Protein AF-A0A239P5R2-F1 (afdb_monomer_lite)

pLDDT: mean 80.02, std 17.62, range [26.92, 97.75]

Structure (mmCIF, N/CA/C/O backbone):
data_AF-A0A239P5R2-F1
#
_entry.id   AF-A0A239P5R2-F1
#
loop_
_atom_site.group_PDB
_atom_site.id
_atom_site.type_symbol
_atom_site.label_atom_id
_atom_site.label_alt_id
_atom_site.label_comp_id
_atom_site.label_asym_id
_atom_site.label_entity_id
_atom_site.label_seq_id
_atom_site.pdbx_PDB_ins_code
_atom_site.Cartn_x
_atom_site.Cartn_y
_atom_site.Cartn_z
_atom_site.occupancy
_atom_site.B_iso_or_equiv
_atom_site.auth_seq_id
_atom_site.auth_comp_id
_atom_site.auth_asym_id
_atom_site.auth_atom_id
_atom_site.pdbx_PDB_model_num
ATOM 1 N N . MET A 1 1 ? -36.000 -25.387 36.906 1.00 48.75 1 MET A N 1
ATOM 2 C CA . MET A 1 1 ? -35.315 -25.050 35.631 1.00 48.75 1 MET A CA 1
ATOM 3 C C . MET A 1 1 ? -33.902 -25.631 35.608 1.00 48.75 1 MET A C 1
ATOM 5 O O . MET A 1 1 ? -33.000 -25.116 36.278 1.00 48.75 1 MET A O 1
ATOM 9 N N . GLY A 1 2 ? -33.722 -26.730 34.872 1.00 41.94 2 GLY A N 1
ATOM 10 C CA . GLY A 1 2 ? -32.483 -27.517 34.853 1.00 41.94 2 GLY A CA 1
ATOM 11 C C . GLY A 1 2 ? -31.334 -26.842 34.094 1.00 41.94 2 GLY A C 1
ATOM 12 O O . GLY A 1 2 ? -31.547 -26.041 33.183 1.00 41.94 2 GLY A O 1
ATOM 13 N N . LYS A 1 3 ? -30.090 -27.168 34.463 1.00 40.59 3 LYS A N 1
ATOM 14 C CA . LYS A 1 3 ? -28.854 -26.634 33.850 1.00 40.59 3 LYS A CA 1
ATOM 15 C C . LYS A 1 3 ? -28.802 -26.893 32.331 1.00 40.59 3 LYS A C 1
ATOM 17 O O . LYS A 1 3 ? -28.368 -26.029 31.572 1.00 40.59 3 LYS A O 1
ATOM 22 N N . ALA A 1 4 ? -29.344 -28.029 31.884 1.00 36.28 4 ALA A N 1
ATOM 23 C CA . ALA A 1 4 ? -29.472 -28.394 30.471 1.00 36.28 4 ALA A CA 1
ATOM 24 C C . ALA A 1 4 ? -30.452 -27.492 29.697 1.00 36.28 4 ALA A C 1
ATOM 26 O O . ALA A 1 4 ? -30.184 -27.096 28.567 1.00 36.28 4 ALA A O 1
ATOM 27 N N . GLU A 1 5 ? -31.552 -27.091 30.330 1.00 30.48 5 GLU A N 1
ATOM 28 C CA . GLU A 1 5 ? -32.585 -26.240 29.736 1.00 30.48 5 GLU A CA 1
ATOM 29 C C . GLU A 1 5 ? -32.118 -24.779 29.621 1.00 30.48 5 GLU A C 1
ATOM 31 O O . GLU A 1 5 ? -32.356 -24.111 28.613 1.00 30.48 5 GLU A O 1
ATOM 36 N N . ARG A 1 6 ? -31.333 -24.315 30.607 1.00 48.47 6 ARG A N 1
ATOM 37 C CA . ARG A 1 6 ? -30.601 -23.040 30.540 1.00 48.47 6 ARG A CA 1
ATOM 38 C C . ARG A 1 6 ? -29.545 -23.039 29.433 1.00 48.47 6 ARG A C 1
ATOM 40 O O . ARG A 1 6 ? -29.465 -22.061 28.696 1.00 48.47 6 ARG A O 1
ATOM 47 N N . ASN A 1 7 ? -28.796 -24.128 29.252 1.00 42.75 7 ASN A N 1
ATOM 48 C CA . ASN A 1 7 ? -27.834 -24.245 28.151 1.00 42.75 7 ASN A CA 1
ATOM 49 C C . ASN A 1 7 ? -28.509 -24.352 26.777 1.00 42.75 7 ASN A C 1
ATOM 51 O O . ASN A 1 7 ? -27.998 -23.781 25.817 1.00 42.75 7 ASN A O 1
ATOM 55 N N . ARG A 1 8 ? -29.677 -24.998 26.672 1.00 36.03 8 ARG A N 1
ATOM 56 C CA . ARG A 1 8 ? -30.454 -25.064 25.425 1.00 36.03 8 ARG A CA 1
ATOM 57 C C . ARG A 1 8 ? -31.036 -23.700 25.045 1.00 36.03 8 ARG A C 1
ATOM 59 O O . ARG A 1 8 ? -30.869 -23.289 23.903 1.00 36.03 8 ARG A O 1
ATOM 66 N N . LYS A 1 9 ? -31.595 -22.947 26.004 1.00 40.72 9 LYS A N 1
ATOM 67 C CA . LYS A 1 9 ? -32.032 -21.552 25.787 1.00 40.72 9 LYS A CA 1
ATOM 68 C C . LYS A 1 9 ? -30.865 -20.605 25.490 1.00 40.72 9 LYS A C 1
ATOM 70 O O . LYS A 1 9 ? -31.022 -19.698 24.681 1.00 40.72 9 LYS A O 1
ATOM 75 N N . ARG A 1 10 ? -29.688 -20.813 26.095 1.00 44.66 10 ARG A N 1
ATOM 76 C CA . ARG A 1 10 ? -28.472 -20.029 25.806 1.00 44.66 10 ARG A CA 1
ATOM 77 C C . ARG A 1 10 ? -27.926 -20.329 24.409 1.00 44.66 10 ARG A C 1
ATOM 79 O O . ARG A 1 10 ? -27.598 -19.390 23.696 1.00 44.66 10 ARG A O 1
ATOM 86 N N . ARG A 1 11 ? -27.925 -21.598 23.983 1.00 42.69 11 ARG A N 1
ATOM 87 C CA . ARG A 1 11 ? -27.567 -21.995 22.613 1.00 42.69 11 ARG A CA 1
ATOM 88 C C . ARG A 1 11 ? -28.582 -21.497 21.588 1.00 42.69 11 ARG A C 1
ATOM 90 O O . ARG A 1 11 ? -28.150 -20.964 20.581 1.00 42.69 11 ARG A O 1
ATOM 97 N N . GLN A 1 12 ? -29.888 -21.560 21.858 1.00 36.34 12 GLN A N 1
ATOM 98 C CA . GLN A 1 12 ? -30.926 -20.988 20.983 1.00 36.34 12 GLN A CA 1
ATOM 99 C C . GLN A 1 12 ? -30.888 -19.454 20.921 1.00 36.34 12 GLN A C 1
ATOM 101 O O . GLN A 1 12 ? -31.183 -18.889 19.879 1.00 36.34 12 GLN A O 1
ATOM 106 N N . ARG A 1 13 ? -30.471 -18.762 21.991 1.00 41.53 13 ARG A N 1
ATOM 107 C CA . ARG A 1 13 ? -30.223 -17.308 21.952 1.00 41.53 13 ARG A CA 1
ATOM 108 C C . ARG A 1 13 ? -28.916 -16.937 21.243 1.00 41.53 13 ARG A C 1
ATOM 110 O O . ARG A 1 13 ? -28.865 -15.885 20.627 1.00 41.53 13 ARG A O 1
ATOM 117 N N . GLN A 1 14 ? -27.890 -17.791 21.291 1.00 40.47 14 GLN A N 1
ATOM 118 C CA . GLN A 1 14 ? -26.636 -17.600 20.546 1.00 40.47 14 GLN A CA 1
ATOM 119 C C . GLN A 1 14 ? -26.7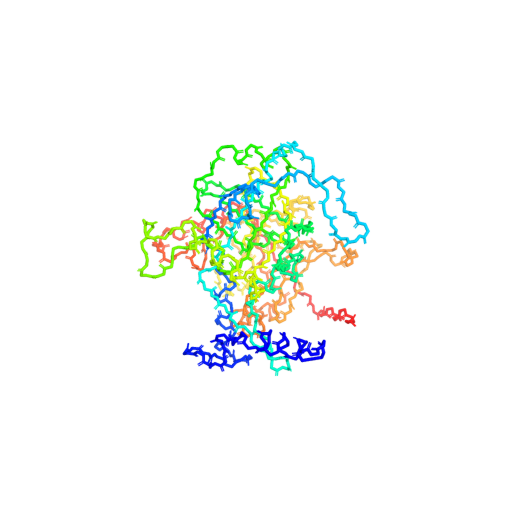46 -17.979 19.061 1.00 40.47 14 GLN A C 1
ATOM 121 O O . GLN A 1 14 ? -26.057 -17.383 18.248 1.00 40.47 14 GLN A O 1
ATOM 126 N N . SER A 1 15 ? -27.626 -18.918 18.701 1.00 35.97 15 SER A N 1
ATOM 127 C CA . SER A 1 15 ? -27.945 -19.265 17.302 1.00 35.97 15 SER A CA 1
ATOM 128 C C . SER A 1 15 ? -29.124 -18.465 16.728 1.00 35.97 15 SER A C 1
ATOM 130 O O . SER A 1 15 ? -29.351 -18.495 15.526 1.00 35.97 15 SER A O 1
ATOM 132 N N . GLY A 1 16 ? -29.860 -17.733 17.573 1.00 26.92 16 GLY A N 1
ATOM 133 C CA . GLY A 1 16 ? -31.013 -16.904 17.207 1.00 26.92 16 GLY A CA 1
ATOM 134 C C . GLY A 1 16 ? -30.714 -15.412 17.034 1.00 26.92 16 GLY A C 1
ATOM 135 O O . GLY A 1 16 ? -31.636 -14.645 16.768 1.00 26.92 16 GLY A O 1
ATOM 136 N N . HIS A 1 17 ? -29.456 -14.974 17.159 1.00 34.00 17 HIS A N 1
ATOM 137 C CA . HIS A 1 17 ? -29.049 -13.714 16.537 1.00 34.00 17 HIS A CA 1
ATOM 138 C C . HIS A 1 17 ? -28.941 -13.982 15.043 1.00 34.00 17 HIS A C 1
ATOM 140 O O . HIS A 1 17 ? -27.893 -14.395 14.556 1.00 34.00 17 HIS A O 1
ATOM 146 N N . GLY A 1 18 ? -30.079 -13.841 14.354 1.00 32.25 18 GLY A N 1
ATOM 147 C CA . GLY A 1 18 ? -30.162 -13.963 12.910 1.00 32.25 18 GLY A CA 1
ATOM 148 C C . GLY A 1 18 ? -29.020 -13.183 12.282 1.00 32.25 18 GLY A C 1
ATOM 149 O O . GLY A 1 18 ? -28.922 -11.970 12.461 1.00 32.25 18 GLY A O 1
ATOM 150 N N . HIS A 1 19 ? -28.130 -13.895 11.595 1.00 40.91 19 HIS A N 1
ATOM 151 C CA . HIS A 1 19 ? -27.199 -13.258 10.685 1.00 40.91 19 HIS A CA 1
ATOM 152 C C . HIS A 1 19 ? -28.058 -12.445 9.702 1.00 40.91 19 HIS A C 1
ATOM 154 O O . HIS A 1 19 ? -28.872 -13.057 9.001 1.00 40.91 19 HIS A O 1
ATOM 160 N N . PRO A 1 20 ? -27.913 -11.106 9.629 1.00 41.28 20 PRO A N 1
ATOM 161 C CA . PRO A 1 20 ? -28.743 -10.258 8.762 1.00 41.28 20 PRO A CA 1
ATOM 162 C C . PRO A 1 20 ? -28.604 -10.592 7.268 1.00 41.28 20 PRO A C 1
ATOM 164 O O . PRO A 1 20 ? -29.319 -10.051 6.438 1.00 41.28 20 PRO A O 1
ATOM 167 N N . TRP A 1 21 ? -27.669 -11.480 6.928 1.00 46.22 21 TRP A N 1
ATOM 168 C CA . TRP A 1 21 ? -27.191 -11.772 5.583 1.00 46.22 21 TRP A CA 1
ATOM 169 C C . TRP A 1 21 ? -27.574 -13.187 5.122 1.00 46.22 21 TRP A C 1
ATOM 171 O O . TRP A 1 21 ? -26.806 -13.868 4.442 1.00 46.22 21 TRP A O 1
ATOM 181 N N . THR A 1 22 ? -28.736 -13.685 5.559 1.00 42.22 22 THR A N 1
ATOM 182 C CA . THR A 1 22 ? -29.292 -14.958 5.064 1.00 42.22 22 THR A CA 1
ATOM 183 C C . THR A 1 22 ? -29.936 -14.814 3.685 1.00 42.22 22 THR A C 1
ATOM 185 O O . THR A 1 22 ? -30.004 -15.800 2.952 1.00 42.22 22 THR A O 1
ATOM 188 N N . GLU A 1 23 ? -30.315 -13.597 3.296 1.00 41.59 23 GLU A N 1
ATOM 189 C CA . GLU A 1 23 ? -30.775 -13.270 1.947 1.00 41.59 23 GLU A CA 1
ATOM 190 C C . GLU A 1 23 ? -29.607 -12.835 1.056 1.00 41.59 23 GLU A C 1
ATOM 192 O O . GLU A 1 23 ? -28.685 -12.151 1.501 1.00 41.59 23 GLU A O 1
ATOM 197 N N . VAL A 1 24 ? -29.643 -13.261 -0.209 1.00 47.47 24 VAL A N 1
ATOM 198 C CA . VAL A 1 24 ? -28.695 -12.841 -1.246 1.00 47.47 24 VAL A CA 1
ATOM 199 C C . VAL A 1 24 ? -28.987 -11.371 -1.569 1.00 47.47 24 VAL A C 1
ATOM 201 O O . VAL A 1 24 ? -30.060 -11.091 -2.106 1.00 47.47 24 VAL A O 1
ATOM 204 N N . PRO A 1 25 ? -28.091 -10.420 -1.248 1.00 54.62 25 PRO A N 1
ATOM 205 C CA . PRO A 1 25 ? -28.357 -9.012 -1.501 1.00 54.62 25 PRO A CA 1
ATOM 206 C C . PRO A 1 25 ? -28.431 -8.724 -3.009 1.00 54.62 25 PRO A C 1
ATOM 208 O O . PRO A 1 25 ? -27.790 -9.424 -3.804 1.00 54.62 25 PRO A O 1
ATOM 211 N N . PRO A 1 26 ? -29.136 -7.658 -3.426 1.00 44.19 26 PRO A N 1
ATOM 212 C CA . PRO A 1 26 ? -28.997 -7.117 -4.773 1.00 44.19 26 PRO A CA 1
ATOM 213 C C . PRO A 1 26 ? -27.514 -6.843 -5.073 1.00 44.19 26 PRO A C 1
ATOM 215 O O . PRO A 1 26 ? -26.840 -6.184 -4.285 1.00 44.19 26 PRO A O 1
ATOM 218 N N . GLY A 1 27 ? -26.997 -7.369 -6.188 1.00 57.88 27 GLY A N 1
ATOM 219 C CA . GLY A 1 27 ? -25.582 -7.232 -6.568 1.00 57.88 27 GLY A CA 1
ATOM 220 C C . GLY A 1 27 ? -24.666 -8.381 -6.130 1.00 57.88 27 GLY A C 1
ATOM 221 O O . GLY A 1 27 ? -23.461 -8.306 -6.350 1.00 57.88 27 GLY A O 1
ATOM 222 N N . ALA A 1 28 ? -25.201 -9.459 -5.550 1.00 61.47 28 ALA A N 1
ATOM 223 C CA . ALA A 1 28 ? -24.412 -10.656 -5.287 1.00 61.47 28 ALA A CA 1
ATOM 224 C C . ALA A 1 28 ? -23.898 -11.280 -6.593 1.00 61.47 28 ALA A C 1
ATOM 226 O O . ALA A 1 28 ? -24.672 -11.691 -7.460 1.00 61.47 28 ALA A O 1
ATOM 227 N N . VAL A 1 29 ? -22.577 -11.389 -6.708 1.00 65.62 29 VAL A N 1
ATOM 228 C CA . VAL A 1 29 ? -21.918 -12.043 -7.836 1.00 65.62 29 VAL A CA 1
ATOM 229 C C . VAL A 1 29 ? -21.423 -13.413 -7.390 1.00 65.62 29 VAL A C 1
ATOM 231 O O . VAL A 1 29 ? -20.903 -13.579 -6.285 1.00 65.62 29 VAL A O 1
ATOM 234 N N . ARG A 1 30 ? -21.575 -14.426 -8.246 1.00 68.88 30 ARG A N 1
ATOM 235 C CA . ARG A 1 30 ? -20.996 -15.744 -7.980 1.00 68.88 30 ARG A CA 1
ATOM 236 C C . ARG A 1 30 ? -19.468 -15.634 -7.993 1.00 68.88 30 ARG A C 1
ATOM 238 O O . ARG A 1 30 ? -18.891 -15.131 -8.960 1.00 68.88 30 ARG A O 1
ATOM 245 N N . GLY A 1 31 ? -18.828 -16.131 -6.935 1.00 62.62 31 GLY A N 1
ATOM 246 C CA . GLY A 1 31 ? -17.368 -16.209 -6.851 1.00 62.62 31 GLY A CA 1
ATOM 247 C C . GLY A 1 31 ? -16.766 -16.976 -8.033 1.00 62.62 31 GLY A C 1
ATOM 248 O O . GLY A 1 31 ? -17.383 -17.911 -8.548 1.00 62.62 31 GLY A O 1
ATOM 249 N N . GLY A 1 32 ? -15.582 -16.552 -8.477 1.00 63.56 32 GLY A N 1
ATOM 250 C CA . GLY A 1 32 ? -14.872 -17.144 -9.618 1.00 63.56 32 GLY A CA 1
ATOM 251 C C . GLY A 1 32 ? -15.359 -16.689 -11.000 1.00 63.56 32 GLY A C 1
ATOM 252 O O . GLY A 1 32 ? -14.885 -17.200 -12.008 1.00 63.56 32 GLY A O 1
ATOM 253 N N . THR A 1 33 ? -16.294 -15.740 -11.074 1.00 72.38 33 THR A N 1
ATOM 254 C CA . THR A 1 33 ? -16.666 -15.086 -12.340 1.00 72.38 33 THR A CA 1
ATOM 255 C C . THR A 1 33 ? -15.783 -13.867 -12.602 1.00 72.38 33 THR A C 1
ATOM 257 O O . THR A 1 33 ? -15.339 -13.213 -11.662 1.00 72.38 33 THR A O 1
ATOM 260 N N . GLN A 1 34 ? -15.585 -13.501 -13.872 1.00 67.31 34 GLN A N 1
ATOM 261 C CA . GLN A 1 34 ? -14.817 -12.304 -14.247 1.00 67.31 34 GLN A CA 1
ATOM 262 C C . GLN A 1 34 ? -15.387 -11.021 -13.618 1.00 67.31 34 GLN A C 1
ATOM 264 O O . GLN A 1 34 ? -14.634 -10.156 -13.187 1.00 67.31 34 GLN A O 1
ATOM 269 N N . ALA A 1 35 ? -16.715 -10.925 -13.491 1.00 68.94 35 ALA A N 1
ATOM 270 C CA . ALA A 1 35 ? -17.369 -9.814 -12.803 1.00 68.94 35 ALA A CA 1
ATOM 271 C C . ALA A 1 35 ? -17.009 -9.755 -11.307 1.00 68.94 35 ALA A C 1
ATOM 273 O O . ALA A 1 35 ? -16.773 -8.671 -10.782 1.00 68.94 35 ALA A O 1
ATOM 274 N N . ALA A 1 36 ? -16.921 -10.905 -10.626 1.00 69.38 36 ALA A N 1
ATOM 275 C CA . ALA A 1 36 ? -16.500 -10.955 -9.226 1.00 69.38 36 ALA A CA 1
ATOM 276 C C . ALA A 1 36 ? -15.023 -10.577 -9.066 1.00 69.38 36 ALA A C 1
ATOM 278 O O . ALA A 1 36 ? -14.681 -9.890 -8.109 1.00 69.38 36 ALA A O 1
ATOM 279 N N . VAL A 1 37 ? -14.159 -10.990 -10.000 1.00 69.38 37 VAL A N 1
ATOM 280 C CA . VAL A 1 37 ? -12.735 -10.639 -9.933 1.00 69.38 37 VAL A CA 1
ATOM 281 C C . VAL A 1 37 ? -12.500 -9.162 -10.238 1.00 69.38 37 VAL A C 1
ATOM 283 O O . VAL A 1 37 ? -11.758 -8.516 -9.509 1.00 69.38 37 VAL A O 1
ATOM 286 N N . SER A 1 38 ? -13.181 -8.600 -11.240 1.00 71.31 38 SER A N 1
ATOM 287 C CA . SER A 1 38 ? -13.117 -7.160 -11.521 1.00 71.31 38 SER A CA 1
ATOM 288 C C . SER A 1 38 ? -13.601 -6.337 -10.327 1.00 71.31 38 SER A C 1
ATOM 290 O O . SER A 1 38 ? -12.947 -5.375 -9.946 1.00 71.31 38 SER A O 1
ATOM 292 N N . LEU A 1 39 ? -14.711 -6.740 -9.696 1.00 74.81 39 LEU A N 1
ATOM 293 C CA . LEU A 1 39 ? -15.222 -6.069 -8.500 1.00 74.81 39 LEU A CA 1
ATOM 294 C C . LEU A 1 39 ? -14.240 -6.167 -7.325 1.00 74.81 39 LEU A C 1
ATOM 296 O O . LEU A 1 39 ? -14.061 -5.195 -6.597 1.00 74.81 39 LEU A O 1
ATOM 300 N N . ALA A 1 40 ? -13.613 -7.330 -7.132 1.00 74.31 40 ALA A N 1
ATOM 301 C CA . ALA A 1 40 ? -12.587 -7.498 -6.113 1.00 74.31 40 ALA A CA 1
ATOM 302 C C . ALA A 1 40 ? -11.401 -6.562 -6.388 1.00 74.31 40 ALA A C 1
ATOM 304 O O . ALA A 1 40 ? -11.051 -5.785 -5.507 1.00 74.31 40 ALA A O 1
ATOM 305 N N . ALA A 1 41 ? -10.848 -6.568 -7.604 1.00 71.62 41 ALA A N 1
ATOM 306 C CA . ALA A 1 41 ? -9.749 -5.686 -7.994 1.00 71.62 41 ALA A CA 1
ATOM 307 C C . ALA A 1 41 ? -10.080 -4.213 -7.707 1.00 71.62 41 ALA A C 1
ATOM 309 O O . ALA A 1 41 ? -9.335 -3.555 -6.990 1.00 71.62 41 ALA A O 1
ATOM 310 N N . ASP A 1 42 ? -11.253 -3.737 -8.136 1.00 76.50 42 ASP A N 1
ATOM 311 C CA . ASP A 1 42 ? -11.697 -2.358 -7.892 1.00 76.50 42 ASP A CA 1
ATOM 312 C C . ASP A 1 42 ? -11.797 -2.009 -6.393 1.00 76.50 42 ASP A C 1
ATOM 314 O O . ASP A 1 42 ? -11.545 -0.871 -5.996 1.00 76.50 42 ASP A O 1
ATOM 318 N N . ILE A 1 43 ? -12.198 -2.964 -5.545 1.00 81.62 43 ILE A N 1
ATOM 319 C CA . ILE A 1 43 ? -12.327 -2.774 -4.090 1.00 81.62 43 ILE A CA 1
ATOM 320 C C . ILE A 1 43 ? -10.961 -2.810 -3.389 1.00 81.62 43 ILE A C 1
ATOM 322 O O . ILE A 1 43 ? -10.759 -2.080 -2.415 1.00 81.62 43 ILE A O 1
ATOM 326 N N . PHE A 1 44 ? -10.041 -3.658 -3.853 1.00 77.94 44 PHE A N 1
ATOM 327 C CA . PHE A 1 44 ? -8.690 -3.783 -3.299 1.00 77.94 44 PHE A CA 1
ATOM 328 C C . PHE A 1 44 ? -7.756 -2.659 -3.774 1.00 77.94 44 PHE A C 1
ATOM 330 O O . PHE A 1 44 ? -6.893 -2.248 -3.006 1.00 77.94 44 PHE A O 1
ATOM 337 N N . GLU A 1 45 ? -7.969 -2.104 -4.972 1.00 78.69 45 GLU A N 1
ATOM 338 C CA . GLU A 1 45 ? -7.262 -0.912 -5.470 1.00 78.69 45 GLU A CA 1
ATOM 339 C C . GLU A 1 45 ? -7.675 0.383 -4.740 1.00 78.69 45 GLU A C 1
ATOM 341 O O . GLU A 1 45 ? -6.980 1.396 -4.823 1.00 78.69 45 GLU A O 1
ATOM 346 N N . GLU A 1 46 ? -8.797 0.386 -4.011 1.00 84.81 46 GLU A N 1
ATOM 347 C CA . GLU A 1 46 ? -9.262 1.555 -3.260 1.00 84.81 46 GLU A CA 1
ATOM 348 C C . GLU A 1 46 ? -8.462 1.731 -1.958 1.00 84.81 46 GLU A C 1
ATOM 350 O O . GLU A 1 46 ? -8.786 1.163 -0.910 1.00 84.81 46 GLU A O 1
ATOM 355 N N . THR A 1 47 ? -7.404 2.534 -2.011 1.00 89.44 47 THR A N 1
ATOM 356 C CA . THR A 1 47 ? -6.571 2.865 -0.844 1.00 89.44 47 THR A CA 1
ATOM 357 C C . THR A 1 47 ? -7.169 3.996 -0.013 1.00 89.44 47 THR A C 1
ATOM 359 O O . THR A 1 47 ? -7.145 3.941 1.213 1.00 89.44 47 THR A O 1
ATOM 362 N N . GLN A 1 48 ? -7.752 5.004 -0.661 1.00 92.69 48 GLN A N 1
ATOM 363 C CA . GLN A 1 48 ? -8.350 6.160 0.005 1.00 92.69 48 GLN A CA 1
ATOM 364 C C . GLN A 1 48 ? -9.616 5.764 0.765 1.00 92.69 48 GLN A C 1
ATOM 366 O O . GLN A 1 48 ? -10.571 5.253 0.180 1.00 92.69 48 GLN A O 1
ATOM 371 N N . MET A 1 49 ? -9.651 6.033 2.068 1.00 94.25 49 MET A N 1
ATOM 372 C CA . MET A 1 49 ? -10.810 5.735 2.901 1.00 94.25 49 MET A CA 1
ATOM 373 C C . MET A 1 49 ? -10.941 6.683 4.101 1.00 94.25 49 MET A C 1
ATOM 375 O O . MET A 1 49 ? -9.952 7.264 4.556 1.00 94.25 49 MET A O 1
ATOM 379 N N . PRO A 1 50 ? -12.162 6.856 4.644 1.00 95.19 50 PRO A N 1
ATOM 380 C CA . PRO A 1 50 ? -12.374 7.576 5.886 1.00 95.19 50 PRO A CA 1
ATOM 381 C C . PRO A 1 50 ? -11.462 7.054 6.990 1.00 95.19 50 PRO A C 1
ATOM 383 O O . PRO A 1 50 ? -11.386 5.849 7.247 1.00 95.19 50 PRO A O 1
ATOM 386 N N . CYS A 1 51 ? -10.811 7.985 7.678 1.00 96.19 51 CYS A N 1
ATOM 387 C CA . CYS A 1 51 ? -9.965 7.671 8.812 1.00 96.19 51 CYS A CA 1
ATOM 388 C C . CYS A 1 51 ? -10.248 8.598 9.995 1.00 96.19 51 CYS A C 1
ATOM 390 O O . CYS A 1 51 ? -10.835 9.673 9.847 1.00 96.19 51 CYS A O 1
ATOM 392 N N . ARG A 1 52 ? -9.852 8.157 11.187 1.00 95.06 52 ARG A N 1
ATOM 393 C CA . ARG A 1 52 ? -9.954 8.938 12.422 1.00 95.06 52 ARG A CA 1
ATOM 394 C C . ARG A 1 52 ? -8.806 8.578 13.352 1.00 95.06 52 ARG A C 1
ATOM 396 O O . ARG A 1 52 ? -8.534 7.395 13.543 1.00 95.06 52 ARG A O 1
ATOM 403 N N . THR A 1 53 ? -8.191 9.576 13.976 1.00 96.12 53 THR A N 1
ATOM 404 C CA . THR A 1 53 ? -7.306 9.381 15.129 1.00 96.12 53 THR A CA 1
ATOM 405 C C . THR A 1 53 ? -8.089 9.436 16.438 1.00 96.12 53 THR A C 1
ATOM 407 O O . THR A 1 53 ? -9.118 10.108 16.558 1.00 96.12 53 THR A O 1
ATOM 410 N N . ALA A 1 54 ? -7.619 8.675 17.416 1.00 93.75 54 ALA A N 1
ATOM 411 C CA . ALA A 1 54 ? -8.139 8.626 18.771 1.00 93.75 54 ALA A CA 1
ATOM 412 C C . ALA A 1 54 ? -7.024 8.171 19.723 1.00 93.75 54 ALA A C 1
ATOM 414 O O . ALA A 1 54 ? -5.907 7.871 19.300 1.00 93.75 54 ALA A O 1
ATOM 415 N N . PHE A 1 55 ? -7.351 8.072 21.000 1.00 91.50 55 PHE A N 1
ATOM 416 C CA . PHE A 1 55 ? -6.501 7.477 22.020 1.00 91.50 55 PHE A CA 1
ATOM 417 C C . PHE A 1 55 ? -7.190 6.233 22.595 1.00 91.50 55 PHE A C 1
ATOM 419 O O . PHE A 1 55 ? -8.407 6.081 22.469 1.00 91.50 55 PHE A O 1
ATOM 426 N N . LEU A 1 56 ? -6.434 5.303 23.184 1.00 86.44 56 LEU A N 1
ATOM 427 C CA . LEU A 1 56 ? -6.991 4.052 23.728 1.00 86.44 56 LEU A CA 1
ATOM 428 C C . LEU A 1 56 ? -8.017 4.259 24.859 1.00 86.44 56 LEU A C 1
ATOM 430 O O . LEU A 1 56 ? -8.801 3.351 25.136 1.00 86.44 56 LEU A O 1
ATOM 434 N N . ASP A 1 57 ? -8.034 5.430 25.490 1.00 84.50 57 ASP A N 1
ATOM 435 C CA . ASP A 1 57 ? -9.023 5.843 26.487 1.00 84.50 57 ASP A CA 1
ATOM 436 C C . ASP A 1 57 ? -10.294 6.463 25.879 1.00 84.50 57 ASP A C 1
ATOM 438 O O . ASP A 1 57 ? -11.219 6.804 26.622 1.00 84.50 57 ASP A O 1
ATOM 442 N N . ASP A 1 58 ? -10.396 6.570 24.548 1.00 85.69 58 ASP A N 1
ATOM 443 C CA . ASP A 1 58 ? -11.611 7.038 23.882 1.00 85.69 58 ASP A CA 1
ATOM 444 C C . ASP A 1 58 ? -12.811 6.165 24.326 1.00 85.69 58 ASP A C 1
ATOM 446 O O . ASP A 1 58 ? -12.717 4.926 24.376 1.00 85.69 58 ASP A O 1
ATOM 450 N N . PRO A 1 59 ? -13.975 6.766 24.646 1.00 82.25 59 PRO A N 1
ATOM 451 C CA . PRO A 1 59 ? -15.194 6.031 24.989 1.00 82.25 59 PRO A CA 1
ATOM 452 C C . PRO A 1 59 ? -15.579 4.927 23.989 1.00 82.25 59 PRO A C 1
ATOM 454 O O . PRO A 1 59 ? -16.212 3.939 24.377 1.00 82.25 59 PRO A O 1
ATOM 457 N N . LEU A 1 60 ? -15.163 5.051 22.723 1.00 82.38 60 LEU A N 1
ATOM 458 C CA . LEU A 1 60 ? -15.264 4.026 21.684 1.00 82.38 60 LEU A CA 1
ATOM 459 C C . LEU A 1 60 ? -14.659 2.680 22.112 1.00 82.38 60 LEU A C 1
ATOM 461 O O . LEU A 1 60 ? -15.252 1.625 21.864 1.00 82.38 60 LEU A O 1
ATOM 465 N N . PHE A 1 61 ? -13.527 2.711 22.816 1.00 80.88 61 PHE A N 1
ATOM 466 C CA . PHE A 1 61 ? -12.780 1.535 23.277 1.00 80.88 61 PHE A CA 1
ATOM 467 C C . PHE A 1 61 ? -13.129 1.110 24.712 1.00 80.88 61 PHE A C 1
ATOM 469 O O . PHE A 1 61 ? -12.655 0.080 25.213 1.00 80.88 61 PHE A O 1
ATOM 476 N N . GLY A 1 62 ? -14.049 1.838 25.347 1.00 72.69 62 GLY A N 1
ATOM 477 C CA . GLY A 1 62 ? -14.527 1.576 26.700 1.00 72.69 62 GLY A CA 1
ATOM 478 C C . GLY A 1 62 ? -14.096 2.606 27.741 1.00 72.69 62 GLY A C 1
ATOM 479 O O . GLY A 1 62 ? -14.351 2.349 28.915 1.00 72.69 62 GLY A O 1
ATOM 480 N N . GLY A 1 63 ? -13.517 3.741 27.331 1.00 66.06 63 GLY A N 1
ATOM 481 C CA . GLY A 1 63 ? -13.108 4.818 28.235 1.00 66.06 63 GLY A CA 1
ATOM 482 C C . GLY A 1 63 ? -11.742 4.574 28.890 1.00 66.06 63 GLY A C 1
ATOM 483 O O . GLY A 1 63 ? -11.138 3.521 28.656 1.00 66.06 63 GLY A O 1
ATOM 484 N N . PRO A 1 64 ? -11.266 5.503 29.740 1.00 57.25 64 PRO A N 1
ATOM 485 C CA . PRO A 1 64 ? -10.046 5.312 30.515 1.00 57.25 64 PRO A CA 1
ATOM 486 C C . PRO A 1 64 ? -10.175 4.041 31.357 1.00 57.25 64 PRO A C 1
ATOM 488 O O . PRO A 1 64 ? -11.059 3.918 32.208 1.00 57.25 64 PRO A O 1
ATOM 491 N N . LYS A 1 65 ? -9.307 3.066 31.086 1.00 56.19 65 LYS A N 1
ATOM 492 C CA . LYS A 1 65 ? -9.177 1.858 31.899 1.00 56.19 65 LYS A CA 1
ATOM 493 C C . LYS A 1 65 ? -7.944 2.013 32.769 1.00 56.19 65 LYS A C 1
ATOM 495 O O . LYS A 1 65 ? -6.879 2.351 32.266 1.00 56.19 65 LYS A O 1
ATOM 500 N N . ALA A 1 66 ? -8.109 1.752 34.060 1.00 50.59 66 ALA A N 1
ATOM 501 C CA . ALA A 1 66 ? -7.000 1.606 34.991 1.00 50.59 66 ALA A CA 1
ATOM 502 C C . ALA A 1 66 ? -5.991 0.566 34.452 1.00 50.59 66 ALA A C 1
ATOM 504 O O . ALA A 1 66 ? -6.392 -0.420 33.820 1.00 50.59 66 ALA A O 1
ATOM 505 N N . ALA A 1 67 ? -4.695 0.816 34.655 1.00 48.81 67 ALA A N 1
ATOM 506 C CA . ALA A 1 67 ? -3.595 0.005 34.140 1.00 48.81 67 ALA A CA 1
ATOM 507 C C . ALA A 1 67 ? -3.747 -1.453 34.575 1.00 48.81 67 ALA A C 1
ATOM 509 O O . ALA A 1 67 ? -3.797 -1.702 35.770 1.00 48.81 67 ALA A O 1
ATOM 510 N N . VAL A 1 68 ? -3.802 -2.424 33.657 1.00 45.06 68 VAL A N 1
ATOM 511 C CA . VAL A 1 68 ? -3.842 -3.847 34.036 1.00 45.06 68 VAL A CA 1
ATOM 512 C C . VAL A 1 68 ? -2.503 -4.247 34.650 1.00 45.06 68 VAL A C 1
ATOM 514 O O . VAL A 1 68 ? -1.507 -4.343 33.940 1.00 45.06 68 VAL A O 1
ATOM 517 N N . THR A 1 69 ? -2.482 -4.503 35.954 1.00 48.31 69 THR A N 1
ATOM 518 C CA . THR A 1 69 ? -1.263 -4.857 36.693 1.00 48.31 69 THR A CA 1
ATOM 519 C C . THR A 1 69 ? -1.055 -6.354 36.826 1.00 48.31 69 THR A C 1
ATOM 521 O O . THR A 1 69 ? 0.083 -6.806 36.926 1.00 48.31 69 THR A O 1
ATOM 524 N N . ALA A 1 70 ? -2.126 -7.148 36.776 1.00 41.56 70 ALA A N 1
ATOM 525 C CA . ALA A 1 70 ? -2.029 -8.601 36.718 1.00 41.56 70 ALA A CA 1
ATOM 526 C C . ALA A 1 70 ? -3.306 -9.236 36.156 1.00 41.56 70 ALA A C 1
ATOM 528 O O . ALA A 1 70 ? -4.406 -8.699 36.290 1.00 41.56 70 ALA A O 1
ATOM 529 N N . ILE A 1 71 ? -3.162 -10.426 35.571 1.00 37.84 71 ILE A N 1
ATOM 530 C CA . ILE A 1 71 ? -4.279 -11.319 35.249 1.00 37.84 71 ILE A CA 1
ATOM 531 C C . ILE A 1 71 ? -4.216 -12.473 36.246 1.00 37.84 71 ILE A C 1
ATOM 533 O O . ILE A 1 71 ? -3.222 -13.197 36.305 1.00 37.84 71 ILE A O 1
ATOM 537 N N . GLN A 1 72 ? -5.253 -12.616 37.065 1.00 51.22 72 GLN A N 1
ATOM 538 C CA . GLN A 1 72 ? -5.347 -13.682 38.052 1.00 51.22 72 GLN A CA 1
ATOM 539 C C . GLN A 1 72 ? -5.596 -15.043 37.370 1.00 51.22 72 GLN A C 1
ATOM 541 O O . GLN A 1 72 ? -6.119 -15.093 36.254 1.00 51.22 72 GLN A O 1
ATOM 546 N N . PRO A 1 73 ? -5.277 -16.170 38.035 1.00 40.94 73 PRO A N 1
ATOM 547 C CA . PRO A 1 73 ? -5.480 -17.517 37.487 1.00 40.94 73 PRO A CA 1
ATOM 548 C C . PRO A 1 73 ? -6.931 -17.850 37.103 1.00 40.94 73 PRO A C 1
ATOM 550 O O . PRO A 1 73 ? -7.166 -18.765 36.317 1.00 40.94 73 PRO A O 1
ATOM 553 N N . ASP A 1 74 ? -7.907 -17.125 37.652 1.00 43.72 74 ASP A N 1
ATOM 554 C CA . ASP A 1 74 ? -9.333 -17.259 37.338 1.00 43.72 74 ASP A CA 1
ATOM 555 C C . ASP A 1 74 ? -9.781 -16.413 36.127 1.00 43.72 74 ASP A C 1
ATOM 557 O O . ASP A 1 74 ? -10.953 -16.438 35.743 1.00 43.72 74 ASP A O 1
ATOM 561 N N . GLY A 1 75 ? -8.848 -15.682 35.509 1.00 33.88 75 GLY A N 1
ATOM 562 C CA . GLY A 1 75 ? -9.085 -14.795 34.375 1.00 33.88 75 GLY A CA 1
ATOM 563 C C . GLY A 1 75 ? -9.582 -13.399 34.757 1.00 33.88 75 GLY A C 1
ATOM 564 O O . GLY A 1 75 ? -9.905 -12.617 33.860 1.00 33.88 75 GLY A O 1
ATOM 565 N N . SER A 1 76 ? -9.661 -13.067 36.049 1.00 36.44 76 SER A N 1
ATOM 566 C CA . SER A 1 76 ? -9.958 -11.707 36.498 1.00 36.44 76 SER A CA 1
ATOM 567 C C . SER A 1 76 ? -8.737 -10.790 36.361 1.00 36.44 76 SER A C 1
ATOM 569 O O . SER A 1 76 ? -7.587 -11.226 36.386 1.00 36.44 76 SER A O 1
ATOM 571 N N . VAL A 1 77 ? -8.990 -9.499 36.152 1.00 39.19 77 VAL A N 1
ATOM 572 C CA . VAL A 1 77 ? -7.973 -8.491 35.826 1.00 39.19 77 VAL A CA 1
ATOM 573 C C . VAL A 1 77 ? -7.816 -7.551 37.022 1.00 39.19 77 VAL A C 1
ATOM 575 O O . VAL A 1 77 ? -8.794 -6.939 37.446 1.00 39.19 77 VAL A O 1
ATOM 578 N N . LEU A 1 78 ? -6.601 -7.441 37.561 1.00 41.97 78 LEU A N 1
ATOM 579 C CA . LEU A 1 78 ? -6.214 -6.438 38.556 1.00 41.97 78 LEU A CA 1
ATOM 580 C C . LEU A 1 78 ? -5.782 -5.162 37.840 1.00 41.97 78 LEU A C 1
ATOM 582 O O . LEU A 1 78 ? -5.081 -5.244 36.830 1.00 41.97 78 LEU A O 1
ATOM 586 N N . THR A 1 79 ? -6.194 -4.002 38.353 1.00 50.97 79 THR A N 1
ATOM 587 C CA . THR A 1 79 ? -5.831 -2.713 37.762 1.00 50.97 79 THR A CA 1
ATOM 588 C C . THR A 1 79 ? -5.330 -1.700 38.790 1.00 50.97 79 THR A C 1
ATOM 590 O O . THR A 1 79 ? -6.027 -1.495 39.784 1.00 50.97 79 THR A O 1
ATOM 593 N N . ASP A 1 80 ? -4.203 -1.027 38.524 1.00 50.50 80 ASP A N 1
ATOM 594 C CA . ASP A 1 80 ? -3.728 0.129 39.306 1.00 50.50 80 ASP A CA 1
ATOM 595 C C . ASP A 1 80 ? -4.272 1.447 38.747 1.00 50.50 80 ASP A C 1
ATOM 597 O O . ASP A 1 80 ? -4.445 1.626 37.541 1.00 50.50 80 ASP A O 1
ATOM 601 N N . GLY A 1 81 ? -4.549 2.384 39.657 1.00 45.22 81 GLY A N 1
ATOM 602 C CA . GLY A 1 81 ? -5.145 3.692 39.373 1.00 45.22 81 GLY A CA 1
ATOM 603 C C . GLY A 1 81 ? -4.226 4.709 38.688 1.00 45.22 81 GLY A C 1
ATOM 604 O O . GLY A 1 81 ? -4.608 5.874 38.597 1.00 45.22 81 GLY A O 1
ATOM 605 N N . GLU A 1 82 ? -3.041 4.313 38.218 1.00 47.84 82 GLU A N 1
ATOM 606 C CA . GLU A 1 82 ? -2.219 5.176 37.370 1.00 47.84 82 GLU A CA 1
ATOM 607 C C . GLU A 1 82 ? -2.805 5.221 35.954 1.00 47.84 82 GLU A C 1
ATOM 609 O O . GLU A 1 82 ? -3.003 4.202 35.288 1.00 47.84 82 GLU A O 1
ATOM 614 N N . ILE A 1 83 ? -3.123 6.436 35.508 1.00 49.62 83 ILE A N 1
ATOM 615 C CA . ILE A 1 83 ? -3.567 6.712 34.145 1.00 49.62 83 ILE A CA 1
ATOM 616 C C . ILE A 1 83 ? -2.346 6.512 33.242 1.00 49.62 83 ILE A C 1
ATOM 618 O O . ILE A 1 83 ? -1.454 7.356 33.204 1.00 49.62 83 ILE A O 1
ATOM 622 N N . ILE A 1 84 ? -2.289 5.382 32.537 1.00 53.84 84 ILE A N 1
ATOM 623 C CA . ILE A 1 84 ? -1.329 5.182 31.446 1.00 53.84 84 ILE A CA 1
ATOM 624 C C . ILE A 1 84 ? -1.611 6.264 30.397 1.00 53.84 84 ILE A C 1
ATOM 626 O O . ILE A 1 84 ? -2.776 6.464 30.045 1.00 53.84 84 ILE A O 1
ATOM 630 N N . ASN A 1 85 ? -0.568 6.923 29.877 1.00 57.78 85 ASN A N 1
ATOM 631 C CA . ASN A 1 85 ? -0.692 7.733 28.663 1.00 57.78 85 ASN A CA 1
ATOM 632 C C . ASN A 1 85 ? -1.404 6.890 27.598 1.00 57.78 85 ASN A C 1
ATOM 634 O O . ASN A 1 85 ? -0.893 5.830 27.212 1.00 57.78 85 ASN A O 1
ATOM 638 N N . PRO A 1 86 ? -2.609 7.283 27.169 1.00 73.44 86 PRO A N 1
ATOM 639 C CA . PRO A 1 86 ? -3.413 6.405 26.353 1.00 73.44 86 PRO A CA 1
ATOM 640 C C . PRO A 1 86 ? -2.715 6.255 25.001 1.00 73.44 86 PRO A C 1
ATOM 642 O O . PRO A 1 86 ? -2.344 7.234 24.362 1.00 73.44 86 PRO A O 1
ATOM 645 N N . GLY A 1 87 ? -2.473 5.011 24.586 1.00 85.62 87 GLY A N 1
ATOM 646 C CA . GLY A 1 87 ? -1.762 4.740 23.338 1.00 85.62 87 GLY A CA 1
ATOM 647 C C . GLY A 1 87 ? -2.474 5.369 22.135 1.00 85.62 87 GLY A C 1
ATOM 648 O O . GLY A 1 87 ? -3.711 5.388 22.108 1.00 85.62 87 GLY A O 1
ATOM 649 N N . PRO A 1 88 ? -1.731 5.878 21.139 1.00 94.19 88 PRO A N 1
ATOM 650 C CA . PRO A 1 88 ? -2.310 6.486 19.955 1.00 94.19 88 PRO A CA 1
ATOM 651 C C . PRO A 1 88 ? -3.002 5.412 19.115 1.00 94.19 88 PRO A C 1
ATOM 653 O O . PRO A 1 88 ? -2.470 4.322 18.878 1.00 94.19 88 PRO A O 1
ATOM 656 N N . VAL A 1 89 ? -4.210 5.732 18.658 1.00 94.81 89 VAL A N 1
ATOM 657 C CA . VAL A 1 89 ? -5.050 4.864 17.832 1.00 94.81 89 VAL A CA 1
ATOM 658 C C . VAL A 1 89 ? -5.388 5.552 16.517 1.00 94.81 89 VAL A C 1
ATOM 660 O O . VAL A 1 89 ? -5.698 6.743 16.494 1.00 94.81 89 VAL A O 1
ATOM 663 N N . VAL A 1 90 ? -5.403 4.793 15.426 1.00 97.00 90 VAL A N 1
ATOM 664 C CA . VAL A 1 90 ? -6.013 5.199 14.156 1.00 97.00 90 VAL A CA 1
ATOM 665 C C . VAL A 1 90 ? -7.033 4.154 13.712 1.00 97.00 90 VAL A C 1
ATOM 667 O O . VAL A 1 90 ? -6.844 2.956 13.911 1.00 97.00 90 VAL A O 1
ATOM 670 N N . LEU A 1 91 ? -8.131 4.607 13.119 1.00 97.19 91 LEU A N 1
ATOM 671 C CA . LEU A 1 91 ? -9.169 3.769 12.532 1.00 97.19 91 LEU A CA 1
ATOM 672 C C . LEU A 1 91 ? -9.260 4.061 11.034 1.00 97.19 91 LEU A C 1
ATOM 674 O O . LEU A 1 91 ? -9.380 5.227 10.665 1.00 97.19 91 LEU A O 1
ATOM 678 N N . PHE A 1 92 ? -9.253 3.021 10.201 1.00 97.62 92 PHE A N 1
ATOM 679 C CA . PHE A 1 92 ? -9.455 3.083 8.752 1.00 97.62 92 PHE A CA 1
ATOM 680 C C . PHE A 1 92 ? -10.700 2.283 8.367 1.00 97.62 92 PHE A C 1
ATOM 682 O O . PHE A 1 92 ? -10.762 1.072 8.595 1.00 97.62 92 PHE A O 1
ATOM 689 N N . GLU A 1 93 ? -11.702 2.960 7.807 1.00 95.94 93 GLU A N 1
ATOM 690 C CA . GLU A 1 93 ? -12.998 2.360 7.489 1.00 95.94 93 GLU A CA 1
ATOM 691 C C . GLU A 1 93 ? -13.253 2.335 5.973 1.00 95.94 93 GLU A C 1
ATOM 693 O O . GLU A 1 93 ? -13.554 3.385 5.404 1.00 95.94 93 GLU A O 1
ATOM 698 N N . PRO A 1 94 ? -13.197 1.160 5.311 1.00 92.75 94 PRO A N 1
ATOM 699 C CA . PRO A 1 94 ? -13.469 1.038 3.880 1.00 92.75 94 PRO A CA 1
ATOM 700 C C . PRO A 1 94 ? -14.869 1.538 3.499 1.00 92.75 94 PRO A C 1
ATOM 702 O O . PRO A 1 94 ? -15.854 1.249 4.185 1.00 92.75 94 PRO A O 1
ATOM 705 N N . ILE A 1 95 ? -14.967 2.258 2.375 1.00 87.88 95 ILE A N 1
ATOM 706 C CA . ILE A 1 95 ? -16.248 2.747 1.834 1.00 87.88 95 ILE A CA 1
ATOM 707 C C . ILE A 1 95 ? -16.997 1.608 1.139 1.00 87.88 95 ILE A C 1
ATOM 709 O O . ILE A 1 95 ? -18.195 1.414 1.356 1.00 87.88 95 ILE A O 1
ATOM 713 N N . LYS A 1 96 ? -16.281 0.847 0.305 1.00 86.88 96 LYS A N 1
ATOM 714 C CA . LYS A 1 96 ? -16.798 -0.348 -0.361 1.00 86.88 96 LYS A CA 1
ATOM 715 C C . LYS A 1 96 ? -16.424 -1.588 0.432 1.00 86.88 96 LYS A C 1
ATOM 717 O O . LYS A 1 96 ? -15.289 -1.748 0.870 1.00 86.88 96 LYS A O 1
ATOM 722 N N . VAL A 1 97 ? -17.403 -2.466 0.595 1.00 87.44 97 VAL A N 1
ATOM 723 C CA . VAL A 1 97 ? -17.307 -3.662 1.428 1.00 87.44 97 VAL A CA 1
ATOM 724 C C . VAL A 1 97 ? -17.654 -4.863 0.563 1.00 87.44 97 VAL A C 1
ATOM 726 O O . VAL A 1 97 ? -18.721 -4.881 -0.054 1.00 87.44 97 VAL A O 1
ATOM 729 N N . MET A 1 98 ? -16.781 -5.871 0.529 1.00 86.75 98 MET A N 1
ATOM 730 C CA . MET A 1 98 ? -17.061 -7.129 -0.162 1.00 86.75 98 MET A CA 1
ATOM 731 C C . MET A 1 98 ? -17.293 -8.231 0.862 1.00 86.75 98 MET A C 1
ATOM 733 O O . MET A 1 98 ? -16.365 -8.689 1.526 1.00 86.75 98 MET A O 1
ATOM 737 N N . MET A 1 99 ? -18.543 -8.681 0.967 1.00 88.44 99 MET A N 1
ATOM 738 C CA . MET A 1 99 ? -18.896 -9.786 1.852 1.00 88.44 99 MET A CA 1
ATOM 739 C C . MET A 1 99 ? -18.717 -11.119 1.124 1.00 88.44 99 MET A C 1
ATOM 741 O O . MET A 1 99 ? -19.367 -11.382 0.113 1.00 88.44 99 MET A O 1
ATOM 745 N N . VAL A 1 100 ? -17.860 -11.980 1.661 1.00 84.56 100 VAL A N 1
ATOM 746 C CA . VAL A 1 100 ? -17.595 -13.328 1.159 1.00 84.56 100 VAL A CA 1
ATOM 747 C C . VAL A 1 100 ? -18.256 -14.331 2.088 1.00 84.56 100 VAL A C 1
ATOM 749 O O . VAL A 1 100 ? -17.993 -14.354 3.288 1.00 84.56 100 VAL A O 1
ATOM 752 N N . LYS A 1 101 ? -19.126 -15.173 1.533 1.00 84.12 101 LYS A N 1
ATOM 753 C CA . LYS A 1 101 ? -19.761 -16.266 2.268 1.00 84.12 101 LYS A CA 1
ATOM 754 C C . LYS A 1 101 ? -18.996 -17.563 2.024 1.00 84.12 101 LYS A C 1
ATOM 756 O O . LYS A 1 101 ? -18.976 -18.058 0.898 1.00 84.12 101 LYS A O 1
ATOM 761 N N . ASP A 1 102 ? -18.418 -18.130 3.076 1.00 77.75 102 ASP A N 1
ATOM 762 C CA . ASP A 1 102 ? -17.895 -19.493 3.053 1.00 77.75 102 ASP A CA 1
ATOM 763 C C . ASP A 1 102 ? -19.084 -20.453 2.877 1.00 77.75 102 ASP A C 1
ATOM 765 O O . ASP A 1 102 ? -20.017 -20.494 3.680 1.00 77.75 102 ASP A O 1
ATOM 769 N N . THR A 1 103 ? -19.086 -21.203 1.776 1.00 79.12 103 THR A N 1
ATOM 770 C CA . THR A 1 103 ? -20.185 -22.116 1.425 1.00 79.12 103 THR A CA 1
ATOM 771 C C . THR A 1 103 ? -20.207 -23.384 2.276 1.00 79.12 103 THR A C 1
ATOM 773 O O . THR A 1 103 ? -21.253 -24.023 2.379 1.00 79.12 103 THR A O 1
ATOM 776 N N . ARG A 1 104 ? -19.087 -23.738 2.913 1.00 78.25 104 ARG A N 1
ATOM 777 C CA . ARG A 1 104 ? -18.944 -24.917 3.770 1.00 78.25 104 ARG A CA 1
ATOM 778 C C . ARG A 1 104 ? -19.411 -24.634 5.193 1.00 78.25 104 ARG A C 1
ATOM 780 O O . ARG A 1 104 ? -20.092 -25.464 5.787 1.00 78.25 104 ARG A O 1
ATOM 787 N N . THR A 1 105 ? -19.036 -23.488 5.751 1.00 81.12 105 THR A N 1
ATOM 788 C CA . THR A 1 105 ? -19.385 -23.106 7.134 1.00 81.12 105 THR A CA 1
ATOM 789 C C . THR A 1 105 ? -20.621 -22.208 7.202 1.00 81.12 105 THR A C 1
ATOM 791 O O . THR A 1 105 ? -21.223 -22.065 8.265 1.00 81.12 105 THR A O 1
ATOM 794 N N . GLY A 1 106 ? -20.994 -21.579 6.084 1.00 81.31 106 GLY A N 1
ATOM 795 C CA . GLY A 1 106 ? -22.020 -20.543 6.022 1.00 81.31 106 GLY A CA 1
ATOM 796 C C . GLY A 1 106 ? -21.580 -19.199 6.607 1.00 81.31 106 GLY A C 1
ATOM 797 O O . GLY A 1 106 ? -22.399 -18.278 6.642 1.00 81.31 106 GLY A O 1
ATOM 798 N N . THR A 1 107 ? -20.333 -19.073 7.076 1.00 81.50 107 THR A N 1
ATOM 799 C CA . THR A 1 107 ? -19.834 -17.848 7.708 1.00 81.50 107 THR A CA 1
ATOM 800 C C . THR A 1 107 ? -19.616 -16.758 6.672 1.00 81.50 107 THR A C 1
ATOM 802 O O . THR A 1 107 ? -19.209 -17.020 5.542 1.00 81.50 107 THR A O 1
ATOM 805 N N . VAL A 1 108 ? -19.924 -15.521 7.053 1.00 84.06 108 VAL A N 1
ATOM 806 C CA . VAL A 1 108 ? -19.749 -14.350 6.194 1.00 84.06 108 VAL A CA 1
ATOM 807 C C . VAL A 1 108 ? -18.586 -13.533 6.730 1.00 84.06 108 VAL A C 1
ATOM 809 O O . VAL A 1 108 ? -18.524 -13.245 7.923 1.00 84.06 108 VAL A O 1
ATOM 812 N N . HIS A 1 109 ? -17.687 -13.172 5.830 1.00 87.12 109 HIS A N 1
ATOM 813 C CA . HIS A 1 109 ? -16.444 -12.469 6.093 1.00 87.12 109 HIS A CA 1
ATOM 814 C C . HIS A 1 109 ? -16.370 -11.219 5.227 1.00 87.12 109 HIS A C 1
ATOM 816 O O . HIS A 1 109 ? -16.949 -11.191 4.145 1.00 87.12 109 HIS A O 1
ATOM 822 N N . GLU A 1 110 ? -15.655 -10.195 5.677 1.00 91.69 110 GLU A N 1
ATOM 823 C CA . GLU A 1 110 ? -15.328 -9.051 4.828 1.00 91.69 110 GLU A CA 1
ATOM 824 C C . GLU A 1 110 ? -13.946 -9.271 4.215 1.00 91.69 110 GLU A C 1
ATOM 826 O O . GLU A 1 110 ? -12.981 -9.504 4.941 1.00 91.69 110 GLU A O 1
ATOM 831 N N . ALA A 1 111 ? -13.857 -9.244 2.886 1.00 88.00 111 ALA A N 1
ATOM 832 C CA . ALA A 1 111 ? -12.673 -9.688 2.161 1.00 88.00 111 ALA A CA 1
ATOM 833 C C . ALA A 1 111 ? -11.404 -8.899 2.510 1.00 88.00 111 ALA A C 1
ATOM 835 O O . ALA A 1 111 ? -10.341 -9.503 2.654 1.00 88.00 111 ALA A O 1
ATOM 836 N N . ARG A 1 112 ? -11.488 -7.571 2.666 1.00 90.38 112 ARG A N 1
ATOM 837 C CA . ARG A 1 112 ? -10.310 -6.751 2.991 1.00 90.38 112 ARG A CA 1
ATOM 838 C C . ARG A 1 112 ? -9.865 -6.943 4.438 1.00 90.38 112 ARG A C 1
ATOM 840 O O . ARG A 1 112 ? -8.664 -6.978 4.691 1.00 90.38 112 ARG A O 1
ATOM 847 N N . THR A 1 113 ? -10.802 -7.123 5.367 1.00 91.62 113 THR A N 1
ATOM 848 C CA . THR A 1 113 ? -10.542 -7.482 6.763 1.00 91.62 113 THR A CA 1
ATOM 849 C C . THR A 1 113 ? -9.843 -8.842 6.836 1.00 91.62 113 THR A C 1
ATOM 851 O O . THR A 1 113 ? -8.862 -8.973 7.562 1.00 91.62 113 THR A O 1
ATOM 854 N N . GLU A 1 114 ? -10.274 -9.847 6.063 1.00 88.94 114 GLU A N 1
ATOM 855 C CA . GLU A 1 114 ? -9.540 -11.122 5.979 1.00 88.94 114 GLU A CA 1
ATOM 856 C C . GLU A 1 114 ? -8.148 -10.948 5.353 1.00 88.94 114 GLU A C 1
ATOM 858 O O . GLU A 1 114 ? -7.195 -11.598 5.786 1.00 88.94 114 GLU A O 1
ATOM 863 N N . GLY A 1 115 ? -8.010 -10.040 4.380 1.00 87.19 115 GLY A N 1
ATOM 864 C CA . GLY A 1 115 ? -6.728 -9.669 3.779 1.00 87.19 115 GLY A CA 1
ATOM 865 C C . GLY A 1 115 ? -5.731 -9.121 4.803 1.00 87.19 115 GLY A C 1
ATOM 866 O O . GLY A 1 115 ? -4.638 -9.666 4.936 1.00 87.19 115 GLY A O 1
ATOM 867 N N . VAL A 1 116 ? -6.118 -8.111 5.596 1.00 90.44 116 VAL A N 1
ATOM 868 C CA . VAL A 1 116 ? -5.230 -7.569 6.647 1.00 90.44 116 VAL A CA 1
ATOM 869 C C . VAL A 1 116 ? -4.942 -8.591 7.742 1.00 90.44 116 VAL A C 1
ATOM 871 O O . VAL A 1 116 ? -3.824 -8.634 8.248 1.00 90.44 116 VAL A O 1
ATOM 874 N N . ILE A 1 117 ? -5.915 -9.443 8.098 1.00 89.44 117 ILE A N 1
ATOM 875 C CA . ILE A 1 117 ? -5.702 -10.515 9.082 1.00 89.44 117 ILE A CA 1
ATOM 876 C C . ILE A 1 117 ? -4.651 -11.502 8.569 1.00 89.44 117 ILE A C 1
ATOM 878 O O . ILE A 1 117 ? -3.739 -11.869 9.305 1.00 89.44 117 ILE A O 1
ATOM 882 N N . SER A 1 118 ? -4.741 -11.889 7.296 1.00 82.31 118 SER A N 1
ATOM 883 C CA . SER A 1 118 ? -3.751 -12.761 6.654 1.00 82.31 118 SER A CA 1
ATOM 884 C C . SER A 1 118 ? -2.370 -12.105 6.584 1.00 82.31 118 SER A C 1
ATOM 886 O O . SER A 1 118 ? -1.362 -12.801 6.641 1.00 82.31 118 SER A O 1
ATOM 888 N N . GLY A 1 119 ? -2.323 -10.772 6.512 1.00 80.38 119 GLY A N 1
ATOM 889 C CA . GLY A 1 119 ? -1.095 -9.985 6.578 1.00 80.38 119 GLY A CA 1
ATOM 890 C C . GLY A 1 119 ? -0.522 -9.790 7.985 1.00 80.38 119 GLY A C 1
ATOM 891 O O . GLY A 1 119 ? 0.541 -9.196 8.102 1.00 80.38 119 GLY A O 1
ATOM 892 N N . GLY A 1 120 ? -1.180 -10.264 9.049 1.00 82.56 120 GLY A N 1
ATOM 893 C CA . GLY A 1 120 ? -0.667 -10.184 10.424 1.00 82.56 120 GLY A CA 1
ATOM 894 C C . GLY A 1 120 ? -1.516 -9.358 11.389 1.00 82.56 120 GLY A C 1
ATOM 895 O O . GLY A 1 120 ? -1.168 -9.253 12.561 1.00 82.56 120 GLY A O 1
ATOM 896 N N . PHE A 1 121 ? -2.642 -8.787 10.949 1.00 91.62 121 PHE A N 1
ATOM 897 C CA . PHE A 1 121 ? -3.610 -8.212 11.884 1.00 91.62 121 PHE A CA 1
ATOM 898 C C . PHE A 1 121 ? -4.389 -9.303 12.622 1.00 91.62 121 PHE A C 1
ATOM 900 O O . PHE A 1 121 ? -4.508 -10.447 12.186 1.00 91.62 121 PHE A O 1
ATOM 907 N N . HIS A 1 122 ? -5.019 -8.925 13.733 1.00 87.81 122 HIS A N 1
ATOM 908 C CA . HIS A 1 122 ? -5.840 -9.839 14.515 1.00 87.81 122 HIS A CA 1
ATOM 909 C C . HIS A 1 122 ? -7.293 -9.407 14.512 1.00 87.81 122 HIS A C 1
ATOM 911 O O . HIS A 1 122 ? -7.621 -8.237 14.713 1.00 87.81 122 HIS A O 1
ATOM 917 N N . ARG A 1 123 ? -8.195 -10.375 14.339 1.00 89.19 123 ARG A N 1
ATOM 918 C CA . ARG A 1 123 ? -9.621 -10.123 14.542 1.00 89.19 123 ARG A CA 1
ATOM 919 C C . ARG A 1 123 ? -9.842 -9.682 15.983 1.00 89.19 123 ARG A C 1
ATOM 921 O O . ARG A 1 123 ? -9.274 -10.269 16.899 1.00 89.19 123 ARG A O 1
ATOM 928 N N . VAL A 1 124 ? -10.696 -8.685 16.187 1.00 82.00 124 VAL A N 1
ATOM 929 C CA . VAL A 1 124 ? -10.940 -8.106 17.513 1.00 82.00 124 VAL A CA 1
ATOM 930 C C . VAL A 1 124 ? -12.246 -8.656 18.098 1.00 82.00 124 VAL A C 1
ATOM 932 O O . VAL A 1 124 ? -13.308 -8.047 17.911 1.00 82.00 124 VAL A O 1
ATOM 935 N N . PRO A 1 125 ? -12.224 -9.789 18.832 1.00 67.31 125 PRO A N 1
ATOM 936 C CA . PRO A 1 125 ? -13.433 -10.348 19.413 1.00 67.31 125 PRO A CA 1
ATOM 937 C C . PRO A 1 125 ? -13.978 -9.447 20.523 1.00 67.31 125 PRO A C 1
ATOM 939 O O . PRO A 1 125 ? -13.336 -8.511 21.013 1.00 67.31 125 PRO A O 1
ATOM 942 N N . ARG A 1 126 ? -15.197 -9.745 20.967 1.00 61.06 126 ARG A N 1
ATOM 943 C CA . ARG A 1 126 ? -15.834 -9.053 22.088 1.00 61.06 126 ARG A CA 1
ATOM 944 C C . ARG A 1 126 ? -14.996 -9.203 23.368 1.00 61.06 126 ARG A C 1
ATOM 946 O O . ARG A 1 126 ? -14.716 -10.316 23.790 1.00 61.06 126 ARG A O 1
ATOM 953 N N . GLY A 1 127 ? -14.661 -8.083 24.012 1.00 51.75 127 GLY A N 1
ATOM 954 C CA . GLY A 1 127 ? -14.043 -8.058 25.347 1.00 51.75 127 GLY A CA 1
ATOM 955 C C . GLY A 1 127 ? -12.511 -8.057 25.383 1.00 51.75 127 GLY A C 1
ATOM 956 O O . GLY A 1 127 ? -11.961 -7.705 26.418 1.00 51.75 127 GLY A O 1
ATOM 957 N N . ILE A 1 128 ? -11.830 -8.350 24.270 1.00 57.78 128 ILE A N 1
ATOM 958 C CA . ILE A 1 128 ? -10.363 -8.283 24.171 1.00 57.78 128 ILE A CA 1
ATOM 959 C C . ILE A 1 128 ? -9.985 -7.073 23.310 1.00 57.78 128 ILE A C 1
ATOM 961 O O . ILE A 1 128 ? -10.545 -6.867 22.233 1.00 57.78 128 ILE A O 1
ATOM 965 N N . MET A 1 129 ? -9.088 -6.235 23.824 1.00 61.44 129 MET A N 1
ATOM 966 C CA . MET A 1 129 ? -8.464 -5.106 23.122 1.00 61.44 129 MET A CA 1
ATOM 967 C C . MET A 1 129 ? -6.949 -5.292 23.232 1.00 61.44 129 MET A C 1
ATOM 969 O O . MET A 1 129 ? -6.270 -4.498 23.866 1.00 61.44 129 MET A O 1
ATOM 973 N N . ALA A 1 130 ? -6.446 -6.417 22.730 1.00 57.12 130 ALA A N 1
ATOM 974 C CA . ALA A 1 130 ? -5.016 -6.679 22.656 1.00 57.12 130 ALA A CA 1
ATOM 975 C C . ALA A 1 130 ? -4.621 -6.588 21.182 1.00 57.12 130 ALA A C 1
ATOM 977 O O . ALA A 1 130 ? -5.006 -7.446 20.387 1.00 57.12 130 ALA A O 1
ATOM 978 N N . SER A 1 131 ? -3.931 -5.514 20.813 1.00 63.00 131 SER A N 1
ATOM 979 C CA . SER A 1 131 ? -3.311 -5.357 19.502 1.00 63.00 131 SER A CA 1
ATOM 980 C C . SER A 1 131 ? -1.909 -5.952 19.566 1.00 63.00 131 SER A C 1
ATOM 982 O O . SER A 1 131 ? -0.958 -5.313 20.017 1.00 63.00 131 SER A O 1
ATOM 984 N N . LEU A 1 132 ? -1.779 -7.206 19.139 1.00 77.88 132 LEU A N 1
ATOM 985 C CA . LEU A 1 132 ? -0.457 -7.787 18.930 1.00 77.88 132 LEU A CA 1
ATOM 986 C C . LEU A 1 132 ? 0.265 -7.015 17.802 1.00 77.88 132 LEU A C 1
ATOM 988 O O . LEU A 1 132 ? -0.401 -6.404 16.955 1.00 77.88 132 LEU A O 1
ATOM 992 N N . PRO A 1 133 ? 1.607 -6.991 17.801 1.00 82.56 133 PRO A N 1
ATOM 993 C CA . PRO A 1 133 ? 2.370 -6.387 16.715 1.00 82.56 133 PRO A CA 1
ATOM 994 C C . PRO A 1 133 ? 2.090 -7.077 15.374 1.00 82.56 133 PRO A C 1
ATOM 996 O O . PRO A 1 133 ? 2.101 -8.304 15.312 1.00 82.56 133 PRO A O 1
ATOM 999 N N . ALA A 1 134 ? 1.898 -6.294 14.310 1.00 84.00 134 ALA A N 1
ATOM 1000 C CA . ALA A 1 134 ? 1.935 -6.792 12.935 1.00 84.00 134 ALA A CA 1
ATOM 1001 C C . ALA A 1 134 ? 3.311 -6.473 12.337 1.00 84.00 134 ALA A C 1
ATOM 1003 O O . ALA A 1 134 ? 3.585 -5.336 11.948 1.00 84.00 134 ALA A O 1
ATOM 1004 N N . GLU A 1 135 ? 4.204 -7.463 12.330 1.00 79.88 135 GLU A N 1
ATOM 1005 C CA . GLU A 1 135 ? 5.574 -7.293 11.841 1.00 79.88 135 GLU A CA 1
ATOM 1006 C C . GLU A 1 135 ? 5.592 -6.861 10.368 1.00 79.88 135 GLU A C 1
ATOM 1008 O O . GLU A 1 135 ? 4.786 -7.320 9.566 1.00 79.88 135 GLU A O 1
ATOM 1013 N N . GLY A 1 136 ? 6.488 -5.930 10.031 1.00 76.62 136 GLY A N 1
ATOM 1014 C CA . GLY A 1 136 ? 6.648 -5.378 8.684 1.00 76.62 136 GLY A CA 1
ATOM 1015 C C . GLY A 1 136 ? 5.588 -4.355 8.255 1.00 76.62 136 GLY A C 1
ATOM 1016 O O . GLY A 1 136 ? 5.838 -3.628 7.302 1.00 76.62 136 GLY A O 1
ATOM 1017 N N . TRP A 1 137 ? 4.461 -4.222 8.962 1.00 90.50 137 TRP A N 1
ATOM 1018 C CA . TRP A 1 137 ? 3.496 -3.154 8.689 1.00 90.50 137 TRP A CA 1
ATOM 1019 C C . TRP A 1 137 ? 4.002 -1.805 9.187 1.00 90.50 137 TRP A C 1
ATOM 1021 O O . TRP A 1 137 ? 4.610 -1.693 10.258 1.00 90.50 137 TRP A O 1
ATOM 1031 N N . ASN A 1 138 ? 3.678 -0.755 8.439 1.00 92.44 138 ASN A N 1
ATOM 1032 C CA . ASN A 1 138 ? 4.137 0.596 8.723 1.00 92.44 138 ASN A CA 1
ATOM 1033 C C . ASN A 1 138 ? 3.003 1.615 8.564 1.00 92.44 138 ASN A C 1
ATOM 1035 O O . ASN A 1 138 ? 2.218 1.550 7.621 1.00 92.44 138 ASN A O 1
ATOM 1039 N N . LEU A 1 139 ? 2.944 2.587 9.471 1.00 96.31 139 LEU A N 1
ATOM 1040 C CA . LEU A 1 139 ? 2.046 3.731 9.405 1.00 96.31 139 LEU A CA 1
ATOM 1041 C C . LEU A 1 139 ? 2.876 5.003 9.254 1.00 96.31 139 LEU A C 1
ATOM 1043 O O . LEU A 1 139 ? 3.698 5.321 10.113 1.00 96.31 139 LEU A O 1
ATOM 1047 N N . TYR A 1 140 ? 2.629 5.742 8.182 1.00 95.38 140 TYR A N 1
ATOM 1048 C CA . TYR A 1 140 ? 3.343 6.964 7.848 1.00 95.38 140 TYR A CA 1
ATOM 1049 C C . TYR A 1 140 ? 2.453 8.186 7.993 1.00 95.38 140 TYR A C 1
ATOM 1051 O O . TYR A 1 140 ? 1.287 8.174 7.593 1.00 95.38 140 TYR A O 1
ATOM 1059 N N . ARG A 1 141 ? 3.043 9.279 8.471 1.00 94.31 141 ARG A N 1
ATOM 1060 C CA . ARG A 1 141 ? 2.483 10.619 8.304 1.00 94.31 141 ARG A CA 1
ATOM 1061 C C . ARG A 1 141 ? 2.725 11.127 6.886 1.00 94.31 141 ARG A C 1
ATOM 1063 O O . ARG A 1 141 ? 3.870 11.216 6.453 1.00 94.31 141 ARG A O 1
ATOM 1070 N N . THR A 1 142 ? 1.676 11.529 6.186 1.00 90.62 142 THR A N 1
ATOM 1071 C CA . THR A 1 142 ? 1.784 12.206 4.887 1.00 90.62 142 THR A CA 1
ATOM 1072 C C . THR A 1 142 ? 1.573 13.715 5.052 1.00 90.62 142 THR A C 1
ATOM 1074 O O . THR A 1 142 ? 1.313 14.206 6.153 1.00 90.62 142 THR A O 1
ATOM 1077 N N . ALA A 1 143 ? 1.674 14.473 3.957 1.00 83.94 143 ALA A N 1
ATOM 1078 C CA . ALA A 1 143 ? 1.361 15.903 3.968 1.00 83.94 143 ALA A CA 1
ATOM 1079 C C . ALA A 1 143 ? -0.122 16.189 4.283 1.00 83.94 143 ALA A C 1
ATO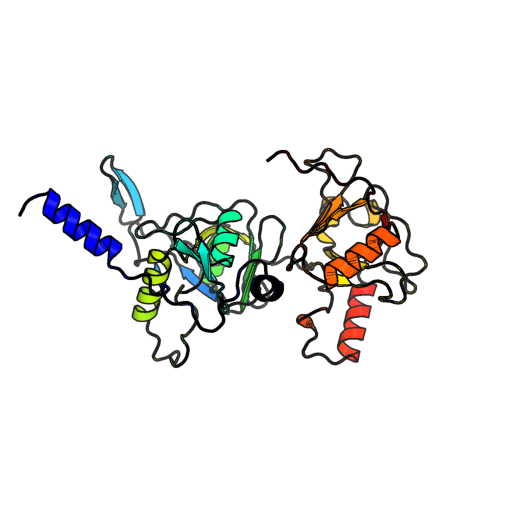M 1081 O O . ALA A 1 143 ? -0.441 17.256 4.800 1.00 83.94 143 ALA A O 1
ATOM 1082 N N . THR A 1 144 ? -1.018 15.246 3.978 1.00 86.75 144 THR A N 1
ATOM 1083 C CA . THR A 1 144 ? -2.478 15.414 4.072 1.00 86.75 144 THR A CA 1
ATOM 1084 C C . THR A 1 144 ? -3.137 14.500 5.107 1.00 86.75 144 THR A C 1
ATOM 1086 O O . THR A 1 144 ? -4.337 14.622 5.349 1.00 86.75 144 THR A O 1
ATOM 1089 N N . GLY A 1 145 ? -2.383 13.592 5.732 1.00 94.81 145 GLY A N 1
ATOM 1090 C CA . GLY A 1 145 ? -2.904 12.700 6.758 1.00 94.81 145 GLY A CA 1
ATOM 1091 C C . GLY A 1 145 ? -2.016 11.490 7.029 1.00 94.81 145 GLY A C 1
ATOM 1092 O O . GLY A 1 145 ? -0.880 11.639 7.485 1.00 94.81 145 GLY A O 1
ATOM 1093 N N . LEU A 1 146 ? -2.552 10.288 6.806 1.00 96.88 146 LEU A N 1
ATOM 1094 C CA . LEU A 1 146 ? -1.929 9.017 7.180 1.00 96.88 146 LEU A CA 1
ATOM 1095 C C . LEU A 1 146 ? -1.957 7.996 6.042 1.00 96.88 146 LEU A C 1
ATOM 1097 O O . LEU A 1 146 ? -2.910 7.945 5.267 1.00 96.88 146 LEU A O 1
ATOM 1101 N N . MET A 1 147 ? -0.934 7.143 6.000 1.00 95.38 147 MET A N 1
ATOM 1102 C CA . MET A 1 147 ? -0.797 6.049 5.038 1.00 95.38 147 MET A CA 1
ATOM 1103 C C . MET A 1 147 ? -0.358 4.769 5.754 1.00 95.38 147 MET A C 1
ATOM 1105 O O . MET A 1 147 ? 0.691 4.744 6.396 1.00 95.38 147 MET A O 1
ATOM 1109 N N . LEU A 1 148 ? -1.163 3.716 5.645 1.00 96.00 148 LEU A N 1
ATOM 1110 C CA . LEU A 1 148 ? -0.883 2.373 6.144 1.00 96.00 148 LEU A CA 1
ATOM 1111 C C . LEU A 1 148 ? -0.320 1.516 5.010 1.00 96.00 148 LEU A C 1
ATOM 1113 O O . LEU A 1 148 ? -0.961 1.372 3.966 1.00 96.00 148 LEU A O 1
ATOM 1117 N N . CYS A 1 149 ? 0.835 0.907 5.253 1.00 90.19 149 CYS A N 1
ATOM 1118 C CA . CYS A 1 149 ? 1.508 0.019 4.318 1.00 90.19 149 CYS A CA 1
ATOM 1119 C C . CYS A 1 149 ? 1.748 -1.360 4.925 1.00 90.19 149 CYS A C 1
ATOM 1121 O O . CYS A 1 149 ? 2.008 -1.480 6.127 1.00 90.19 149 CYS A O 1
ATOM 1123 N N . ASP A 1 150 ? 1.675 -2.375 4.071 1.00 85.31 150 ASP A N 1
ATOM 1124 C CA . ASP A 1 150 ? 2.000 -3.753 4.422 1.00 85.31 150 ASP A CA 1
ATOM 1125 C C . ASP A 1 150 ? 3.520 -4.008 4.452 1.00 85.31 150 ASP A C 1
ATOM 1127 O O . ASP A 1 150 ? 4.342 -3.098 4.296 1.00 85.31 150 ASP A O 1
ATOM 1131 N N . THR A 1 151 ? 3.893 -5.271 4.664 1.00 76.94 151 THR A N 1
ATOM 1132 C CA . THR A 1 151 ? 5.286 -5.739 4.734 1.00 76.94 151 THR A CA 1
ATOM 1133 C C . THR A 1 151 ? 6.068 -5.577 3.434 1.00 76.94 151 THR A C 1
ATOM 1135 O O . THR A 1 151 ? 7.297 -5.577 3.460 1.00 76.94 151 THR A O 1
ATOM 1138 N N . PHE A 1 152 ? 5.372 -5.448 2.306 1.00 72.56 152 PHE A N 1
ATOM 1139 C CA . PHE A 1 152 ? 5.942 -5.259 0.975 1.00 72.56 152 PHE A CA 1
ATOM 1140 C C . PHE A 1 152 ? 5.888 -3.788 0.544 1.00 72.56 152 PHE A C 1
ATOM 1142 O O . PHE A 1 152 ? 6.087 -3.480 -0.628 1.00 72.56 152 PHE A O 1
ATOM 1149 N N . GLU A 1 153 ? 5.628 -2.879 1.494 1.00 71.56 153 GLU A N 1
ATOM 1150 C CA . GLU A 1 153 ? 5.464 -1.438 1.278 1.00 71.56 153 GLU A CA 1
ATOM 1151 C C . GLU A 1 153 ? 4.258 -1.082 0.383 1.00 71.56 153 GLU A C 1
ATOM 1153 O O . GLU A 1 153 ? 4.109 0.073 -0.033 1.00 71.56 153 GLU A O 1
ATOM 1158 N N . GLY A 1 154 ? 3.362 -2.043 0.128 1.00 78.69 154 GLY A N 1
ATOM 1159 C CA . GLY A 1 154 ? 2.112 -1.842 -0.589 1.00 78.69 154 GLY A CA 1
ATOM 1160 C C . GLY A 1 154 ? 1.166 -0.961 0.221 1.00 78.69 154 GLY A C 1
ATOM 1161 O O . GLY A 1 154 ? 0.973 -1.168 1.420 1.00 78.69 154 GLY A O 1
ATOM 1162 N N . ILE A 1 155 ? 0.580 0.053 -0.418 1.00 86.56 155 ILE A N 1
ATOM 1163 C CA . ILE A 1 155 ? -0.362 0.963 0.241 1.00 86.56 155 ILE A CA 1
ATOM 1164 C C . ILE A 1 155 ? -1.692 0.239 0.439 1.00 86.56 155 ILE A C 1
ATOM 1166 O O . ILE A 1 155 ? -2.365 -0.113 -0.525 1.00 86.56 155 ILE A O 1
ATOM 1170 N N . TRP A 1 156 ? -2.087 0.056 1.698 1.00 90.25 156 TRP A N 1
ATOM 1171 C CA . TRP A 1 156 ? -3.320 -0.644 2.048 1.00 90.25 156 TRP A CA 1
ATOM 1172 C C . TRP A 1 156 ? -4.464 0.302 2.401 1.00 90.25 156 TRP A C 1
ATOM 1174 O O . TRP A 1 156 ? -5.629 0.024 2.102 1.00 90.25 156 TRP A O 1
ATOM 1184 N N . ALA A 1 157 ? -4.132 1.416 3.054 1.00 94.94 157 ALA A N 1
ATOM 1185 C CA . ALA A 1 157 ? -5.084 2.459 3.389 1.00 94.94 157 ALA A CA 1
ATOM 1186 C C . ALA A 1 157 ? -4.422 3.833 3.408 1.00 94.94 157 ALA A C 1
ATOM 1188 O O . ALA A 1 157 ? -3.309 4.002 3.898 1.00 94.94 157 ALA A O 1
ATOM 1189 N N . GLU A 1 158 ? -5.150 4.827 2.931 1.00 95.06 158 GLU A N 1
ATOM 1190 C CA . GLU A 1 158 ? -4.793 6.232 2.999 1.00 95.06 158 GLU A CA 1
ATOM 1191 C C . GLU A 1 158 ? -5.977 7.002 3.557 1.00 95.06 158 GLU A C 1
ATOM 1193 O O . GLU A 1 158 ? -7.132 6.742 3.220 1.00 95.06 158 GLU A O 1
ATOM 1198 N N . GLY A 1 159 ? -5.682 7.950 4.432 1.00 94.94 159 GLY A N 1
ATOM 1199 C CA . GLY A 1 159 ? -6.687 8.741 5.106 1.00 94.94 159 GLY A CA 1
ATOM 1200 C C . GLY A 1 159 ? -6.272 10.198 5.142 1.00 94.94 159 GLY A C 1
ATOM 1201 O O . GLY A 1 159 ? -5.191 10.523 5.627 1.00 94.94 159 GLY A O 1
ATOM 1202 N N . THR A 1 160 ? -7.139 11.073 4.637 1.00 93.81 160 THR A N 1
ATOM 1203 C CA . THR A 1 160 ? -6.943 12.525 4.697 1.00 93.81 160 THR A CA 1
ATOM 1204 C C . THR A 1 160 ? -7.595 13.071 5.964 1.00 93.81 160 THR A C 1
ATOM 1206 O O . THR A 1 160 ? -8.807 12.932 6.138 1.00 93.81 160 THR A O 1
ATOM 1209 N N . LEU A 1 161 ? -6.800 13.673 6.850 1.00 94.25 161 LEU A N 1
ATOM 1210 C CA . LEU A 1 161 ? -7.265 14.302 8.086 1.00 94.25 161 LEU A CA 1
ATOM 1211 C C . LEU A 1 161 ? -6.216 15.263 8.649 1.00 94.25 161 LEU A C 1
ATOM 1213 O O . LEU A 1 161 ? -5.012 15.058 8.497 1.00 94.25 161 LEU A O 1
ATOM 1217 N N . GLU A 1 162 ? -6.683 16.280 9.364 1.00 93.69 162 GLU A N 1
ATOM 1218 C CA . GLU A 1 162 ? -5.812 17.098 10.200 1.00 93.69 162 GLU A CA 1
ATOM 1219 C C . GLU A 1 162 ? -5.451 16.312 11.466 1.00 93.69 162 GLU A C 1
ATOM 1221 O O . GLU A 1 162 ? -6.327 15.853 12.203 1.00 93.69 162 GLU A O 1
ATOM 1226 N N . LEU A 1 163 ? -4.153 16.109 11.693 1.00 94.00 163 LEU A N 1
ATOM 1227 C CA . LEU A 1 163 ? -3.664 15.339 12.831 1.00 94.00 163 LEU A CA 1
ATOM 1228 C C . LEU A 1 163 ? -3.508 16.231 14.059 1.00 94.00 163 LEU A C 1
ATOM 1230 O O . LEU A 1 163 ? -2.772 17.216 14.021 1.00 94.00 163 LEU A O 1
ATOM 1234 N N . ASP A 1 164 ? -4.134 15.819 15.162 1.00 94.00 164 ASP A N 1
ATOM 1235 C CA . ASP A 1 164 ? -3.924 16.416 16.479 1.00 94.00 164 ASP A CA 1
ATOM 1236 C C . ASP A 1 164 ? -2.423 16.366 16.851 1.00 94.00 164 ASP A C 1
ATOM 1238 O O . ASP A 1 164 ? -1.842 15.272 16.901 1.00 94.00 164 ASP A O 1
ATOM 1242 N N . PRO A 1 165 ? -1.774 17.515 17.125 1.00 93.94 165 PRO A N 1
ATOM 1243 C CA . PRO A 1 165 ? -0.377 17.557 17.547 1.00 93.94 165 PRO A CA 1
ATOM 1244 C C . PRO A 1 165 ? -0.069 16.675 18.763 1.00 93.94 165 PRO A C 1
ATOM 1246 O O . PRO A 1 165 ? 1.013 16.089 18.819 1.00 93.94 165 PRO A O 1
ATOM 1249 N N . ALA A 1 166 ? -1.006 16.535 19.708 1.00 93.31 166 ALA A N 1
ATOM 1250 C CA . ALA A 1 166 ? -0.832 15.667 20.871 1.00 93.31 166 ALA A CA 1
ATOM 1251 C C . ALA A 1 166 ? -0.762 14.190 20.458 1.00 93.31 166 ALA A C 1
ATOM 1253 O O . ALA A 1 166 ? 0.112 13.455 20.916 1.00 93.31 166 ALA A O 1
ATOM 1254 N N . TRP A 1 167 ? -1.618 13.773 19.522 1.00 95.75 167 TRP A N 1
ATOM 1255 C CA . TRP A 1 167 ? -1.602 12.419 18.969 1.00 95.75 167 TRP A CA 1
ATOM 1256 C C . TRP A 1 167 ? -0.292 12.124 18.231 1.00 95.75 167 TRP A C 1
ATOM 1258 O O . TRP A 1 167 ? 0.301 11.064 18.421 1.00 95.75 167 TRP A O 1
ATOM 1268 N N . VAL A 1 168 ? 0.202 13.077 17.430 1.00 95.06 168 VAL A N 1
ATOM 1269 C CA . VAL A 1 168 ? 1.479 12.936 16.705 1.00 95.06 168 VAL A CA 1
ATOM 1270 C C . VAL A 1 168 ? 2.659 12.841 17.668 1.00 95.06 168 VAL A C 1
ATOM 1272 O O . VAL A 1 168 ? 3.567 12.034 17.448 1.00 95.06 168 VAL A O 1
ATOM 1275 N N . SER A 1 169 ? 2.658 13.658 18.724 1.00 91.94 169 SER A N 1
ATOM 1276 C CA . SER A 1 169 ? 3.681 13.616 19.769 1.00 91.94 169 SER A CA 1
ATOM 1277 C C . SER A 1 169 ? 3.715 12.245 20.440 1.00 91.94 169 SER A C 1
ATOM 1279 O O . SER A 1 169 ? 4.788 11.662 20.577 1.00 91.94 169 SER A O 1
ATOM 1281 N N . GLU A 1 170 ? 2.550 11.695 20.788 1.00 91.69 170 GLU A N 1
ATOM 1282 C CA . GLU A 1 170 ? 2.462 10.384 21.429 1.00 91.69 170 GLU A CA 1
ATOM 1283 C C . GLU A 1 170 ? 2.878 9.249 20.479 1.00 91.69 170 GLU A C 1
ATOM 1285 O O . GLU A 1 170 ? 3.680 8.399 20.855 1.00 91.69 170 GLU A O 1
ATOM 1290 N N . ALA A 1 171 ? 2.431 9.270 19.219 1.00 93.31 171 ALA A N 1
ATOM 1291 C CA . ALA A 1 171 ? 2.860 8.304 18.202 1.00 93.31 171 ALA A CA 1
ATOM 1292 C C . ALA A 1 171 ? 4.381 8.320 17.995 1.00 93.31 171 ALA A C 1
ATOM 1294 O O . ALA A 1 171 ? 5.014 7.270 17.882 1.00 93.31 171 ALA A O 1
ATOM 1295 N N . THR A 1 172 ? 4.985 9.510 18.000 1.00 91.94 172 THR A N 1
ATOM 1296 C CA . THR A 1 172 ? 6.437 9.681 17.848 1.00 91.94 172 THR A CA 1
ATOM 1297 C C . THR A 1 172 ? 7.201 9.207 19.082 1.00 91.94 172 THR A C 1
ATOM 1299 O O . THR A 1 172 ? 8.223 8.545 18.937 1.00 91.94 172 THR A O 1
ATOM 1302 N N . SER A 1 173 ? 6.685 9.506 20.275 1.00 86.81 173 SER A N 1
ATOM 1303 C CA . SER A 1 173 ? 7.208 9.037 21.564 1.00 86.81 173 SER A CA 1
ATOM 1304 C C . SER A 1 173 ? 7.214 7.507 21.656 1.00 86.81 173 SER A C 1
ATOM 1306 O O . SER A 1 173 ? 8.232 6.911 22.004 1.00 86.81 173 SER A O 1
ATOM 1308 N N . GLN A 1 174 ? 6.096 6.865 21.299 1.00 86.62 174 GLN A N 1
ATOM 1309 C CA . GLN A 1 174 ? 5.941 5.414 21.411 1.00 86.62 174 GLN A CA 1
ATOM 1310 C C . GLN A 1 174 ? 6.607 4.641 20.265 1.00 86.62 174 GLN A C 1
ATOM 1312 O O . GLN A 1 174 ? 7.002 3.493 20.446 1.00 86.62 174 GLN A O 1
ATOM 1317 N N . GLY A 1 175 ? 6.716 5.233 19.072 1.00 85.25 175 GLY A N 1
ATOM 1318 C CA . GLY A 1 175 ? 7.246 4.560 17.880 1.00 85.25 175 GLY A CA 1
ATOM 1319 C C . GLY A 1 175 ? 6.292 3.530 17.255 1.00 85.25 175 GLY A C 1
ATOM 1320 O O . GLY A 1 175 ? 6.638 2.895 16.255 1.00 85.25 175 GLY A O 1
ATOM 1321 N N . TRP A 1 176 ? 5.079 3.385 17.790 1.00 89.50 176 TRP A N 1
ATOM 1322 C CA . TRP A 1 176 ? 4.011 2.542 17.254 1.00 89.50 176 TRP A CA 1
ATOM 1323 C C . TRP A 1 176 ? 2.634 3.179 17.460 1.00 89.50 176 TRP A C 1
ATOM 1325 O O . TRP A 1 176 ? 2.443 4.045 18.312 1.00 89.50 176 TRP A O 1
ATOM 1335 N N . VAL A 1 177 ? 1.656 2.716 16.685 1.00 93.12 177 VAL A N 1
ATOM 1336 C CA . VAL A 1 177 ? 0.249 3.129 16.745 1.00 93.12 177 VAL A CA 1
ATOM 1337 C C . VAL A 1 177 ? -0.635 1.887 16.687 1.00 93.12 177 VAL A C 1
ATOM 1339 O O . VAL A 1 177 ? -0.369 0.963 15.918 1.00 93.12 177 VAL A O 1
ATOM 1342 N N . THR A 1 178 ? -1.716 1.860 17.469 1.00 93.81 178 THR A N 1
ATOM 1343 C CA . THR A 1 178 ? -2.748 0.827 17.311 1.00 93.81 178 THR A CA 1
ATOM 1344 C C . THR A 1 178 ? -3.637 1.173 16.121 1.00 93.81 178 THR A C 1
ATOM 1346 O O . THR A 1 178 ? -4.295 2.211 16.105 1.00 93.81 178 THR A O 1
ATOM 1349 N N . VAL A 1 179 ? -3.688 0.299 15.125 1.00 95.88 179 VAL A N 1
ATOM 1350 C CA . VAL A 1 179 ? -4.499 0.477 13.919 1.00 95.88 179 VAL A CA 1
ATOM 1351 C C . VAL A 1 179 ? -5.726 -0.418 14.008 1.00 95.88 179 VAL A C 1
ATOM 1353 O O . VAL A 1 179 ? -5.587 -1.619 14.217 1.00 95.88 179 VAL A O 1
ATOM 1356 N N . PHE A 1 180 ? -6.916 0.147 13.807 1.00 95.88 180 PHE A N 1
ATOM 1357 C CA . PHE A 1 180 ? -8.147 -0.593 13.534 1.00 95.88 180 PHE A CA 1
ATOM 1358 C C . PHE A 1 180 ? -8.491 -0.501 12.054 1.00 95.88 180 PHE A C 1
ATOM 1360 O O . PHE A 1 180 ? -8.487 0.587 11.481 1.00 95.88 180 PHE A O 1
ATOM 1367 N N . PHE A 1 181 ? -8.846 -1.633 11.458 1.00 95.81 181 PHE A N 1
ATOM 1368 C CA . PHE A 1 181 ? -9.235 -1.729 10.057 1.00 95.81 181 PHE A CA 1
ATOM 1369 C C . PHE A 1 181 ? -10.517 -2.552 9.908 1.00 95.81 181 PHE A C 1
ATOM 1371 O O . PHE A 1 181 ? -10.686 -3.586 10.561 1.00 95.81 181 PHE A O 1
ATOM 1378 N N . GLY A 1 182 ? -11.417 -2.095 9.041 1.00 95.00 182 GLY A N 1
ATOM 1379 C CA . GLY A 1 182 ? -12.625 -2.825 8.652 1.00 95.00 182 GLY A CA 1
ATOM 1380 C C . GLY A 1 182 ? -13.861 -1.932 8.589 1.00 95.00 182 GLY A C 1
ATOM 1381 O O . GLY A 1 182 ? -13.797 -0.749 8.928 1.00 95.00 182 GLY A O 1
ATOM 1382 N N . PRO A 1 183 ? -15.011 -2.455 8.140 1.00 93.94 183 PRO A N 1
ATOM 1383 C CA . PRO A 1 183 ? -16.247 -1.691 8.147 1.00 93.94 183 PRO A CA 1
ATOM 1384 C C . PRO A 1 183 ? -16.784 -1.522 9.574 1.00 93.94 183 PRO A C 1
ATOM 1386 O O . PRO A 1 183 ? -16.475 -2.297 10.483 1.00 93.94 183 PRO A O 1
ATOM 1389 N N . ARG A 1 184 ? -17.678 -0.542 9.742 1.00 92.31 184 ARG A N 1
ATOM 1390 C CA . ARG A 1 184 ? -18.415 -0.274 10.985 1.00 92.31 184 ARG A CA 1
ATOM 1391 C C . ARG A 1 184 ? -17.501 0.114 12.145 1.00 92.31 184 ARG A C 1
ATOM 1393 O O . ARG A 1 184 ? -17.756 -0.263 13.282 1.00 92.31 184 ARG A O 1
ATOM 1400 N N . LEU A 1 185 ? -16.449 0.887 11.877 1.00 93.12 185 LEU A N 1
ATOM 1401 C CA . LEU A 1 185 ? -15.584 1.439 12.928 1.00 93.12 185 LEU A CA 1
ATOM 1402 C C . LEU A 1 185 ? -16.166 2.696 13.582 1.00 93.12 185 LEU A C 1
ATOM 1404 O O . LEU A 1 185 ? -15.648 3.173 14.591 1.00 93.12 185 LEU A O 1
ATOM 1408 N N . GLY A 1 186 ? -17.252 3.225 13.019 1.00 91.19 186 GLY A N 1
ATOM 1409 C CA . GLY A 1 186 ? -17.856 4.472 13.462 1.00 91.19 186 GLY A CA 1
ATOM 1410 C C . GLY A 1 186 ? -17.021 5.686 13.064 1.00 91.19 186 GLY A C 1
ATOM 1411 O O . GLY A 1 186 ? -17.011 6.690 13.781 1.00 91.19 186 GLY A O 1
ATOM 1412 N N . VAL A 1 187 ? -16.292 5.584 11.949 1.00 93.12 187 VAL A N 1
ATOM 1413 C CA . VAL A 1 187 ? -15.527 6.673 11.337 1.00 93.12 187 VAL A CA 1
ATOM 1414 C C . VAL A 1 187 ? -16.422 7.415 10.352 1.00 93.12 187 VAL A C 1
ATOM 1416 O O . VAL A 1 187 ? -16.625 8.624 10.509 1.00 93.12 187 VAL A O 1
ATOM 1419 N N . ARG A 1 188 ? -17.008 6.690 9.388 1.00 90.81 188 ARG A N 1
ATOM 1420 C CA . ARG A 1 188 ? -17.882 7.282 8.365 1.00 90.81 188 ARG A CA 1
ATOM 1421 C C . ARG A 1 188 ? -19.223 7.709 8.950 1.00 90.81 188 ARG A C 1
ATOM 1423 O O . ARG A 1 188 ? -19.759 7.071 9.851 1.00 90.81 188 ARG A O 1
ATOM 1430 N N . ILE A 1 189 ? -19.792 8.769 8.387 1.00 86.69 189 ILE A N 1
ATOM 1431 C CA . ILE A 1 189 ? -21.177 9.150 8.663 1.00 86.69 189 ILE A CA 1
ATOM 1432 C C . ILE A 1 189 ? -22.078 8.248 7.806 1.00 86.69 189 ILE A C 1
ATOM 1434 O O . ILE A 1 189 ? -21.878 8.193 6.589 1.00 86.69 189 ILE A O 1
ATOM 1438 N N . PRO A 1 190 ? -23.048 7.525 8.394 1.00 85.31 190 PRO A N 1
ATOM 1439 C CA . PRO A 1 190 ? -23.957 6.688 7.624 1.00 85.31 190 PRO A CA 1
ATOM 1440 C C . PRO A 1 190 ? -24.762 7.498 6.594 1.00 85.31 190 PRO A C 1
ATOM 1442 O O . PRO A 1 190 ? -25.112 8.653 6.862 1.00 85.31 190 PRO A O 1
ATOM 1445 N N . PRO A 1 191 ? -25.124 6.900 5.442 1.00 80.56 191 PRO A N 1
ATOM 1446 C CA . PRO A 1 191 ? -26.026 7.532 4.485 1.00 80.56 191 PRO A CA 1
ATOM 1447 C C . PRO A 1 191 ? -27.312 8.012 5.166 1.00 80.56 191 PRO A C 1
ATOM 1449 O O . PRO A 1 191 ? -27.808 7.374 6.096 1.00 80.56 191 PRO A O 1
ATOM 1452 N N . HIS A 1 192 ? -27.855 9.138 4.704 1.00 83.56 192 HIS A N 1
ATOM 1453 C CA . HIS A 1 192 ? -29.073 9.759 5.250 1.00 83.56 192 HIS A CA 1
ATOM 1454 C C . HIS A 1 192 ? -28.969 10.252 6.704 1.00 83.56 192 HIS A C 1
ATOM 1456 O O . HIS A 1 192 ? -29.974 10.646 7.290 1.00 83.56 192 HIS A O 1
ATOM 1462 N N . THR A 1 193 ? -27.765 10.274 7.279 1.00 85.06 193 THR A N 1
ATOM 1463 C CA . THR A 1 193 ? -27.482 10.870 8.589 1.00 85.06 193 THR A CA 1
ATOM 1464 C C . THR A 1 193 ? -26.588 12.096 8.393 1.00 85.06 193 THR A C 1
ATOM 1466 O O . THR A 1 193 ? -25.724 12.107 7.518 1.00 85.06 193 THR A O 1
ATOM 1469 N N . SER A 1 194 ? -26.777 13.150 9.187 1.00 85.56 194 SER A N 1
ATOM 1470 C CA . SER A 1 194 ? -25.858 14.296 9.223 1.00 85.56 194 SER A CA 1
ATOM 1471 C C . SER A 1 194 ? -24.806 14.124 10.319 1.00 85.56 194 SER A C 1
ATOM 1473 O O . SER A 1 194 ? -25.049 13.434 11.313 1.00 85.56 194 SER A O 1
ATOM 1475 N N . ALA A 1 195 ? -23.671 14.819 10.198 1.00 81.38 195 ALA A N 1
ATOM 1476 C CA . ALA A 1 195 ? -22.634 14.848 11.236 1.00 81.38 195 ALA A CA 1
ATOM 1477 C C . ALA A 1 195 ? -23.187 15.240 12.621 1.00 81.38 195 ALA A C 1
ATOM 1479 O O . ALA A 1 195 ? -22.743 14.713 13.634 1.00 81.38 195 ALA A O 1
ATOM 1480 N N . GLN A 1 196 ? -24.187 16.128 12.653 1.00 79.94 196 GLN A N 1
ATOM 1481 C CA . GLN A 1 196 ? -24.838 16.608 13.877 1.00 79.94 196 GLN A CA 1
ATOM 1482 C C . GLN A 1 196 ? -25.728 15.535 14.518 1.00 79.94 196 GLN A C 1
ATOM 1484 O O . GLN A 1 196 ? -25.833 15.458 15.738 1.00 79.94 196 GLN A O 1
ATOM 1489 N N . SER A 1 197 ? -26.367 14.702 13.694 1.00 82.25 197 SER A N 1
ATOM 1490 C CA . SER A 1 197 ? -27.248 13.624 14.154 1.00 82.25 197 SER A CA 1
ATOM 1491 C C . SER A 1 197 ? -26.524 12.304 14.437 1.00 82.25 197 SER A C 1
ATOM 1493 O O . SER A 1 197 ? -27.094 11.450 15.112 1.00 82.25 197 SER A O 1
ATOM 1495 N N . TYR A 1 198 ? -25.286 12.135 13.951 1.00 88.00 198 TYR A N 1
ATOM 1496 C CA . TYR A 1 198 ? -24.487 10.928 14.155 1.00 88.00 198 TYR A CA 1
ATOM 1497 C C . TYR A 1 198 ? -23.685 10.994 15.461 1.00 88.00 198 TYR A C 1
ATOM 1499 O O . TYR A 1 198 ? -22.531 11.426 15.516 1.00 88.00 198 TYR A O 1
ATOM 1507 N N . THR A 1 199 ? -24.341 10.578 16.539 1.00 86.88 199 THR A N 1
ATOM 1508 C CA . THR A 1 199 ? -23.855 10.707 17.916 1.00 86.88 199 THR A CA 1
ATOM 1509 C C . THR A 1 199 ? -22.719 9.734 18.249 1.00 86.88 199 THR A C 1
ATOM 1511 O O . THR A 1 199 ? -22.580 8.661 17.658 1.00 86.88 199 THR A O 1
ATOM 1514 N N . LEU A 1 200 ? -21.944 10.054 19.292 1.00 82.75 200 LEU A N 1
ATOM 1515 C CA . LEU A 1 200 ? -20.929 9.151 19.848 1.00 82.75 200 LEU A CA 1
ATOM 1516 C C . LEU A 1 200 ? -21.519 7.791 20.263 1.00 82.75 200 LEU A C 1
ATOM 1518 O O . LEU A 1 200 ? -20.897 6.754 20.050 1.00 82.75 200 LEU A O 1
ATOM 1522 N N . GLN A 1 201 ? -22.738 7.769 20.807 1.00 83.50 201 GLN A N 1
ATOM 1523 C CA . GLN A 1 201 ? -23.403 6.524 21.195 1.00 83.50 201 GLN A CA 1
ATOM 1524 C C . GLN A 1 201 ? -23.699 5.628 19.984 1.00 83.50 201 GLN A C 1
ATOM 1526 O O . GLN A 1 201 ? -23.545 4.410 20.077 1.00 83.50 201 GLN A O 1
ATOM 1531 N N . GLN A 1 202 ? -24.082 6.218 18.848 1.00 85.62 202 GLN A N 1
ATOM 1532 C CA . GLN A 1 202 ? -24.282 5.480 17.600 1.00 85.62 202 GLN A CA 1
ATOM 1533 C C . GLN A 1 202 ? -22.956 4.944 17.051 1.00 85.62 202 GLN A C 1
ATOM 1535 O O . GLN A 1 202 ? -22.902 3.772 16.690 1.00 85.62 202 GLN A O 1
ATOM 1540 N N . ARG A 1 203 ? -21.872 5.734 17.093 1.00 89.75 203 ARG A N 1
ATOM 1541 C CA . ARG A 1 203 ? -20.515 5.267 16.737 1.00 89.75 203 ARG A CA 1
ATOM 1542 C C . ARG A 1 203 ? -20.077 4.077 17.591 1.00 89.75 203 ARG A C 1
ATOM 1544 O O . ARG A 1 203 ? -19.621 3.067 17.067 1.00 89.75 203 ARG A O 1
ATOM 1551 N N . ILE A 1 204 ? -20.278 4.163 18.909 1.00 86.56 204 ILE A N 1
ATOM 1552 C CA . ILE A 1 204 ? -19.993 3.070 19.851 1.00 86.56 204 ILE A CA 1
ATOM 1553 C C . ILE A 1 204 ? -20.821 1.825 19.520 1.00 86.56 204 ILE A C 1
ATOM 1555 O O . ILE A 1 204 ? -20.302 0.708 19.570 1.00 86.56 204 ILE A O 1
ATOM 1559 N N . ALA A 1 205 ? -22.110 1.993 19.216 1.00 86.56 205 ALA A N 1
ATOM 1560 C CA . ALA A 1 205 ? -22.985 0.883 18.859 1.00 86.56 205 ALA A CA 1
ATOM 1561 C C . ALA A 1 205 ? -22.530 0.205 17.558 1.00 86.56 205 ALA A C 1
ATOM 1563 O O . ALA A 1 205 ? -22.430 -1.021 17.525 1.00 86.56 205 ALA A O 1
ATOM 1564 N N . GLU A 1 206 ? -22.184 0.994 16.541 1.00 90.75 206 GLU A N 1
ATOM 1565 C CA . GLU A 1 206 ? -21.673 0.514 15.257 1.00 90.75 206 GLU A CA 1
ATOM 1566 C C . GLU A 1 206 ? -20.350 -0.247 15.424 1.00 90.75 206 GLU A C 1
ATOM 1568 O O . GLU A 1 206 ? -20.259 -1.402 15.009 1.00 90.75 206 GLU A O 1
ATOM 1573 N N . PHE A 1 207 ? -19.383 0.319 16.153 1.00 90.62 207 PHE A N 1
ATOM 1574 C CA . PHE A 1 207 ? -18.109 -0.343 16.454 1.00 90.62 207 PHE A CA 1
ATOM 1575 C C . PHE A 1 207 ? -18.284 -1.662 17.210 1.00 90.62 207 PHE A C 1
ATOM 1577 O O . PHE A 1 207 ? -17.672 -2.683 16.884 1.00 90.62 207 PHE A O 1
ATOM 1584 N N . ARG A 1 208 ? -19.161 -1.686 18.220 1.00 88.31 208 ARG A N 1
ATOM 1585 C CA . ARG A 1 208 ? -19.476 -2.917 18.961 1.00 88.31 208 ARG A CA 1
ATOM 1586 C C . ARG A 1 208 ? -20.135 -3.960 18.067 1.00 88.31 208 ARG A C 1
ATOM 1588 O O . ARG A 1 208 ? -19.830 -5.145 18.218 1.00 88.31 208 ARG A O 1
ATOM 1595 N N . GLN A 1 209 ? -21.012 -3.532 17.163 1.00 88.75 209 GLN A N 1
ATOM 1596 C CA . GLN A 1 209 ? -21.650 -4.416 16.199 1.00 88.75 209 GLN A CA 1
ATOM 1597 C C . GLN A 1 209 ? -20.613 -5.015 15.243 1.00 88.75 209 GLN A C 1
ATOM 1599 O O . GLN A 1 209 ? -20.521 -6.242 15.180 1.00 88.75 209 GLN A O 1
ATOM 1604 N N . GLY A 1 210 ? -19.776 -4.189 14.603 1.00 89.69 210 GLY A N 1
ATOM 1605 C CA . GLY A 1 210 ? -18.713 -4.640 13.697 1.00 89.69 210 GLY A CA 1
ATOM 1606 C C . GLY A 1 210 ? -17.775 -5.657 14.351 1.00 89.69 210 GLY A C 1
ATOM 1607 O O . GLY A 1 210 ? -17.525 -6.727 13.798 1.00 89.69 210 GLY A O 1
ATOM 1608 N N . ARG A 1 211 ? -17.358 -5.407 15.598 1.00 88.62 211 ARG A N 1
ATOM 1609 C CA . ARG A 1 211 ? -16.571 -6.370 16.387 1.00 88.62 211 ARG A CA 1
ATOM 1610 C C . ARG A 1 211 ? -17.307 -7.676 16.663 1.00 88.62 211 ARG A C 1
ATOM 1612 O O . ARG A 1 211 ? -16.715 -8.747 16.569 1.00 88.62 211 ARG A O 1
ATOM 1619 N N . SER A 1 212 ? -18.585 -7.608 17.039 1.00 85.44 212 SER A N 1
ATOM 1620 C CA . SER A 1 212 ? -19.379 -8.808 17.335 1.00 85.44 212 SER A CA 1
ATOM 1621 C C . SER A 1 212 ? -19.638 -9.675 16.103 1.00 85.44 212 SER A C 1
ATOM 1623 O O . SER A 1 212 ? -19.768 -10.889 16.233 1.00 85.44 212 SER A O 1
ATOM 1625 N N . GLU A 1 213 ? -19.658 -9.053 14.925 1.00 86.50 213 GLU A N 1
ATOM 1626 C CA . GLU A 1 213 ? -19.790 -9.704 13.620 1.00 86.50 213 GLU A CA 1
ATOM 1627 C C . GLU A 1 213 ? -18.427 -10.143 13.053 1.00 86.50 213 GLU A C 1
ATOM 1629 O O . GLU A 1 213 ? -18.374 -10.775 12.004 1.00 86.50 213 GLU A O 1
ATOM 1634 N N . GLY A 1 214 ? -17.321 -9.847 13.749 1.00 87.69 214 GLY A N 1
ATOM 1635 C CA . GLY A 1 214 ? -15.974 -10.227 13.330 1.00 87.69 214 GLY A CA 1
ATOM 1636 C C . GLY A 1 214 ? -15.431 -9.418 12.152 1.00 87.69 214 GLY A C 1
ATOM 1637 O O . GLY A 1 214 ? -14.527 -9.900 11.476 1.00 87.69 214 GLY A O 1
ATOM 1638 N N . LEU A 1 215 ? -15.964 -8.221 11.906 1.00 90.94 215 LEU A N 1
ATOM 1639 C CA . LEU A 1 215 ? -15.615 -7.369 10.764 1.00 90.94 215 LEU A CA 1
ATOM 1640 C C . LEU A 1 215 ? -14.437 -6.427 11.039 1.00 90.94 215 LEU A C 1
ATOM 1642 O O . LEU A 1 215 ? -13.920 -5.807 10.116 1.00 90.94 215 LEU A O 1
ATOM 1646 N N . CYS A 1 216 ? -14.005 -6.325 12.295 1.00 91.31 216 CYS A N 1
ATOM 1647 C CA . CYS A 1 216 ? -12.909 -5.456 12.708 1.00 91.31 216 CYS A CA 1
ATOM 1648 C C . CYS A 1 216 ? -11.632 -6.263 12.959 1.00 91.31 216 CYS A C 1
ATOM 1650 O O . CYS A 1 216 ? -11.641 -7.240 13.720 1.00 91.31 216 CYS A O 1
ATOM 1652 N N . ALA A 1 217 ? -10.532 -5.786 12.390 1.00 93.25 217 ALA A N 1
ATOM 1653 C CA . ALA A 1 217 ? -9.182 -6.233 12.682 1.00 93.25 217 ALA A CA 1
ATOM 1654 C C . ALA A 1 217 ? -8.389 -5.113 13.368 1.00 93.25 217 ALA A C 1
ATOM 1656 O O . ALA A 1 217 ? -8.684 -3.932 13.175 1.00 93.25 217 ALA A O 1
ATOM 1657 N N . ALA A 1 218 ? -7.401 -5.477 14.182 1.00 93.50 218 ALA A N 1
ATOM 1658 C CA . ALA A 1 218 ? -6.469 -4.527 14.765 1.00 93.50 218 ALA A CA 1
ATOM 1659 C C . ALA A 1 218 ? -5.064 -5.104 14.933 1.00 93.50 218 ALA A C 1
ATOM 1661 O O . ALA A 1 218 ? -4.897 -6.315 15.096 1.00 93.50 218 ALA A O 1
ATOM 1662 N N . ALA A 1 219 ? -4.078 -4.213 14.936 1.00 90.25 219 ALA A N 1
ATOM 1663 C CA . ALA A 1 219 ? -2.680 -4.520 15.212 1.00 90.25 219 ALA A CA 1
ATOM 1664 C C . ALA A 1 219 ? -1.941 -3.297 15.759 1.00 90.25 219 ALA A C 1
ATOM 1666 O O . ALA A 1 219 ? -2.383 -2.162 15.580 1.00 90.25 219 ALA A O 1
ATOM 1667 N N . SER A 1 220 ? -0.807 -3.537 16.412 1.00 89.56 220 SER A N 1
ATOM 1668 C CA . SER A 1 220 ? 0.171 -2.491 16.711 1.00 89.56 220 SER A CA 1
ATOM 1669 C C . SER A 1 220 ? 1.138 -2.392 15.531 1.00 89.56 220 SER A C 1
ATOM 1671 O O . SER A 1 220 ? 1.746 -3.391 15.147 1.00 89.56 220 SER A O 1
ATOM 1673 N N . VAL A 1 221 ? 1.241 -1.207 14.934 1.00 91.38 221 VAL A N 1
ATOM 1674 C CA . VAL A 1 221 ? 1.971 -0.951 13.684 1.00 91.38 221 VAL A CA 1
ATOM 1675 C C . VAL A 1 221 ? 3.059 0.087 13.930 1.00 91.38 221 VAL A C 1
ATOM 1677 O O . VAL A 1 221 ? 2.843 1.043 14.677 1.00 91.38 221 VAL A O 1
ATOM 1680 N N . LYS A 1 222 ? 4.229 -0.079 13.302 1.00 90.25 222 LYS A N 1
ATOM 1681 C CA . LYS A 1 222 ? 5.352 0.852 13.456 1.00 90.25 222 LYS A CA 1
ATOM 1682 C C . LYS A 1 222 ? 4.994 2.239 12.922 1.00 90.25 222 LYS A C 1
ATOM 1684 O O . LYS A 1 222 ? 4.490 2.364 11.808 1.00 90.25 222 LYS A O 1
ATOM 1689 N N . TRP A 1 223 ? 5.282 3.274 13.703 1.00 93.69 223 TRP A N 1
ATOM 1690 C CA . TRP A 1 223 ? 5.042 4.666 13.333 1.00 93.69 223 TRP A CA 1
ATOM 1691 C C . TRP A 1 223 ? 6.246 5.290 12.629 1.00 93.69 223 TRP A C 1
ATOM 1693 O O . TRP A 1 223 ? 7.389 5.101 13.046 1.00 93.69 223 TRP A O 1
ATOM 1703 N N . HIS A 1 224 ? 5.967 6.106 11.613 1.00 92.00 224 HIS A N 1
ATOM 1704 C CA . HIS A 1 224 ? 6.952 6.921 10.914 1.00 92.00 224 HIS A CA 1
ATOM 1705 C C . HIS A 1 224 ? 6.451 8.367 10.782 1.00 92.00 224 HIS A C 1
ATOM 1707 O O . HIS A 1 224 ? 5.408 8.608 10.165 1.00 92.00 224 HIS A O 1
ATOM 1713 N N . PRO A 1 225 ? 7.195 9.359 11.303 1.00 88.38 225 PRO A N 1
ATOM 1714 C CA . PRO A 1 225 ? 6.754 10.756 11.344 1.00 88.38 225 PRO A CA 1
ATOM 1715 C C . PRO A 1 225 ? 6.743 11.441 9.972 1.00 88.38 225 PRO A C 1
ATOM 1717 O O . PRO A 1 225 ? 6.250 12.564 9.861 1.00 88.38 225 PRO A O 1
ATOM 1720 N N . VAL A 1 226 ? 7.304 10.792 8.951 1.00 83.38 226 VAL A N 1
ATOM 1721 C CA . VAL A 1 226 ? 7.389 11.275 7.574 1.00 83.38 226 VAL A CA 1
ATOM 1722 C C . VAL A 1 226 ? 7.241 10.068 6.648 1.00 83.38 226 VAL A C 1
ATOM 1724 O O . VAL A 1 226 ? 7.971 9.087 6.786 1.00 83.38 226 VAL A O 1
ATOM 1727 N N . ALA A 1 227 ? 6.286 10.125 5.722 1.00 76.75 227 ALA A N 1
ATOM 1728 C CA . ALA A 1 227 ? 6.199 9.198 4.601 1.00 76.75 227 ALA A CA 1
ATOM 1729 C C . ALA A 1 227 ? 7.453 9.332 3.736 1.00 76.75 227 ALA A C 1
ATOM 1731 O O . ALA A 1 227 ? 7.969 10.445 3.597 1.00 76.75 227 ALA A O 1
ATOM 1732 N N . PRO A 1 228 ? 7.962 8.249 3.131 1.00 66.44 228 PRO A N 1
ATOM 1733 C CA . PRO A 1 228 ? 9.078 8.394 2.216 1.00 66.44 228 PRO A CA 1
ATOM 1734 C C . PRO A 1 228 ? 8.709 9.372 1.110 1.00 66.44 228 PRO A C 1
ATOM 1736 O O . PRO A 1 228 ? 7.590 9.365 0.605 1.00 66.44 228 PRO A O 1
ATOM 1739 N N . GLN A 1 229 ? 9.669 10.213 0.741 1.00 62.91 229 GLN A N 1
ATOM 1740 C CA . GLN A 1 229 ? 9.504 11.171 -0.352 1.00 62.91 229 GLN A CA 1
ATOM 1741 C C . GLN A 1 229 ? 9.476 10.485 -1.726 1.00 62.91 229 GLN A C 1
ATOM 1743 O O . GLN A 1 229 ? 9.204 11.136 -2.729 1.00 62.91 229 GLN A O 1
ATOM 1748 N N . GLU A 1 230 ? 9.766 9.184 -1.764 1.00 66.81 230 GLU A N 1
ATOM 1749 C CA . GLU A 1 230 ? 9.839 8.376 -2.971 1.00 66.81 230 GLU A CA 1
ATOM 1750 C C . GLU A 1 230 ? 8.525 7.618 -3.204 1.00 66.81 230 GLU A C 1
ATOM 1752 O O . GLU A 1 230 ? 7.949 7.054 -2.270 1.00 66.81 230 GLU A O 1
ATOM 1757 N N . THR A 1 231 ? 8.067 7.578 -4.458 1.00 68.81 231 THR A N 1
ATOM 1758 C CA . THR A 1 231 ? 6.936 6.749 -4.892 1.00 68.81 231 THR A CA 1
ATOM 1759 C C . THR A 1 231 ? 7.096 5.302 -4.448 1.00 68.81 231 THR A C 1
ATOM 1761 O O . THR A 1 231 ? 8.193 4.751 -4.435 1.00 68.81 231 THR A O 1
ATOM 1764 N N . ARG A 1 232 ? 5.966 4.680 -4.119 1.00 72.31 232 ARG A N 1
ATOM 1765 C CA . ARG A 1 232 ? 5.841 3.246 -3.821 1.00 72.31 232 ARG A CA 1
ATOM 1766 C C . ARG A 1 232 ? 4.981 2.516 -4.850 1.00 72.31 232 ARG A C 1
ATOM 1768 O O . ARG A 1 232 ? 4.742 1.319 -4.734 1.00 72.31 232 ARG A O 1
ATOM 1775 N N . SER A 1 233 ? 4.503 3.249 -5.853 1.00 77.50 233 SER A N 1
ATOM 1776 C CA . SER A 1 233 ? 3.549 2.740 -6.824 1.00 77.50 233 SER A CA 1
ATOM 1777 C C . SER A 1 233 ? 4.282 2.024 -7.950 1.00 77.50 233 SER A C 1
ATOM 1779 O O . SER A 1 233 ? 5.150 2.600 -8.603 1.00 77.50 233 SER A O 1
ATOM 1781 N N . TRP A 1 234 ? 3.876 0.791 -8.219 1.00 88.69 234 TRP A N 1
ATOM 1782 C CA . TRP A 1 234 ? 4.186 0.124 -9.475 1.00 88.69 234 TRP A CA 1
ATOM 1783 C C . TRP A 1 234 ? 3.134 0.475 -10.521 1.00 88.69 234 TRP A C 1
ATOM 1785 O O . TRP A 1 234 ? 1.941 0.541 -10.215 1.00 88.69 234 TRP A O 1
ATOM 1795 N N . VAL A 1 235 ? 3.565 0.668 -11.763 1.00 90.31 235 VAL A N 1
ATOM 1796 C CA . VAL A 1 235 ? 2.669 0.858 -12.906 1.00 90.31 235 VAL A CA 1
ATOM 1797 C C . VAL A 1 235 ? 3.155 -0.000 -14.060 1.00 90.31 235 VAL A C 1
ATOM 1799 O O . VAL A 1 235 ? 4.272 0.164 -14.540 1.00 90.31 235 VAL A O 1
ATOM 1802 N N . LEU A 1 236 ? 2.294 -0.894 -14.538 1.00 92.81 236 LEU A N 1
ATOM 1803 C CA . LEU A 1 236 ? 2.546 -1.651 -15.756 1.00 92.81 236 LEU A CA 1
ATOM 1804 C C . LEU A 1 236 ? 1.916 -0.928 -16.944 1.00 92.81 236 LEU A C 1
ATOM 1806 O O . LEU A 1 236 ? 0.719 -0.633 -16.937 1.00 92.81 236 LEU A O 1
ATOM 1810 N N . LEU A 1 237 ? 2.721 -0.645 -17.966 1.00 92.19 237 LEU A N 1
ATOM 1811 C CA . LEU A 1 237 ? 2.278 -0.003 -19.200 1.00 92.19 237 LEU A CA 1
ATOM 1812 C C . LEU A 1 237 ? 2.450 -0.981 -20.369 1.00 92.19 237 LEU A C 1
ATOM 1814 O O . LEU A 1 237 ? 3.435 -1.724 -20.411 1.00 92.19 237 LEU A O 1
ATOM 1818 N N . PRO A 1 238 ? 1.501 -1.013 -21.31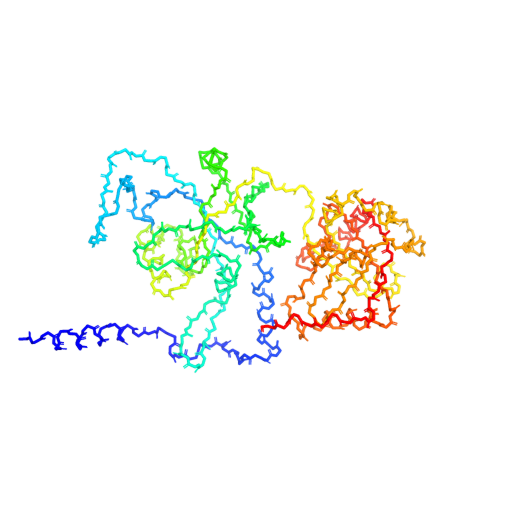8 1.00 92.62 238 PRO A N 1
ATOM 1819 C CA . PRO A 1 238 ? 1.531 -1.969 -22.418 1.00 92.62 238 PRO A CA 1
ATOM 1820 C C . PRO A 1 238 ? 2.741 -1.758 -23.338 1.00 92.62 238 PRO A C 1
ATOM 1822 O O . PRO A 1 238 ? 3.342 -0.681 -23.374 1.00 92.62 238 PRO A O 1
ATOM 1825 N N . ALA A 1 239 ? 3.061 -2.776 -24.135 1.00 91.50 239 ALA A N 1
ATOM 1826 C CA . ALA A 1 239 ? 3.994 -2.629 -25.248 1.00 91.50 239 ALA A CA 1
ATOM 1827 C C . ALA A 1 239 ? 3.545 -1.500 -26.199 1.00 91.50 239 ALA A C 1
ATOM 1829 O O . ALA A 1 239 ? 2.350 -1.245 -26.366 1.00 91.50 239 ALA A O 1
ATOM 1830 N N . GLY A 1 240 ? 4.502 -0.802 -26.806 1.00 89.38 240 GLY A N 1
ATOM 1831 C CA . GLY A 1 240 ? 4.281 0.398 -27.623 1.00 89.38 240 GLY A CA 1
ATOM 1832 C C . GLY A 1 240 ? 4.289 1.708 -26.831 1.00 89.38 240 GLY A C 1
ATOM 1833 O O . GLY A 1 240 ? 4.392 2.784 -27.427 1.00 89.38 240 GLY A O 1
ATOM 1834 N N . THR A 1 241 ? 4.215 1.650 -25.498 1.00 88.69 241 THR A N 1
ATOM 1835 C CA . THR A 1 241 ? 4.270 2.856 -24.664 1.00 88.69 241 THR A CA 1
ATOM 1836 C C . THR A 1 241 ? 5.606 3.578 -24.845 1.00 88.69 241 THR A C 1
ATOM 1838 O O . THR A 1 241 ? 6.659 2.951 -24.921 1.00 88.69 241 THR A O 1
ATOM 1841 N N . PHE A 1 242 ? 5.562 4.909 -24.963 1.00 87.94 242 PHE A N 1
ATOM 1842 C CA . PHE A 1 242 ? 6.726 5.761 -25.264 1.00 87.94 242 PHE A CA 1
ATOM 1843 C C . PHE A 1 242 ? 7.465 5.385 -26.562 1.00 87.94 242 PHE A C 1
ATOM 1845 O O . PHE A 1 242 ? 8.660 5.644 -26.705 1.00 87.94 242 PHE A O 1
ATOM 1852 N N . GLY A 1 243 ? 6.768 4.742 -27.506 1.00 85.69 243 GLY A N 1
ATOM 1853 C CA . GLY A 1 243 ? 7.371 4.238 -28.738 1.00 85.69 243 GLY A CA 1
ATOM 1854 C C . GLY A 1 243 ? 8.311 3.048 -28.524 1.00 85.69 243 GLY A C 1
ATOM 1855 O O . GLY A 1 243 ? 9.067 2.716 -29.434 1.00 85.69 243 GLY A O 1
ATOM 1856 N N . GLN A 1 244 ? 8.287 2.414 -27.346 1.00 88.06 244 GLN A N 1
ATOM 1857 C CA . GLN A 1 244 ? 9.087 1.231 -27.044 1.00 88.06 244 GLN A CA 1
ATOM 1858 C C . GLN A 1 244 ? 8.323 -0.046 -27.384 1.00 88.06 244 GLN A C 1
ATOM 1860 O O . GLN A 1 244 ? 7.172 -0.182 -26.981 1.00 88.06 244 GLN A O 1
ATOM 1865 N N . PRO A 1 245 ? 8.933 -1.011 -28.093 1.00 91.25 245 PRO A N 1
ATOM 1866 C CA . PRO A 1 245 ? 8.259 -2.263 -28.426 1.00 91.25 245 PRO A CA 1
ATOM 1867 C C . PRO A 1 245 ? 8.053 -3.158 -27.198 1.00 91.25 245 PRO A C 1
ATOM 1869 O O . PRO A 1 245 ? 7.175 -4.012 -27.214 1.00 91.25 245 PRO A O 1
ATOM 1872 N N . LEU A 1 246 ? 8.839 -2.964 -26.138 1.00 95.31 246 LEU A N 1
ATOM 1873 C CA . LEU A 1 246 ? 8.757 -3.756 -24.916 1.00 95.31 246 LEU A CA 1
ATOM 1874 C C . LEU A 1 246 ? 7.604 -3.282 -24.018 1.00 95.31 246 LEU A C 1
ATOM 1876 O O . LEU A 1 246 ? 7.342 -2.077 -23.943 1.00 95.31 246 LEU A O 1
ATOM 1880 N N . PRO A 1 247 ? 6.939 -4.194 -23.289 1.00 96.81 247 PRO A N 1
ATOM 1881 C CA . PRO A 1 247 ? 6.072 -3.797 -22.187 1.00 96.81 247 PRO A CA 1
ATOM 1882 C C . PRO A 1 247 ? 6.909 -3.156 -21.071 1.00 96.81 247 PRO A C 1
ATOM 1884 O O . PRO A 1 247 ? 8.061 -3.536 -20.841 1.00 96.81 247 PRO A O 1
ATOM 1887 N N . VAL A 1 248 ? 6.335 -2.168 -20.384 1.00 96.38 248 VAL A N 1
ATOM 1888 C CA . VAL A 1 248 ? 7.059 -1.345 -19.407 1.00 96.38 248 VAL A CA 1
ATOM 1889 C C . VAL A 1 248 ? 6.575 -1.650 -17.994 1.00 96.38 248 VAL A C 1
ATOM 1891 O O . VAL A 1 248 ? 5.369 -1.722 -17.755 1.00 96.38 248 VAL A O 1
ATOM 1894 N N . ALA A 1 249 ? 7.507 -1.789 -17.057 1.00 96.19 249 ALA A N 1
ATOM 1895 C CA . ALA A 1 249 ? 7.253 -1.775 -15.623 1.00 96.19 249 ALA A CA 1
ATOM 1896 C C . ALA A 1 249 ? 7.887 -0.518 -15.018 1.00 96.19 249 ALA A C 1
ATOM 1898 O O . ALA A 1 249 ? 9.110 -0.401 -14.953 1.00 96.19 249 ALA A O 1
ATOM 1899 N N . TYR A 1 250 ? 7.057 0.431 -14.590 1.00 95.06 250 TYR A N 1
ATOM 1900 C CA . TYR A 1 250 ? 7.491 1.519 -13.726 1.00 95.06 250 TYR A CA 1
ATOM 1901 C C . TYR A 1 250 ? 7.457 1.058 -12.270 1.00 95.06 250 TYR A C 1
ATOM 1903 O O . TYR A 1 250 ? 6.442 0.508 -11.836 1.00 95.06 250 TYR A O 1
ATOM 1911 N N . MET A 1 251 ? 8.522 1.306 -11.513 1.00 93.12 251 MET A N 1
ATOM 1912 C CA . MET A 1 251 ? 8.626 0.878 -10.121 1.00 93.12 251 MET A CA 1
ATOM 1913 C C . MET A 1 251 ? 9.348 1.887 -9.211 1.00 93.12 251 MET A C 1
ATOM 1915 O O . MET A 1 251 ? 10.088 2.755 -9.686 1.00 93.12 251 MET A O 1
ATOM 1919 N N . PRO A 1 252 ? 9.181 1.757 -7.885 1.00 90.62 252 PRO A N 1
ATOM 1920 C CA . PRO A 1 252 ? 9.915 2.540 -6.895 1.00 90.62 252 PRO A CA 1
ATOM 1921 C C . PRO A 1 252 ? 11.431 2.365 -6.971 1.00 90.62 252 PRO A C 1
ATOM 1923 O O . PRO A 1 252 ? 11.939 1.250 -6.853 1.00 90.62 252 PRO A O 1
ATOM 1926 N N . GLN A 1 253 ? 12.167 3.476 -7.037 1.00 90.81 253 GLN A N 1
ATOM 1927 C CA . GLN A 1 253 ? 13.631 3.475 -6.920 1.00 90.81 253 GLN A CA 1
ATOM 1928 C C . GLN A 1 253 ? 14.134 2.979 -5.564 1.00 90.81 253 GLN A C 1
ATOM 1930 O O . GLN A 1 253 ? 15.209 2.380 -5.500 1.00 90.81 253 GLN A O 1
ATOM 1935 N N . LEU A 1 254 ? 13.329 3.115 -4.508 1.00 84.62 254 LEU A N 1
ATOM 1936 C CA . LEU A 1 254 ? 13.639 2.598 -3.177 1.00 84.62 254 LEU A CA 1
ATOM 1937 C C . LEU A 1 254 ? 14.016 1.103 -3.174 1.00 84.62 254 LEU A C 1
ATOM 1939 O O . LEU A 1 254 ? 14.856 0.697 -2.367 1.00 84.62 254 LEU A O 1
ATOM 1943 N N . ASN A 1 255 ? 13.447 0.312 -4.092 1.00 85.69 255 ASN A N 1
ATOM 1944 C CA . ASN A 1 255 ? 13.741 -1.118 -4.251 1.00 85.69 255 ASN A CA 1
ATOM 1945 C C . ASN A 1 255 ? 15.212 -1.374 -4.622 1.00 85.69 255 ASN A C 1
ATOM 1947 O O . ASN A 1 255 ? 15.797 -2.369 -4.206 1.00 85.69 255 ASN A O 1
ATOM 1951 N N . PHE A 1 256 ? 15.845 -0.436 -5.330 1.00 89.94 256 PHE A N 1
ATOM 1952 C CA . PHE A 1 256 ? 17.266 -0.492 -5.671 1.00 89.94 256 PHE A CA 1
ATOM 1953 C C . PHE A 1 256 ? 18.148 0.260 -4.672 1.00 89.94 256 PHE A C 1
ATOM 1955 O O . PHE A 1 256 ? 19.298 -0.124 -4.467 1.00 89.94 256 PHE A O 1
ATOM 1962 N N . THR A 1 257 ? 17.642 1.312 -4.019 1.00 84.31 257 THR A N 1
ATOM 1963 C CA . THR A 1 257 ? 18.425 2.151 -3.090 1.00 84.31 257 THR A CA 1
ATOM 1964 C C . THR A 1 257 ? 19.093 1.330 -1.983 1.00 84.31 257 THR A C 1
ATOM 1966 O O . THR A 1 257 ? 20.263 1.547 -1.672 1.00 84.31 257 THR A O 1
ATOM 1969 N N . ARG A 1 258 ? 18.390 0.337 -1.419 1.00 77.88 258 ARG A N 1
ATOM 1970 C CA . ARG A 1 258 ? 18.937 -0.548 -0.369 1.00 77.88 258 ARG A CA 1
ATOM 1971 C C . ARG A 1 258 ? 20.026 -1.505 -0.878 1.00 77.88 258 ARG A C 1
ATOM 1973 O O . ARG A 1 258 ? 20.759 -2.062 -0.069 1.00 77.88 258 ARG A O 1
ATOM 1980 N N . LEU A 1 259 ? 20.143 -1.664 -2.195 1.00 84.88 259 LEU A N 1
ATOM 1981 C CA . LEU A 1 259 ? 21.054 -2.582 -2.884 1.00 84.88 259 LEU A CA 1
ATOM 1982 C C . LEU A 1 259 ? 22.192 -1.847 -3.619 1.00 84.88 259 LEU A C 1
ATOM 1984 O O . LEU A 1 259 ? 22.841 -2.418 -4.489 1.00 84.88 259 LEU A O 1
ATOM 1988 N N . GLY A 1 260 ? 22.441 -0.577 -3.282 1.00 87.94 260 GLY A N 1
ATOM 1989 C CA . GLY A 1 260 ? 23.493 0.237 -3.905 1.00 87.94 260 GLY A CA 1
ATOM 1990 C C . GLY A 1 260 ? 23.017 1.149 -5.041 1.00 87.94 260 GLY A C 1
ATOM 1991 O O . GLY A 1 260 ? 23.844 1.820 -5.652 1.00 87.94 260 GLY A O 1
ATOM 1992 N N . GLY A 1 261 ? 21.706 1.222 -5.284 1.00 92.94 261 GLY A N 1
ATOM 1993 C CA . GLY A 1 261 ? 21.082 2.102 -6.275 1.00 92.94 261 GLY A CA 1
ATOM 1994 C C . GLY A 1 261 ? 20.896 1.455 -7.656 1.00 92.94 261 GLY A C 1
ATOM 1995 O O . GLY A 1 261 ? 21.486 0.409 -7.932 1.00 92.94 261 GLY A O 1
ATOM 1996 N N . PRO A 1 262 ? 20.065 2.046 -8.538 1.00 95.75 262 PRO A N 1
ATOM 1997 C CA . PRO A 1 262 ? 19.797 1.504 -9.875 1.00 95.75 262 PRO A CA 1
ATOM 1998 C C . PRO A 1 262 ? 21.059 1.315 -10.728 1.00 95.75 262 PRO A C 1
ATOM 2000 O O . PRO A 1 262 ? 21.173 0.351 -11.486 1.00 95.75 262 PRO A O 1
ATOM 2003 N N . GLU A 1 263 ? 22.035 2.211 -10.590 1.00 96.38 263 GLU A N 1
ATOM 2004 C CA . GLU A 1 263 ? 23.281 2.186 -11.354 1.00 96.38 263 GLU A CA 1
ATOM 2005 C C . GLU A 1 263 ? 24.112 0.923 -11.080 1.00 96.38 263 GLU A C 1
ATOM 2007 O O . GLU A 1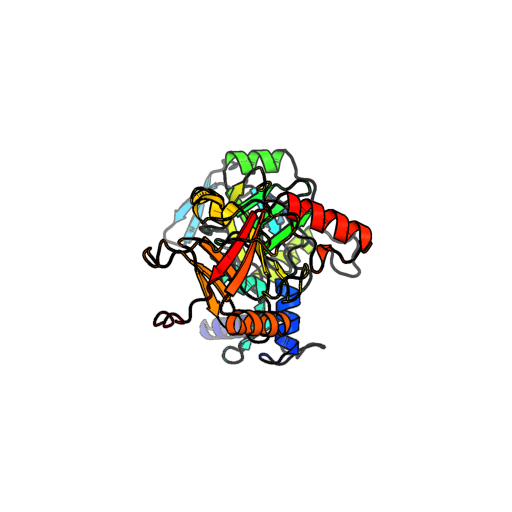 263 ? 24.780 0.425 -11.986 1.00 96.38 263 GLU A O 1
ATOM 2012 N N . ALA A 1 264 ? 24.025 0.353 -9.870 1.00 95.31 264 ALA A N 1
ATOM 2013 C CA . ALA A 1 264 ? 24.690 -0.908 -9.524 1.00 95.31 264 ALA A CA 1
ATOM 2014 C C . ALA A 1 264 ? 24.196 -2.091 -10.380 1.00 95.31 264 ALA A C 1
ATOM 2016 O O . ALA A 1 264 ? 24.920 -3.067 -10.570 1.00 95.31 264 ALA A O 1
ATOM 2017 N N . PHE A 1 265 ? 22.991 -1.971 -10.942 1.00 96.31 265 PHE A N 1
ATOM 2018 C CA . PHE A 1 265 ? 22.362 -2.943 -11.834 1.00 96.31 265 PHE A CA 1
ATOM 2019 C C . PHE A 1 265 ? 22.433 -2.514 -13.306 1.00 96.31 265 PHE A C 1
ATOM 2021 O O . PHE A 1 265 ? 21.749 -3.086 -14.149 1.00 96.31 265 PHE A O 1
ATOM 2028 N N . GLY A 1 266 ? 23.235 -1.500 -13.644 1.00 95.88 266 GLY A N 1
ATOM 2029 C CA . GLY A 1 266 ? 23.397 -1.023 -15.020 1.00 95.88 266 GLY A CA 1
ATOM 2030 C C . GLY A 1 266 ? 22.258 -0.139 -15.534 1.00 95.88 266 GLY A C 1
ATOM 2031 O O . GLY A 1 266 ? 22.201 0.126 -16.734 1.00 95.88 266 GLY A O 1
ATOM 2032 N N . PHE A 1 267 ? 21.365 0.339 -14.663 1.00 97.06 267 PHE A N 1
ATOM 2033 C CA . PHE A 1 267 ? 20.360 1.319 -15.064 1.00 97.06 267 PHE A CA 1
ATOM 2034 C C . PHE A 1 267 ? 21.012 2.674 -15.333 1.00 97.06 267 PHE A C 1
ATOM 2036 O O . PHE A 1 267 ? 21.905 3.115 -14.609 1.00 97.06 267 PHE A O 1
ATOM 2043 N N . VAL A 1 268 ? 20.520 3.367 -16.358 1.00 96.06 268 VAL A N 1
ATOM 2044 C CA . VAL A 1 268 ? 20.972 4.717 -16.724 1.00 96.06 268 VAL A CA 1
ATOM 2045 C C . VAL A 1 268 ? 19.850 5.716 -16.528 1.00 96.06 268 VAL A C 1
ATOM 2047 O O . VAL A 1 268 ? 18.680 5.352 -16.594 1.00 96.06 268 VAL A O 1
ATOM 2050 N N . ARG A 1 269 ? 20.192 6.991 -16.315 1.00 95.31 269 ARG A N 1
ATOM 2051 C CA . ARG A 1 269 ? 19.217 8.091 -16.381 1.00 95.31 269 ARG A CA 1
ATOM 2052 C C . ARG A 1 269 ? 18.415 7.959 -17.672 1.00 95.31 269 ARG A C 1
ATOM 2054 O O . ARG A 1 269 ? 19.010 7.771 -18.731 1.00 95.31 269 ARG A O 1
ATOM 2061 N N . THR A 1 270 ? 17.094 8.048 -17.565 1.00 90.94 270 THR A N 1
ATOM 2062 C CA . THR A 1 270 ? 16.189 7.859 -18.700 1.00 90.94 270 THR A CA 1
ATOM 2063 C C . THR A 1 270 ? 16.589 8.812 -19.831 1.00 90.94 270 THR A C 1
ATOM 2065 O O . THR A 1 270 ? 16.523 10.030 -19.644 1.00 90.94 270 THR A O 1
ATOM 2068 N N . PRO A 1 271 ? 17.047 8.292 -20.981 1.00 82.50 271 PRO A N 1
ATOM 2069 C CA . PRO A 1 271 ? 17.490 9.132 -22.082 1.00 82.50 271 PRO A CA 1
ATOM 2070 C C . PRO A 1 271 ? 16.295 9.814 -22.756 1.00 82.50 271 PRO A C 1
ATOM 2072 O O . PRO A 1 271 ? 15.166 9.331 -22.688 1.00 82.50 271 PRO A O 1
ATOM 2075 N N . GLU A 1 272 ? 16.554 10.892 -23.502 1.00 77.19 272 GLU A N 1
ATOM 2076 C CA . GLU A 1 272 ? 15.536 11.517 -24.366 1.00 77.19 272 GLU A CA 1
ATOM 2077 C C . GLU A 1 272 ? 14.966 10.526 -25.395 1.00 77.19 272 GLU A C 1
ATOM 2079 O O . GLU A 1 272 ? 13.823 10.653 -25.833 1.00 77.19 272 GLU A O 1
ATOM 2084 N N . ARG A 1 273 ? 15.764 9.518 -25.775 1.00 77.12 273 ARG A N 1
ATOM 2085 C CA . ARG A 1 273 ? 15.374 8.428 -26.670 1.00 77.12 273 ARG A CA 1
ATOM 2086 C C . ARG A 1 273 ? 15.525 7.090 -25.969 1.00 77.12 273 ARG A C 1
ATOM 2088 O O . ARG A 1 273 ? 16.631 6.592 -25.796 1.00 77.12 273 ARG A O 1
ATOM 2095 N N . LEU A 1 274 ? 14.400 6.460 -25.652 1.00 80.75 274 LEU A N 1
ATOM 2096 C CA . LEU A 1 274 ? 14.367 5.160 -24.974 1.00 80.75 274 LEU A CA 1
ATOM 2097 C C . LEU A 1 274 ? 14.897 3.985 -25.827 1.00 80.75 274 LEU A C 1
ATOM 2099 O O . LEU A 1 274 ? 14.994 2.871 -25.332 1.00 80.75 274 LEU A O 1
ATOM 2103 N N . ALA A 1 275 ? 15.241 4.206 -27.101 1.00 76.88 275 ALA A N 1
ATOM 2104 C CA . ALA A 1 275 ? 15.819 3.173 -27.965 1.00 76.88 275 ALA A CA 1
ATOM 2105 C C . ALA A 1 275 ? 17.241 2.751 -27.542 1.00 76.88 275 ALA A C 1
ATOM 2107 O O . ALA A 1 275 ? 17.668 1.654 -27.886 1.00 76.88 275 ALA A O 1
ATOM 2108 N N . ASP A 1 276 ? 17.942 3.594 -26.777 1.00 83.38 276 ASP A N 1
ATOM 2109 C CA . ASP A 1 276 ? 19.344 3.392 -26.387 1.00 83.38 276 ASP A CA 1
ATOM 2110 C C . ASP A 1 276 ? 19.490 2.874 -24.940 1.00 83.38 276 ASP A C 1
ATOM 2112 O O . ASP A 1 276 ? 20.496 3.114 -24.271 1.00 83.38 276 ASP A O 1
ATOM 2116 N N . ILE A 1 277 ? 18.463 2.200 -24.415 1.00 91.62 277 ILE A N 1
ATOM 2117 C CA . ILE A 1 277 ? 18.449 1.721 -23.028 1.00 91.62 277 ILE A CA 1
ATOM 2118 C C . ILE A 1 277 ? 19.295 0.441 -22.895 1.00 91.62 277 ILE A C 1
ATOM 2120 O O . ILE A 1 277 ? 19.083 -0.511 -23.648 1.00 91.62 277 ILE A O 1
ATOM 2124 N N . PRO A 1 278 ? 20.235 0.377 -21.933 1.00 95.06 278 PRO A N 1
ATOM 2125 C CA . PRO A 1 278 ? 21.095 -0.784 -21.737 1.00 95.06 278 PRO A CA 1
ATOM 2126 C C . PRO A 1 278 ? 20.330 -1.980 -21.163 1.00 95.06 278 PRO A C 1
ATOM 2128 O O . PRO A 1 278 ? 19.209 -1.857 -20.669 1.00 95.06 278 PRO A O 1
ATOM 2131 N N . ILE A 1 279 ? 20.969 -3.148 -21.192 1.00 96.06 279 ILE A N 1
ATOM 2132 C CA . ILE A 1 279 ? 20.500 -4.344 -20.488 1.00 96.06 279 ILE A CA 1
ATOM 2133 C C . ILE A 1 279 ? 20.989 -4.283 -19.041 1.00 96.06 279 ILE A C 1
ATOM 2135 O O . ILE A 1 279 ? 22.164 -4.007 -18.790 1.00 96.06 279 ILE A O 1
ATOM 2139 N N . ALA A 1 280 ? 20.090 -4.546 -18.097 1.00 96.38 280 ALA A N 1
ATOM 2140 C CA . ALA A 1 280 ? 20.410 -4.592 -16.682 1.00 96.38 280 ALA A CA 1
ATOM 2141 C C . ALA A 1 280 ? 21.351 -5.763 -16.354 1.00 96.38 280 ALA A C 1
ATOM 2143 O O . ALA A 1 280 ? 21.287 -6.838 -16.954 1.00 96.38 280 ALA A O 1
ATOM 2144 N N . VAL A 1 281 ? 22.211 -5.571 -15.359 1.00 94.69 281 VAL A N 1
ATOM 2145 C CA . VAL A 1 281 ? 23.194 -6.557 -14.902 1.00 94.69 281 VAL A CA 1
ATOM 2146 C C . VAL A 1 281 ? 22.752 -7.139 -13.566 1.00 94.69 281 VAL A C 1
ATOM 2148 O O . VAL A 1 281 ? 22.384 -6.411 -12.649 1.00 94.69 281 VAL A O 1
ATOM 2151 N N . GLY A 1 282 ? 22.816 -8.466 -13.439 1.00 93.06 282 GLY A N 1
ATOM 2152 C CA . GLY A 1 282 ? 22.609 -9.151 -12.160 1.00 93.06 282 GLY A CA 1
ATOM 2153 C C . GLY A 1 282 ? 21.166 -9.165 -11.649 1.00 93.06 282 GLY A C 1
ATOM 2154 O O . GLY A 1 282 ? 20.958 -9.619 -10.527 1.00 93.06 282 GLY A O 1
ATOM 2155 N N . VAL A 1 283 ? 20.196 -8.724 -12.456 1.00 95.94 283 VAL A N 1
ATOM 2156 C CA . VAL A 1 283 ? 18.755 -8.756 -12.168 1.00 95.94 283 VAL A CA 1
ATOM 2157 C C . VAL A 1 283 ? 17.991 -9.419 -13.318 1.00 95.94 283 VAL A C 1
ATOM 2159 O O . VAL A 1 283 ? 18.386 -9.336 -14.481 1.00 95.94 283 VAL A O 1
ATOM 2162 N N . THR A 1 284 ? 16.909 -10.119 -13.005 1.00 96.75 284 THR A N 1
ATOM 2163 C CA . THR A 1 284 ? 16.026 -10.800 -13.963 1.00 96.75 284 THR A CA 1
ATOM 2164 C C . THR A 1 284 ? 14.582 -10.638 -13.506 1.00 96.75 284 THR A C 1
ATOM 2166 O O . THR A 1 284 ? 14.326 -10.527 -12.309 1.00 96.75 284 THR A O 1
ATOM 2169 N N . ALA A 1 285 ? 13.647 -10.603 -14.453 1.00 96.75 285 ALA A N 1
ATOM 2170 C CA . ALA A 1 285 ? 12.221 -10.577 -14.171 1.00 96.75 285 ALA A CA 1
ATOM 2171 C C . ALA A 1 285 ? 11.660 -12.006 -14.157 1.00 96.75 285 ALA A C 1
ATOM 2173 O O . ALA A 1 285 ? 11.674 -12.702 -15.174 1.00 96.75 285 ALA A O 1
ATOM 2174 N N . GLU A 1 286 ? 11.148 -12.446 -13.016 1.00 94.31 286 GLU A N 1
ATOM 2175 C CA . GLU A 1 286 ? 10.286 -13.617 -12.910 1.00 94.31 286 GLU A CA 1
ATOM 2176 C C . GLU A 1 286 ? 8.841 -13.161 -13.136 1.00 94.31 286 GLU A C 1
ATOM 2178 O O . GLU A 1 286 ? 8.285 -12.385 -12.362 1.00 94.31 286 GLU A O 1
ATOM 2183 N N . VAL A 1 287 ? 8.241 -13.604 -14.240 1.00 93.56 287 VAL A N 1
ATOM 2184 C CA . VAL A 1 287 ? 6.882 -13.223 -14.635 1.00 93.56 287 VAL A CA 1
ATOM 2185 C C . VAL A 1 287 ? 5.990 -14.455 -14.518 1.00 93.56 287 VAL A C 1
ATOM 2187 O O . VAL A 1 287 ? 6.246 -15.483 -15.143 1.00 93.56 287 VAL A O 1
ATOM 2190 N N . THR A 1 288 ? 4.962 -14.368 -13.679 1.00 90.25 288 THR A N 1
ATOM 2191 C CA . THR A 1 288 ? 3.978 -15.431 -13.449 1.00 90.25 288 THR A CA 1
ATOM 2192 C C . THR A 1 288 ? 2.599 -14.982 -13.939 1.00 90.25 288 THR A C 1
ATOM 2194 O O . THR A 1 288 ? 2.414 -13.816 -14.266 1.00 90.25 288 THR A O 1
ATOM 2197 N N . PRO A 1 289 ? 1.568 -15.846 -13.952 1.00 87.81 289 PRO A N 1
ATOM 2198 C CA . PRO A 1 289 ? 0.217 -15.420 -14.322 1.00 87.81 289 PRO A CA 1
ATOM 2199 C C . PRO A 1 289 ? -0.392 -14.326 -13.428 1.00 87.81 289 PRO A C 1
ATOM 2201 O O . PRO A 1 289 ? -1.450 -13.798 -13.775 1.00 87.81 289 PRO A O 1
ATOM 2204 N N . THR A 1 290 ? 0.218 -14.013 -12.281 1.00 82.06 290 THR A N 1
ATOM 2205 C CA . THR A 1 290 ? -0.308 -13.051 -11.302 1.00 82.06 290 THR A CA 1
ATOM 2206 C C . THR A 1 290 ? 0.702 -12.035 -10.793 1.00 82.06 290 THR A C 1
ATOM 2208 O O . THR A 1 290 ? 0.279 -11.044 -10.202 1.00 82.06 290 THR A O 1
ATOM 2211 N N . ASP A 1 291 ? 1.999 -12.250 -10.993 1.00 88.25 291 ASP A N 1
ATOM 2212 C CA . ASP A 1 291 ? 3.048 -11.476 -10.334 1.00 88.25 291 ASP A CA 1
ATOM 2213 C C . ASP A 1 291 ? 4.227 -11.204 -11.282 1.00 88.25 291 ASP A C 1
ATOM 2215 O O . ASP A 1 291 ? 4.529 -11.992 -12.179 1.00 88.25 291 ASP A O 1
ATOM 2219 N N . VAL A 1 292 ? 4.896 -10.071 -11.086 1.00 92.94 292 VAL A N 1
ATOM 2220 C CA . VAL A 1 292 ? 6.174 -9.723 -11.717 1.00 92.94 292 VAL A CA 1
ATOM 2221 C C . VAL A 1 292 ? 7.156 -9.433 -10.603 1.00 92.94 292 VAL A C 1
ATOM 2223 O O . VAL A 1 292 ? 7.004 -8.423 -9.923 1.00 92.94 292 VAL A O 1
ATOM 2226 N N . ASP A 1 293 ? 8.171 -10.271 -10.459 1.00 93.56 293 ASP A N 1
ATOM 2227 C CA . ASP A 1 293 ? 9.202 -10.120 -9.441 1.00 93.56 293 ASP A CA 1
ATOM 2228 C C . ASP A 1 293 ? 10.548 -9.838 -10.104 1.00 93.56 293 ASP A C 1
ATOM 2230 O O . ASP A 1 293 ? 10.969 -10.537 -11.023 1.00 93.56 293 ASP A O 1
ATOM 2234 N N . LEU A 1 294 ? 11.247 -8.805 -9.644 1.00 95.06 294 LEU A N 1
ATOM 2235 C CA . LEU A 1 294 ? 12.647 -8.593 -9.984 1.00 95.06 294 LEU A CA 1
ATOM 2236 C C . LEU A 1 294 ? 13.518 -9.288 -8.947 1.00 95.06 294 LEU A C 1
ATOM 2238 O O . LEU A 1 294 ? 13.420 -9.006 -7.750 1.00 95.06 294 LEU A O 1
ATOM 2242 N N . VAL A 1 295 ? 14.391 -10.174 -9.419 1.00 94.19 295 VAL A N 1
ATOM 2243 C CA . VAL A 1 295 ? 15.263 -10.984 -8.568 1.00 94.19 295 VAL A CA 1
ATOM 2244 C C . VAL A 1 295 ? 16.714 -10.948 -9.033 1.00 94.19 295 VAL A C 1
ATOM 2246 O O . VAL A 1 295 ? 17.004 -10.755 -10.212 1.00 94.19 295 VAL A O 1
ATOM 2249 N N . GLN A 1 296 ? 17.637 -11.178 -8.105 1.00 93.31 296 GLN A N 1
ATOM 2250 C CA . GLN A 1 296 ? 19.058 -11.386 -8.348 1.00 93.31 296 GLN A CA 1
ATOM 2251 C C . GLN A 1 296 ? 19.343 -12.891 -8.445 1.00 93.31 296 GLN A C 1
ATOM 2253 O O . GLN A 1 296 ? 19.571 -13.533 -7.421 1.00 93.31 296 GLN A O 1
ATOM 2258 N N . PRO A 1 297 ? 19.376 -13.494 -9.648 1.00 90.25 297 PRO A N 1
ATOM 2259 C CA . PRO A 1 297 ? 19.392 -14.956 -9.802 1.00 90.25 297 PRO A CA 1
ATOM 2260 C C . PRO A 1 297 ? 20.653 -15.647 -9.254 1.00 90.25 297 PRO A C 1
ATOM 2262 O O . PRO A 1 297 ? 20.699 -16.869 -9.175 1.00 90.25 297 PRO A O 1
ATOM 2265 N N . HIS A 1 298 ? 21.689 -14.881 -8.908 1.00 89.25 298 HIS A N 1
ATOM 2266 C CA . HIS A 1 298 ? 22.943 -15.376 -8.338 1.00 89.25 298 HIS A CA 1
ATOM 2267 C C . HIS A 1 298 ? 22.947 -15.411 -6.801 1.00 89.25 298 HIS A C 1
ATOM 2269 O O . HIS A 1 298 ? 23.924 -15.878 -6.219 1.00 89.25 298 HIS A O 1
ATOM 2275 N N . LEU A 1 299 ? 21.906 -14.880 -6.153 1.00 85.88 299 LEU A N 1
ATOM 2276 C CA . LEU A 1 299 ? 21.741 -14.898 -4.702 1.00 85.88 299 LEU A CA 1
ATOM 2277 C C . LEU A 1 299 ? 20.767 -16.000 -4.279 1.00 85.88 299 LEU A C 1
ATOM 2279 O O . LEU A 1 299 ? 19.920 -16.434 -5.061 1.00 85.88 299 LEU A O 1
ATOM 2283 N N . ASP A 1 300 ? 20.873 -16.409 -3.015 1.00 81.69 300 ASP A N 1
ATOM 2284 C CA . ASP A 1 300 ? 19.937 -17.344 -2.395 1.00 81.69 300 ASP A CA 1
ATOM 2285 C C . ASP A 1 300 ? 18.504 -16.787 -2.383 1.00 81.69 300 ASP A C 1
ATOM 2287 O O . ASP A 1 300 ? 18.282 -15.579 -2.283 1.00 81.69 300 ASP A O 1
ATOM 2291 N N . ASP A 1 301 ? 17.522 -17.689 -2.399 1.00 73.31 301 ASP A N 1
ATOM 2292 C CA . ASP A 1 301 ? 16.087 -17.376 -2.480 1.00 73.31 301 ASP A CA 1
ATOM 2293 C C . ASP A 1 301 ? 15.561 -16.444 -1.382 1.00 73.31 301 ASP A C 1
ATOM 2295 O O . ASP A 1 301 ? 14.545 -15.782 -1.562 1.00 73.31 301 ASP A O 1
ATOM 2299 N N . SER A 1 302 ? 16.227 -16.392 -0.229 1.00 70.31 302 SER A N 1
ATOM 2300 C CA . SER A 1 302 ? 15.851 -15.508 0.877 1.00 70.31 302 SER A CA 1
ATOM 2301 C C . SER A 1 302 ? 16.384 -14.080 0.732 1.00 70.31 302 SER A C 1
ATOM 2303 O O . SER A 1 302 ? 15.940 -13.197 1.463 1.00 70.31 302 SER A O 1
ATOM 2305 N N . LEU A 1 303 ? 17.341 -13.847 -0.172 1.00 74.75 303 LEU A N 1
ATOM 2306 C CA . LEU A 1 303 ? 18.062 -12.579 -0.333 1.00 74.75 303 LEU A CA 1
ATOM 2307 C C . LEU A 1 303 ? 17.996 -12.022 -1.755 1.00 74.75 303 LEU A C 1
ATOM 2309 O O . LEU A 1 303 ? 18.479 -10.921 -2.003 1.00 74.75 303 LEU A O 1
ATOM 2313 N N . ASN A 1 304 ? 17.436 -12.774 -2.698 1.00 85.50 304 ASN A N 1
ATOM 2314 C CA . ASN A 1 304 ? 17.465 -12.407 -4.103 1.00 85.50 304 ASN A CA 1
ATOM 2315 C C . ASN A 1 304 ? 16.380 -11.409 -4.522 1.00 85.50 304 ASN A C 1
ATOM 2317 O O . ASN A 1 304 ? 16.433 -10.930 -5.648 1.00 85.50 304 ASN A O 1
ATOM 2321 N N . PHE A 1 305 ? 15.403 -11.097 -3.673 1.00 86.88 305 PHE A N 1
ATOM 2322 C CA . PHE A 1 305 ? 14.271 -10.253 -4.044 1.00 86.88 305 PHE A CA 1
ATOM 2323 C C . PHE A 1 305 ? 14.643 -8.764 -4.078 1.00 86.88 305 PHE A C 1
ATOM 2325 O O . PHE A 1 305 ? 15.076 -8.200 -3.073 1.00 86.88 305 PHE A O 1
ATOM 2332 N N . VAL A 1 306 ? 14.424 -8.115 -5.225 1.00 89.38 306 VAL A N 1
ATOM 2333 C CA . VAL A 1 306 ? 14.605 -6.664 -5.399 1.00 89.38 306 VAL A CA 1
ATOM 2334 C C . VAL A 1 306 ? 13.285 -5.933 -5.166 1.00 89.38 306 VAL A C 1
ATOM 2336 O O . VAL A 1 306 ? 13.226 -4.939 -4.448 1.00 89.38 306 VAL A O 1
ATOM 2339 N N . GLY A 1 307 ? 12.208 -6.424 -5.772 1.00 87.19 307 GLY A N 1
ATOM 2340 C CA . GLY A 1 307 ? 10.878 -5.839 -5.668 1.00 87.19 307 GLY A CA 1
ATOM 2341 C C . GLY A 1 307 ? 9.900 -6.562 -6.581 1.00 87.19 307 GLY A C 1
ATOM 2342 O O . GLY A 1 307 ? 10.317 -7.188 -7.551 1.00 87.19 307 GLY A O 1
ATOM 2343 N N . GLY A 1 308 ? 8.607 -6.451 -6.291 1.00 88.56 308 GLY A N 1
ATOM 2344 C CA . GLY A 1 308 ? 7.588 -7.182 -7.030 1.00 88.56 308 GLY A CA 1
ATOM 2345 C C . GLY A 1 308 ? 6.275 -6.430 -7.159 1.00 88.56 308 GLY A C 1
ATOM 2346 O O . GLY A 1 308 ? 5.966 -5.526 -6.378 1.00 88.56 308 GLY A O 1
ATOM 2347 N N . TYR A 1 309 ? 5.508 -6.825 -8.165 1.00 86.38 309 TYR A N 1
ATOM 2348 C CA . TYR A 1 309 ? 4.167 -6.348 -8.453 1.00 86.38 309 TYR A CA 1
ATOM 2349 C C . TYR A 1 309 ? 3.213 -7.531 -8.531 1.00 86.38 309 TYR A C 1
ATOM 2351 O O . TYR A 1 309 ? 3.414 -8.432 -9.340 1.00 86.38 309 TYR A O 1
ATOM 2359 N N . ARG A 1 310 ? 2.125 -7.473 -7.763 1.00 83.00 310 ARG A N 1
ATOM 2360 C CA . ARG A 1 310 ? 1.006 -8.410 -7.873 1.00 83.00 310 ARG A CA 1
ATOM 2361 C C . ARG A 1 310 ? -0.143 -7.768 -8.640 1.00 83.00 310 ARG A C 1
ATOM 2363 O O . ARG A 1 310 ? -0.638 -6.714 -8.241 1.00 83.00 310 ARG A O 1
ATOM 2370 N N . ALA A 1 311 ? -0.605 -8.429 -9.696 1.00 78.00 311 ALA A N 1
ATOM 2371 C CA . ALA A 1 311 ? -1.757 -8.003 -10.478 1.00 78.00 311 ALA A CA 1
ATOM 2372 C C . ALA A 1 311 ? -3.029 -7.979 -9.598 1.00 78.00 311 ALA A C 1
ATOM 2374 O O . ALA A 1 311 ? -3.424 -9.030 -9.080 1.00 78.00 311 ALA A O 1
ATOM 2375 N N . PRO A 1 312 ? -3.714 -6.827 -9.442 1.00 65.50 312 PRO A N 1
ATOM 2376 C CA . PRO A 1 312 ? -4.880 -6.696 -8.562 1.00 65.50 312 PRO A CA 1
ATOM 2377 C C . PRO A 1 312 ? -6.036 -7.636 -8.926 1.00 65.50 312 PRO A C 1
ATOM 2379 O O . PRO A 1 312 ? -6.725 -8.149 -8.046 1.00 65.50 312 PRO A O 1
ATOM 2382 N N . GLY A 1 313 ? -6.236 -7.905 -10.222 1.00 63.47 313 GLY A N 1
ATOM 2383 C CA . GLY A 1 313 ? -7.238 -8.858 -10.717 1.00 63.47 313 GLY A CA 1
ATOM 2384 C C . GLY A 1 313 ? -6.750 -10.309 -10.821 1.00 63.47 313 GLY A C 1
ATOM 2385 O O . GLY A 1 313 ? -7.447 -11.150 -11.403 1.00 63.47 313 GLY A O 1
ATOM 2386 N N . GLY A 1 314 ? -5.558 -10.615 -10.296 1.00 72.81 314 GLY A N 1
ATOM 2387 C CA . GLY A 1 314 ? -4.929 -11.931 -10.386 1.00 72.81 314 GLY A CA 1
ATOM 2388 C C . GLY A 1 314 ? -4.912 -12.476 -11.819 1.00 72.81 314 GLY A C 1
ATOM 2389 O O . GLY A 1 314 ? -4.763 -11.732 -12.786 1.00 72.81 314 GLY A O 1
ATOM 2390 N N . ALA A 1 315 ? -5.139 -13.785 -11.965 1.00 69.31 315 ALA A N 1
ATOM 2391 C CA . ALA A 1 315 ? -5.015 -14.488 -13.246 1.00 69.31 315 ALA A CA 1
ATOM 2392 C C . ALA A 1 315 ? -6.084 -14.101 -14.291 1.00 69.31 315 ALA A C 1
ATOM 2394 O O . ALA A 1 315 ? -6.057 -14.597 -15.415 1.00 69.31 315 ALA A O 1
ATOM 2395 N N . THR A 1 316 ? -7.056 -13.259 -13.928 1.00 72.19 316 THR A N 1
ATOM 2396 C CA . THR A 1 316 ? -8.143 -12.834 -14.828 1.00 72.19 316 THR A CA 1
ATOM 2397 C C . THR A 1 316 ? -8.056 -11.364 -15.236 1.00 72.19 316 THR A C 1
ATOM 2399 O O . THR A 1 316 ? -8.926 -10.880 -15.963 1.00 72.19 316 THR A O 1
ATOM 2402 N N . ASP A 1 317 ? -7.021 -10.647 -14.792 1.00 79.06 317 ASP A N 1
ATOM 2403 C CA . ASP A 1 317 ? -6.774 -9.277 -15.227 1.00 79.06 317 ASP A CA 1
ATOM 2404 C C . ASP A 1 317 ? -6.332 -9.268 -16.697 1.00 79.06 317 ASP A C 1
ATOM 2406 O O . ASP A 1 317 ? -5.221 -9.668 -17.038 1.00 79.06 317 ASP A O 1
ATOM 2410 N N . LEU A 1 318 ? -7.211 -8.802 -17.588 1.00 84.00 318 LEU A N 1
ATOM 2411 C CA . LEU A 1 318 ? -6.937 -8.756 -19.027 1.00 84.00 318 LEU A CA 1
ATOM 2412 C C . LEU A 1 318 ? -5.800 -7.790 -19.390 1.00 84.00 318 LEU A C 1
ATOM 2414 O O . LEU A 1 318 ? -5.098 -8.028 -20.373 1.00 84.00 318 LEU A O 1
ATOM 2418 N N . ARG A 1 319 ? -5.612 -6.709 -18.618 1.00 84.75 319 ARG A N 1
ATOM 2419 C CA . ARG A 1 319 ? -4.517 -5.754 -18.848 1.00 84.75 319 ARG A CA 1
ATOM 2420 C C . ARG A 1 319 ? -3.192 -6.414 -18.501 1.00 84.75 319 ARG A C 1
ATOM 2422 O O . ARG A 1 319 ? -2.259 -6.358 -19.300 1.00 84.75 319 ARG A O 1
ATOM 2429 N N . TYR A 1 320 ? -3.150 -7.095 -17.357 1.00 89.94 320 TYR A N 1
ATOM 2430 C CA . TYR A 1 320 ? -1.988 -7.878 -16.965 1.00 89.94 320 TYR A CA 1
ATOM 2431 C C . TYR A 1 320 ? -1.718 -9.023 -17.942 1.00 89.94 320 TYR A C 1
ATOM 2433 O O . TYR A 1 320 ? -0.591 -9.176 -18.386 1.00 89.94 320 TYR A O 1
ATOM 2441 N N . ALA A 1 321 ? -2.739 -9.775 -18.359 1.00 88.56 321 ALA A N 1
ATOM 2442 C CA . ALA A 1 321 ? -2.582 -10.886 -19.297 1.00 88.56 321 ALA A CA 1
ATOM 2443 C C . ALA A 1 321 ? -1.975 -10.440 -20.639 1.00 88.56 321 ALA A C 1
ATOM 2445 O O . ALA A 1 321 ? -1.100 -11.120 -21.177 1.00 88.56 321 ALA A O 1
ATOM 2446 N N . ALA A 1 322 ? -2.397 -9.284 -21.166 1.00 91.19 322 ALA A N 1
ATOM 2447 C CA . ALA A 1 322 ? -1.813 -8.706 -22.375 1.00 91.19 322 ALA A CA 1
ATOM 2448 C C . ALA A 1 322 ? -0.353 -8.270 -22.160 1.00 91.19 322 ALA A C 1
ATOM 2450 O O . ALA A 1 322 ? 0.504 -8.551 -22.999 1.00 91.19 322 ALA A O 1
ATOM 2451 N N . TRP A 1 323 ? -0.060 -7.626 -21.027 1.00 95.31 323 TRP A N 1
ATOM 2452 C CA . TRP A 1 323 ? 1.299 -7.232 -20.644 1.00 95.31 323 TRP A CA 1
ATOM 2453 C C . TRP A 1 323 ? 2.221 -8.453 -20.479 1.00 95.31 323 TRP A C 1
ATOM 2455 O O . TRP A 1 323 ? 3.303 -8.495 -21.058 1.00 95.31 323 TRP A O 1
ATOM 2465 N N . HIS A 1 324 ? 1.753 -9.483 -19.773 1.00 94.69 324 HIS A N 1
ATOM 2466 C CA . HIS A 1 324 ? 2.422 -10.762 -19.537 1.00 94.69 324 HIS A CA 1
ATOM 2467 C C . HIS A 1 324 ? 2.733 -11.483 -20.853 1.00 94.69 324 HIS A C 1
ATOM 2469 O O . HIS A 1 324 ? 3.859 -11.921 -21.081 1.00 94.69 324 HIS A O 1
ATOM 2475 N N . ALA A 1 325 ? 1.752 -11.574 -21.757 1.00 93.62 325 ALA A N 1
ATOM 2476 C CA . ALA A 1 325 ? 1.953 -12.173 -23.073 1.00 93.62 325 ALA A CA 1
ATOM 2477 C C . ALA A 1 325 ? 3.024 -11.426 -23.883 1.00 93.62 325 ALA A C 1
ATOM 2479 O O . ALA A 1 325 ? 3.870 -12.067 -24.509 1.00 93.62 325 ALA A O 1
ATOM 2480 N N . ALA A 1 326 ? 3.028 -10.089 -23.841 1.00 95.44 326 ALA A N 1
ATOM 2481 C CA . ALA A 1 326 ? 4.069 -9.289 -24.478 1.00 95.44 326 ALA A CA 1
ATOM 2482 C C . ALA A 1 326 ? 5.448 -9.547 -23.844 1.00 95.44 326 ALA A C 1
ATOM 2484 O O . ALA A 1 326 ? 6.414 -9.756 -24.574 1.00 95.44 326 ALA A O 1
ATOM 2485 N N . ALA A 1 327 ? 5.535 -9.612 -22.512 1.00 96.06 327 ALA A N 1
ATOM 2486 C CA . ALA A 1 327 ? 6.790 -9.845 -21.796 1.00 96.06 327 ALA A CA 1
ATOM 2487 C C . ALA A 1 327 ? 7.434 -11.180 -22.204 1.00 96.06 327 ALA A C 1
ATOM 2489 O O . ALA A 1 327 ? 8.610 -11.213 -22.560 1.00 96.06 327 ALA A O 1
ATOM 2490 N N . HIS A 1 328 ? 6.649 -12.260 -22.257 1.00 94.75 328 HIS A N 1
ATOM 2491 C CA . HIS A 1 328 ? 7.132 -13.561 -22.731 1.00 94.75 328 HIS A CA 1
ATOM 2492 C C . HIS A 1 328 ? 7.434 -13.587 -24.231 1.00 94.75 328 HIS A C 1
ATOM 2494 O O . HIS A 1 328 ? 8.408 -14.208 -24.641 1.00 94.75 328 HIS A O 1
ATOM 2500 N N . THR A 1 329 ? 6.638 -12.901 -25.057 1.00 95.50 329 THR A N 1
ATOM 2501 C CA . THR A 1 329 ? 6.883 -12.829 -26.510 1.00 95.50 329 THR A CA 1
ATOM 2502 C C . THR A 1 329 ? 8.221 -12.159 -26.818 1.00 95.50 329 THR A C 1
ATOM 2504 O O . THR A 1 329 ? 8.930 -12.584 -27.728 1.00 95.50 329 THR A O 1
ATOM 2507 N N . HIS A 1 330 ? 8.573 -11.119 -26.062 1.00 94.62 330 HIS A N 1
ATOM 2508 C CA . HIS A 1 330 ? 9.825 -10.391 -26.239 1.00 94.62 330 HIS A CA 1
ATOM 2509 C C . HIS A 1 330 ? 10.999 -10.982 -25.443 1.00 94.62 330 HIS A C 1
ATOM 2511 O O . HIS A 1 330 ? 12.143 -10.635 -25.726 1.00 94.62 330 HIS A O 1
ATOM 2517 N N . GLY A 1 331 ? 10.740 -11.838 -24.447 1.00 96.44 331 GLY A N 1
ATOM 2518 C CA . GLY A 1 331 ? 11.753 -12.349 -23.513 1.00 96.44 331 GLY A CA 1
ATOM 2519 C C . GLY A 1 331 ? 12.391 -11.261 -22.639 1.00 96.44 331 GLY A C 1
ATOM 2520 O O . GLY A 1 331 ? 13.387 -11.507 -21.960 1.00 96.44 331 GLY A O 1
ATOM 2521 N N . GLN A 1 332 ? 11.853 -10.041 -22.679 1.00 96.81 332 GLN A N 1
ATOM 2522 C CA . GLN A 1 332 ? 12.394 -8.849 -22.038 1.00 96.81 332 GLN A CA 1
ATOM 2523 C C . GLN A 1 332 ? 11.269 -7.877 -21.692 1.00 96.81 332 GLN A C 1
ATOM 2525 O O . GLN A 1 332 ? 10.246 -7.805 -22.379 1.00 96.81 332 GLN A O 1
ATOM 2530 N N . ILE A 1 333 ? 11.505 -7.078 -20.657 1.00 97.44 333 ILE A N 1
ATOM 2531 C CA . ILE A 1 333 ? 10.671 -5.937 -20.284 1.00 97.44 333 ILE A CA 1
ATOM 2532 C C . ILE A 1 333 ? 11.539 -4.690 -20.154 1.00 97.44 333 ILE A C 1
ATOM 2534 O O . ILE A 1 333 ? 12.731 -4.775 -19.853 1.00 97.44 333 ILE A O 1
ATOM 2538 N N . LEU A 1 334 ? 10.943 -3.520 -20.357 1.00 97.31 334 LEU A N 1
ATOM 2539 C CA . LEU A 1 334 ? 11.582 -2.261 -20.002 1.00 97.31 334 LEU A CA 1
ATOM 2540 C C . LEU A 1 334 ? 11.248 -1.933 -18.545 1.00 97.31 334 LEU A C 1
ATOM 2542 O O . LEU A 1 334 ? 10.082 -1.725 -18.216 1.00 97.31 334 LEU A O 1
ATOM 2546 N N . VAL A 1 335 ? 12.253 -1.851 -17.678 1.00 97.44 335 VAL A N 1
ATOM 2547 C CA . VAL A 1 335 ? 12.066 -1.389 -16.301 1.00 97.44 335 VAL A CA 1
ATOM 2548 C C . VAL A 1 335 ? 12.478 0.068 -16.210 1.00 97.44 335 VAL A C 1
ATOM 2550 O O . VAL A 1 335 ? 13.589 0.439 -16.586 1.00 97.44 335 VAL A O 1
ATOM 2553 N N . ILE A 1 336 ? 11.572 0.889 -15.689 1.00 96.44 336 ILE A N 1
ATOM 2554 C CA . ILE A 1 336 ? 11.815 2.290 -15.366 1.00 96.44 336 ILE A CA 1
ATOM 2555 C C . ILE A 1 336 ? 11.649 2.430 -13.862 1.00 96.44 336 ILE A C 1
ATOM 2557 O O . ILE A 1 336 ? 10.637 2.026 -13.301 1.00 96.44 336 ILE A O 1
ATOM 2561 N N . THR A 1 337 ? 12.637 3.000 -13.194 1.00 95.12 337 THR A N 1
ATOM 2562 C CA . THR A 1 337 ? 12.618 3.161 -11.748 1.00 95.12 337 THR A CA 1
ATOM 2563 C C . THR A 1 337 ? 12.819 4.618 -11.378 1.00 95.12 337 THR A C 1
ATOM 2565 O O . THR A 1 337 ? 13.713 5.280 -11.901 1.00 95.12 337 THR A O 1
ATOM 2568 N N . GLY A 1 338 ? 11.989 5.142 -10.482 1.00 93.38 338 GLY A N 1
ATOM 2569 C CA . GLY A 1 338 ? 12.088 6.543 -10.085 1.00 93.38 338 GLY A CA 1
ATOM 2570 C C . GLY A 1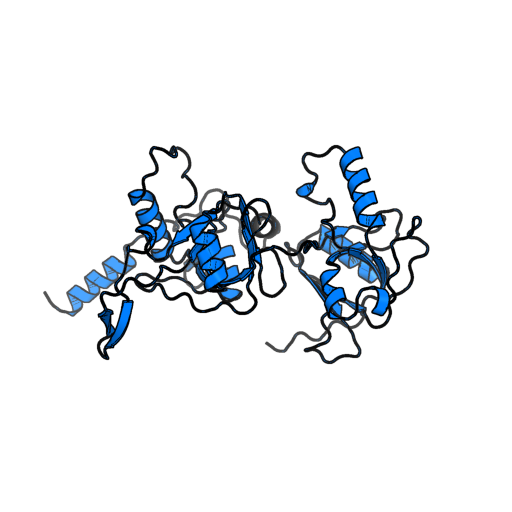 338 ? 11.517 6.826 -8.707 1.00 93.38 338 GLY A C 1
ATOM 2571 O O . GLY A 1 338 ? 11.025 5.937 -8.015 1.00 93.38 338 GLY A O 1
ATOM 2572 N N . HIS A 1 339 ? 11.621 8.089 -8.304 1.00 89.25 339 HIS A N 1
ATOM 2573 C CA . HIS A 1 339 ? 11.190 8.563 -6.989 1.00 89.25 339 HIS A CA 1
ATOM 2574 C C . HIS A 1 339 ? 9.815 9.248 -7.007 1.00 89.25 339 HIS A C 1
ATOM 2576 O O . HIS A 1 339 ? 9.316 9.625 -5.955 1.00 89.25 339 HIS A O 1
ATOM 2582 N N . GLN A 1 340 ? 9.189 9.449 -8.167 1.00 88.19 340 GLN A N 1
ATOM 2583 C CA . GLN A 1 340 ? 7.941 10.213 -8.288 1.00 88.19 340 GLN A CA 1
ATOM 2584 C C . GLN A 1 340 ? 6.788 9.316 -8.718 1.00 88.19 340 GLN A C 1
ATOM 2586 O O . GLN A 1 340 ? 6.978 8.387 -9.488 1.00 88.19 340 GLN A O 1
ATOM 2591 N N . ASP A 1 341 ? 5.576 9.592 -8.245 1.00 83.69 341 ASP A N 1
ATOM 2592 C CA . ASP A 1 341 ? 4.417 8.816 -8.673 1.00 83.69 341 ASP A CA 1
ATOM 2593 C C . ASP A 1 341 ? 4.207 8.936 -10.184 1.00 83.69 341 ASP A C 1
ATOM 2595 O O . ASP A 1 341 ? 4.070 10.036 -10.722 1.00 83.69 341 ASP A O 1
ATOM 2599 N N . PHE A 1 342 ? 4.133 7.791 -10.862 1.00 86.69 342 PHE A N 1
ATOM 2600 C CA . PHE A 1 342 ? 3.821 7.776 -12.281 1.00 86.69 342 PHE A CA 1
ATOM 2601 C C . PHE A 1 342 ? 2.341 8.139 -12.500 1.00 86.69 342 PHE A C 1
ATOM 2603 O O . PHE A 1 342 ? 1.464 7.528 -11.874 1.00 86.69 342 PHE A O 1
ATOM 2610 N N . PRO A 1 343 ? 2.021 9.114 -13.371 1.00 82.94 343 PRO A N 1
ATOM 2611 C CA . PRO A 1 343 ? 0.645 9.540 -13.605 1.00 82.94 343 PRO A CA 1
ATOM 2612 C C . PRO A 1 343 ? -0.103 8.485 -14.438 1.00 82.94 343 PRO A C 1
ATOM 2614 O O . PRO A 1 343 ? -0.102 8.516 -15.665 1.00 82.94 343 PRO A O 1
ATOM 2617 N N . ALA A 1 344 ? -0.750 7.531 -13.765 1.00 80.00 344 ALA A N 1
ATOM 2618 C CA . ALA A 1 344 ? -1.517 6.460 -14.399 1.00 80.00 344 ALA A CA 1
ATOM 2619 C C . ALA A 1 344 ? -2.816 6.123 -13.649 1.00 80.00 344 ALA A C 1
ATOM 2621 O O . ALA A 1 344 ? -3.003 6.449 -12.473 1.00 80.00 344 ALA A O 1
ATOM 2622 N N . GLY A 1 345 ? -3.729 5.435 -14.341 1.00 74.19 345 GLY A N 1
ATOM 2623 C CA . GLY A 1 345 ? -4.956 4.899 -13.752 1.00 74.19 345 GLY A CA 1
ATOM 2624 C C . GLY A 1 345 ? -5.897 5.983 -13.221 1.00 74.19 345 GLY A C 1
ATOM 2625 O O . GLY A 1 345 ? -6.276 6.906 -13.938 1.00 74.19 345 GLY A O 1
ATOM 2626 N N . HIS A 1 346 ? -6.317 5.865 -11.960 1.00 59.38 346 HIS A N 1
ATOM 2627 C CA . HIS A 1 346 ? -7.231 6.834 -11.351 1.00 59.38 346 HIS A CA 1
ATOM 2628 C C . HIS A 1 346 ? -6.579 8.207 -11.111 1.00 59.38 346 HIS A C 1
ATOM 2630 O O . HIS A 1 346 ? -7.300 9.203 -11.053 1.00 59.38 346 HIS A O 1
ATOM 2636 N N . LYS A 1 347 ? -5.239 8.273 -11.036 1.00 62.62 347 LYS A N 1
ATOM 2637 C CA . LYS A 1 347 ? -4.477 9.500 -10.743 1.00 62.62 347 LYS A CA 1
ATOM 2638 C C . LYS A 1 347 ? -4.530 10.550 -11.859 1.00 62.62 347 LYS A C 1
ATOM 2640 O O . LYS A 1 347 ? -4.122 11.675 -11.620 1.00 62.62 347 LYS A O 1
ATOM 2645 N N . ILE A 1 348 ? -5.041 10.199 -13.044 1.00 73.38 348 ILE A N 1
ATOM 2646 C CA . ILE A 1 348 ? -5.155 11.103 -14.204 1.00 73.38 348 ILE A CA 1
ATOM 2647 C C . ILE A 1 348 ? -6.605 11.444 -14.584 1.00 73.38 348 ILE A C 1
ATOM 2649 O O . ILE A 1 348 ? -6.836 12.116 -15.582 1.00 73.38 348 ILE A O 1
ATOM 2653 N N . ARG A 1 349 ? -7.609 10.989 -13.813 1.00 67.31 349 ARG A N 1
ATOM 2654 C CA . ARG A 1 349 ? -9.041 11.109 -14.180 1.00 67.31 349 ARG A CA 1
ATOM 2655 C C . ARG A 1 349 ? -9.551 12.545 -14.329 1.00 67.31 349 ARG A C 1
ATOM 2657 O O . ARG A 1 349 ? -10.590 12.742 -14.955 1.00 67.31 349 ARG A O 1
ATOM 2664 N N . HIS A 1 350 ? -8.869 13.514 -13.731 1.00 68.94 350 HIS A N 1
ATOM 2665 C CA . HIS A 1 350 ? -9.293 14.915 -13.703 1.00 68.94 350 HIS A CA 1
ATOM 2666 C C . HIS A 1 350 ? -8.325 15.852 -14.425 1.00 68.94 350 HIS A C 1
ATOM 2668 O O . HIS A 1 350 ? -8.555 17.058 -14.442 1.00 68.94 350 HIS A O 1
ATOM 2674 N N . ASP A 1 351 ? -7.277 15.301 -15.032 1.00 74.75 351 ASP A N 1
ATOM 2675 C CA . ASP A 1 351 ? -6.210 16.085 -15.633 1.00 74.75 351 ASP A CA 1
ATOM 2676 C C . ASP A 1 351 ? -6.398 16.199 -17.143 1.00 74.75 351 ASP A C 1
ATOM 2678 O O . ASP A 1 351 ? -6.950 15.307 -17.795 1.00 74.75 351 ASP A O 1
ATOM 2682 N N . THR A 1 352 ? -5.921 17.303 -17.716 1.00 84.94 352 THR A N 1
ATOM 2683 C CA . THR A 1 352 ? -5.868 17.430 -19.172 1.00 84.94 352 THR A CA 1
ATOM 2684 C C . THR A 1 352 ? -4.770 16.517 -19.732 1.00 84.94 352 THR A C 1
ATOM 2686 O O . THR A 1 352 ? -3.786 16.246 -19.036 1.00 84.94 352 THR A O 1
ATOM 2689 N N . PRO A 1 353 ? -4.883 16.048 -20.989 1.00 84.38 353 PRO A N 1
ATOM 2690 C CA . PRO A 1 353 ? -3.815 15.274 -21.624 1.00 84.38 353 PRO A CA 1
ATOM 2691 C C . PRO A 1 353 ? -2.452 15.980 -21.571 1.00 84.38 353 PRO A C 1
ATOM 2693 O O . PRO A 1 353 ? -1.447 15.346 -21.273 1.00 84.38 353 PRO A O 1
ATOM 2696 N N . GLU A 1 354 ? -2.429 17.303 -21.747 1.00 85.69 354 GLU A N 1
ATOM 2697 C CA . GLU A 1 354 ? -1.207 18.116 -21.684 1.00 85.69 354 GLU A CA 1
ATOM 2698 C C . GLU A 1 354 ? -0.564 18.098 -20.284 1.00 85.69 354 GLU A C 1
ATOM 2700 O O . GLU A 1 354 ? 0.657 17.971 -20.156 1.00 85.69 354 GLU A O 1
ATOM 2705 N N . ASP A 1 355 ? -1.372 18.164 -19.220 1.00 85.38 355 ASP A N 1
ATOM 2706 C CA . ASP A 1 355 ? -0.888 18.079 -17.836 1.00 85.38 355 ASP A CA 1
ATOM 2707 C C . ASP A 1 355 ? -0.371 16.677 -17.485 1.00 85.38 355 ASP A C 1
ATOM 2709 O O . ASP A 1 355 ? 0.568 16.520 -16.693 1.00 85.38 355 ASP A O 1
ATOM 2713 N N . VAL A 1 356 ? -0.990 15.634 -18.046 1.00 82.12 356 VAL A N 1
ATOM 2714 C CA . VAL A 1 356 ? -0.508 14.252 -17.925 1.00 82.12 356 VAL A CA 1
ATOM 2715 C C . VAL A 1 356 ? 0.834 14.110 -18.633 1.00 82.12 356 VAL A C 1
ATOM 2717 O O . VAL A 1 356 ? 1.793 13.691 -17.989 1.00 82.12 356 VAL A O 1
ATOM 2720 N N . ASP A 1 357 ? 0.942 14.537 -19.890 1.00 84.25 357 ASP A N 1
ATOM 2721 C CA . ASP A 1 357 ? 2.172 14.438 -20.681 1.00 84.25 357 ASP A CA 1
ATOM 2722 C C . ASP A 1 357 ? 3.332 15.190 -20.023 1.00 84.25 357 ASP A C 1
ATOM 2724 O O . ASP A 1 357 ? 4.435 14.656 -19.884 1.00 84.25 357 ASP A O 1
ATOM 2728 N N . LYS A 1 358 ? 3.084 16.407 -19.525 1.00 86.62 358 LYS A N 1
ATOM 2729 C CA . LYS A 1 358 ? 4.095 17.192 -18.809 1.00 86.62 358 LYS A CA 1
ATOM 2730 C C . LYS A 1 358 ? 4.608 16.473 -17.559 1.00 86.62 358 LYS A C 1
ATOM 2732 O O . LYS A 1 358 ? 5.815 16.468 -17.312 1.00 86.62 358 LYS A O 1
ATOM 2737 N N . ARG A 1 359 ? 3.718 15.854 -16.776 1.00 87.25 359 ARG A N 1
ATOM 2738 C CA . ARG A 1 359 ? 4.113 15.073 -15.592 1.00 87.25 359 ARG A CA 1
ATOM 2739 C C . ARG A 1 359 ? 4.820 13.782 -15.975 1.00 87.25 359 ARG A C 1
ATOM 2741 O O . ARG A 1 359 ? 5.813 13.460 -15.338 1.00 87.25 359 ARG A O 1
ATOM 2748 N N . VAL A 1 360 ? 4.380 13.083 -17.022 1.00 89.31 360 VAL A N 1
ATOM 2749 C CA . VAL A 1 360 ? 5.092 11.909 -17.552 1.00 89.31 360 VAL A CA 1
ATOM 2750 C C . VAL A 1 360 ? 6.526 12.293 -17.899 1.00 89.31 360 VAL A C 1
ATOM 2752 O O . VAL A 1 360 ? 7.451 11.654 -17.412 1.00 89.31 360 VAL A O 1
ATOM 2755 N N . LEU A 1 361 ? 6.733 13.367 -18.666 1.00 88.62 361 LEU A N 1
ATOM 2756 C CA . LEU A 1 361 ? 8.070 13.835 -19.038 1.00 88.62 361 LEU A CA 1
ATOM 2757 C C . LEU A 1 361 ? 8.917 14.209 -17.816 1.00 88.62 361 LEU A C 1
ATOM 2759 O O . LEU A 1 361 ? 10.096 13.861 -17.757 1.00 88.62 361 LEU A O 1
ATOM 2763 N N . GLN A 1 362 ? 8.320 14.869 -16.822 1.00 89.62 362 GLN A N 1
ATOM 2764 C CA . GLN A 1 362 ? 8.995 15.204 -15.569 1.00 89.62 362 GLN A CA 1
ATOM 2765 C C . GLN A 1 362 ? 9.425 13.951 -14.790 1.00 89.62 362 GLN A C 1
ATOM 2767 O O . GLN A 1 362 ? 10.574 13.868 -14.353 1.00 89.62 362 GLN A O 1
ATOM 2772 N N . VAL A 1 363 ? 8.524 12.977 -14.627 1.00 91.38 363 VAL A N 1
ATOM 2773 C CA . VAL A 1 363 ? 8.804 11.716 -13.926 1.00 91.38 363 VAL A CA 1
ATOM 2774 C C . VAL A 1 363 ? 9.879 10.933 -14.674 1.00 91.38 363 VAL A C 1
ATOM 2776 O O . VAL A 1 363 ? 10.845 10.481 -14.060 1.00 91.38 363 VAL A O 1
ATOM 2779 N N . MET A 1 364 ? 9.764 10.831 -15.998 1.00 91.88 364 MET A N 1
ATOM 2780 C CA . MET A 1 364 ? 10.732 10.149 -16.856 1.00 91.88 364 MET A CA 1
ATOM 2781 C C . MET A 1 364 ? 12.117 10.794 -16.763 1.00 91.88 364 MET A C 1
ATOM 2783 O O . MET A 1 364 ? 13.086 10.095 -16.487 1.00 91.88 364 MET A O 1
ATOM 2787 N N . GLY A 1 365 ? 12.220 12.122 -16.872 1.00 90.19 365 GLY A N 1
ATOM 2788 C CA . GLY A 1 365 ? 13.497 12.838 -16.752 1.00 90.19 365 GLY A CA 1
ATOM 2789 C C . GLY A 1 365 ? 14.177 12.688 -15.383 1.00 90.19 365 GLY A C 1
ATOM 2790 O O . GLY A 1 365 ? 15.396 12.818 -15.272 1.00 90.19 365 GLY A O 1
ATOM 2791 N N . ALA A 1 366 ? 13.409 12.371 -14.338 1.00 90.69 366 ALA A N 1
ATOM 2792 C CA . ALA A 1 366 ? 13.924 12.088 -13.000 1.00 90.69 366 ALA A CA 1
ATOM 2793 C C . ALA A 1 366 ? 14.209 10.595 -12.740 1.00 90.69 366 ALA A C 1
ATOM 2795 O O . ALA A 1 366 ? 14.748 10.274 -11.681 1.00 90.69 366 ALA A O 1
ATOM 2796 N N . SER A 1 367 ? 13.865 9.702 -13.672 1.00 95.38 367 SER A N 1
ATOM 2797 C CA . SER A 1 367 ? 13.929 8.245 -13.503 1.00 95.38 367 SER A CA 1
ATOM 2798 C C . SER A 1 367 ? 15.163 7.627 -14.160 1.00 95.38 367 SER A C 1
ATOM 2800 O O . SER A 1 367 ? 15.853 8.250 -14.973 1.00 95.38 367 SER A O 1
ATOM 2802 N N . TYR A 1 368 ? 15.399 6.361 -13.846 1.00 96.88 368 TYR A N 1
ATOM 2803 C CA . TYR A 1 368 ? 16.398 5.495 -14.450 1.00 96.88 368 TYR A CA 1
ATOM 2804 C C . TYR A 1 368 ? 15.722 4.375 -15.236 1.00 96.88 368 TYR A C 1
ATOM 2806 O O . TYR A 1 368 ? 14.615 3.972 -14.893 1.00 96.88 368 TYR A O 1
ATOM 2814 N N . ALA A 1 369 ? 16.381 3.842 -16.259 1.00 97.31 369 ALA A N 1
ATOM 2815 C CA . ALA A 1 369 ? 15.829 2.784 -17.086 1.00 97.31 369 ALA A CA 1
ATOM 2816 C C . ALA A 1 369 ? 16.878 1.742 -17.491 1.00 97.31 369 ALA A C 1
ATOM 2818 O O . ALA A 1 369 ? 18.047 2.067 -17.713 1.00 97.31 369 ALA A O 1
ATOM 2819 N N . ALA A 1 370 ? 16.428 0.494 -17.602 1.00 97.62 370 ALA A N 1
ATOM 2820 C CA . ALA A 1 370 ? 17.162 -0.624 -18.179 1.00 97.62 370 ALA A CA 1
ATOM 2821 C C . ALA A 1 370 ? 16.181 -1.648 -18.762 1.00 97.62 370 ALA A C 1
ATOM 2823 O O . ALA A 1 370 ? 15.047 -1.786 -18.302 1.00 97.62 370 ALA A O 1
ATOM 2824 N N . THR A 1 371 ? 16.626 -2.405 -19.755 1.00 97.38 371 THR A N 1
ATOM 2825 C CA . THR A 1 371 ? 15.921 -3.603 -20.212 1.00 97.38 371 THR A CA 1
ATOM 2826 C C . THR A 1 371 ? 16.293 -4.776 -19.311 1.00 97.38 371 THR A C 1
ATOM 2828 O O . THR A 1 371 ? 17.461 -4.976 -18.984 1.00 97.38 371 THR A O 1
ATOM 2831 N N . VAL A 1 372 ? 15.301 -5.542 -18.869 1.00 97.75 372 VAL A N 1
ATOM 2832 C CA . VAL A 1 372 ? 15.489 -6.685 -17.969 1.00 97.75 372 VAL A CA 1
ATOM 2833 C C . VAL A 1 372 ? 14.981 -7.939 -18.665 1.00 97.75 372 VAL A C 1
ATOM 2835 O O . VAL A 1 372 ? 13.857 -7.962 -19.168 1.00 97.75 372 VAL A O 1
ATOM 2838 N N . SER A 1 373 ? 15.811 -8.980 -18.703 1.00 97.25 373 SER A N 1
ATOM 2839 C CA . SER A 1 373 ? 15.435 -10.276 -19.270 1.00 97.25 373 SER A CA 1
ATOM 2840 C C . SER A 1 373 ? 14.354 -10.949 -18.429 1.00 97.25 373 SER A C 1
ATOM 2842 O O . SER A 1 373 ? 14.396 -10.894 -17.199 1.00 97.25 373 SER A O 1
ATOM 2844 N N . VAL A 1 374 ? 13.409 -11.608 -19.091 1.00 96.56 374 VAL A N 1
ATOM 2845 C CA . VAL A 1 374 ? 12.397 -12.452 -18.450 1.00 96.56 374 VAL A CA 1
ATOM 2846 C C . VAL A 1 374 ? 12.968 -13.861 -18.293 1.00 96.56 374 VAL A C 1
ATOM 2848 O O . VAL A 1 374 ? 13.555 -14.399 -19.228 1.00 96.56 374 VAL A O 1
ATOM 2851 N N . SER A 1 375 ? 12.832 -14.454 -17.107 1.00 90.06 375 SER A N 1
ATOM 2852 C CA . SER A 1 375 ? 13.273 -15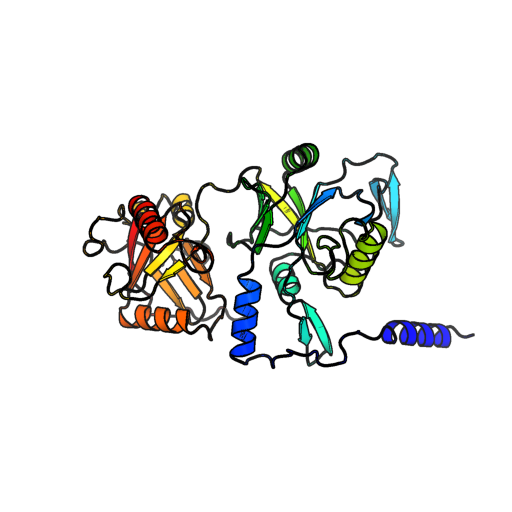.829 -16.855 1.00 90.06 375 SER A CA 1
ATOM 2853 C C . SER A 1 375 ? 12.384 -16.834 -17.595 1.00 90.06 375 SER A C 1
ATOM 2855 O O . SER A 1 375 ? 11.166 -16.834 -17.422 1.00 90.06 375 SER A O 1
ATOM 2857 N N . ASP A 1 376 ? 12.998 -17.748 -18.349 1.00 73.69 376 ASP A N 1
ATOM 2858 C CA . ASP A 1 376 ? 12.307 -18.872 -19.004 1.00 73.69 376 ASP A CA 1
ATOM 2859 C C . ASP A 1 376 ? 11.927 -20.000 -18.027 1.00 73.69 376 ASP A C 1
ATOM 2861 O O . ASP A 1 376 ? 11.201 -20.929 -18.387 1.00 73.69 376 ASP A O 1
ATOM 2865 N N . THR A 1 377 ? 12.431 -19.959 -16.787 1.00 60.62 377 THR A N 1
ATOM 2866 C CA . THR A 1 377 ? 12.238 -21.039 -15.812 1.00 60.62 377 THR A CA 1
ATOM 2867 C C . THR A 1 377 ? 11.269 -20.584 -14.722 1.00 60.62 377 THR A C 1
ATOM 2869 O O . THR A 1 377 ? 11.695 -19.892 -13.796 1.00 60.62 377 THR A O 1
ATOM 2872 N N . PRO A 1 378 ? 9.977 -20.960 -14.774 1.00 54.38 378 PRO A N 1
ATOM 2873 C CA . PRO A 1 378 ? 9.095 -20.740 -13.639 1.00 54.38 378 PRO A CA 1
ATOM 2874 C C . PRO A 1 378 ? 9.633 -21.540 -12.449 1.00 54.38 378 PRO A C 1
ATOM 2876 O O . PRO A 1 378 ? 9.860 -22.752 -12.559 1.00 54.38 378 PRO A O 1
ATOM 2879 N N . ARG A 1 379 ? 9.849 -20.881 -11.303 1.00 54.88 379 ARG A N 1
ATOM 2880 C CA . ARG A 1 379 ? 10.146 -21.590 -10.054 1.00 54.88 379 ARG A CA 1
ATOM 2881 C C . ARG A 1 379 ? 9.070 -22.644 -9.827 1.00 54.88 379 ARG A C 1
ATOM 2883 O O . ARG A 1 379 ? 7.873 -22.380 -9.960 1.00 54.88 379 ARG A O 1
ATOM 2890 N N . ARG A 1 380 ? 9.491 -23.854 -9.447 1.00 43.16 380 ARG A N 1
ATOM 2891 C CA . ARG A 1 380 ? 8.571 -24.813 -8.830 1.00 43.16 380 ARG A CA 1
ATOM 2892 C C . ARG A 1 380 ? 7.965 -24.109 -7.622 1.00 43.16 380 ARG A C 1
ATOM 2894 O O . ARG A 1 380 ? 8.716 -23.657 -6.762 1.00 43.16 380 ARG A O 1
ATOM 2901 N N . ALA A 1 381 ? 6.638 -24.004 -7.589 1.00 38.34 381 ALA A N 1
ATOM 2902 C CA . ALA A 1 381 ? 5.934 -23.473 -6.432 1.00 38.34 381 ALA A CA 1
ATOM 2903 C C . ALA A 1 381 ? 6.487 -24.136 -5.156 1.00 38.34 381 ALA A C 1
ATOM 2905 O O . ALA A 1 381 ? 6.738 -25.351 -5.185 1.00 38.34 381 ALA A O 1
ATOM 2906 N N . PRO A 1 382 ? 6.701 -23.380 -4.063 1.00 36.47 382 PRO A N 1
ATOM 2907 C CA . PRO A 1 382 ? 7.041 -23.990 -2.789 1.00 36.47 382 PRO A CA 1
ATOM 2908 C C . PRO A 1 382 ? 5.987 -25.059 -2.492 1.00 36.47 382 PRO A C 1
ATOM 2910 O O . PRO A 1 382 ? 4.787 -24.812 -2.624 1.00 36.47 382 PRO A O 1
ATOM 2913 N N . LEU A 1 383 ? 6.445 -26.275 -2.185 1.00 33.34 383 LEU A N 1
ATOM 2914 C CA . LEU A 1 383 ? 5.567 -27.341 -1.715 1.00 33.34 383 LEU A CA 1
ATOM 2915 C C . LEU A 1 383 ? 4.839 -26.798 -0.479 1.00 33.34 383 LEU A C 1
ATOM 2917 O O . LEU A 1 383 ? 5.490 -26.485 0.517 1.00 33.34 383 LEU A O 1
ATOM 2921 N N . ALA A 1 384 ? 3.527 -26.606 -0.623 1.00 37.25 384 ALA A N 1
ATOM 2922 C CA . ALA A 1 384 ? 2.637 -26.096 0.414 1.00 37.25 384 ALA A CA 1
ATOM 2923 C C . ALA A 1 384 ? 2.579 -27.016 1.639 1.00 37.25 384 ALA A C 1
ATOM 2925 O O . ALA A 1 384 ? 2.686 -28.254 1.454 1.00 37.25 384 ALA A O 1
#

Sequence (384 aa):
MGKAERNRKRRQRQSGHGHPWTEVPPGAVRGGTQAAVSLAADIFEETQMPCRTAFLDDPLFGGPKAAVTAIQPDGSVLTDGEIINPGPVVLFEPIKVMMVKDTRTGTVHEARTEGVISGGFHRVPRGIMASLPAEGWNLYRTATGLMLCDTFEGIWAEGTLELDPAWVSEATSQGWVTVFFGPRLGVRIPPHTSAQSYTLQQRIAEFRQGRSEGLCAAASVKWHPVAPQETRSWVLLPAGTFGQPLPVAYMPQLNFTRLGGPEAFGFVRTPERLADIPIAVGVTAEVTPTDVDLVQPHLDDSLNFVGGYRAPGGATDLRYAAWHAAAHTHGQILVITGHQDFPAGHKIRHDTPEDVDKRVLQVMGASYAATVSVSDTPRRAPLA

Foldseek 3Di:
DDPVVVVVVVVCVVVVPPPPCPDQDPPDDDPPDLVVLVVQLVQQVPAEFFKDKDFCQPVLNPHQDAQFPDQDPVRDTDGHNDRDRTFIEMEGARPDWDWDQDPVVRAIATPLLVVVVVLQWAQQAPPDDDAAARPLWEWEQEPFGIFTAGNQRHTRHDHGDDDDPVSLVNCVVVQKYKYKYFHQQLRDDDPPGDPVRSDPVNSSVSNNVCSNSRGMIIHIHGYDHHDDLFDQDWDWAAACVVHHNFTEIEGAQVLCVVVVTQVVQVWDQQDPDNVPAAAGHQWAWAQDLFKTWIFRVVDDPVPTGSHMDGHSSGNSPPVSVNNSVRCVVVQKHKYKYARDDQCDDPNCVPPDPVRNVVVNVVGSNRIIIHIHGHDPDNPDPPPD

Radius of gyration: 24.36 Å; chains: 1; bounding box: 60×46×68 Å

Organism: NCBI:txid106412

Secondary structure (DSSP, 8-state):
--HHHHHHHHHHHHH-S--TTSS--TT---TTSHHHHHHHHHHHS--B--EEEEETTSGGGTSPPPEEEEE-TTS-EEEES----PPEEEEE--SS--EEE-TTT--EEEHHHHHHHHTT-EE--TT-----EEEEEEEEE-SSEEEEE-TT--EEEEEE-PPPHHHHHHHHHHSEEEEEESS-SS-SPPTT--TTTS-HHHHHHHHHHHHHTT--EEEEEEEESS--SS----EEE-TTGGG-SS-EEEEETHHHHTTT-GGGGT-EE--SSGGGPPBPSS-EEEE-SSEEEEE-TTS-TTT-EEEEEE-TTGGG-HHHHHHHHHHHHHTEEEEEEESS----GGGGTTS-HHHHHHHHHHHHHT-EEEEEEBPSSPPPPP--